Protein AF-A0A7K1Y0S4-F1 (afdb_monomer)

Sequence (572 aa):
MYKEAIRKAAQTAAAYGTSAAGGKLPPIVSNLVDELLGDLNGNIYTATVNSINKSWLLNDEKWQMIIDKNYKTFIDSGKYDMEIDSNEAALRKFITRKEDSKTLSDRVWSSVQPYRQELETGLKLGVANGKPAAEMARDLTRYLKDPDGLYRRVRNEHNELLPSKAMANRHPGRGVYKSSFKNSMRVTRTETNMAYRMADMDRYQNLDFVLGYEIRLSNNHPVYDICDECAGKYPKSFVFRGWHPQCRCHSVPILMNEGEFDELENATLDGKPAPKSDNLVTDVPDGFKQWVDEHKDQVAKYKSTPYWVKDNFKKGKISDDLKFATQPNKEKAIKINRPIKSASDVHAVLKDYSAIYPEDFARGFKSFTRSPNQSYLLETDGSGRIRVNDRTFKVEGNVINPYQDLISAFNKIKNKVDLTFNEEYAIEGLYHEILHNKAKGLEHLPSHAASFKRTAMEIANQFVARHDYARFIDRIGGTAINQSAILDKGYGYRGWISRFRDIIKKTGADESDILVKLRPILLEKPYGNIENELFKIVKDMTGLSFIESVRLAKGIYNMNESQFIDALNDIK

Solvent-accessible surface area (backbone atoms only — not comparable to full-atom values): 31386 Å² total; per-residue (Å²): 119,68,68,59,58,43,33,48,37,24,42,50,37,53,73,68,46,64,56,97,77,83,77,53,73,51,68,73,42,48,51,45,50,51,52,53,48,51,54,50,38,52,52,52,44,52,53,32,52,53,43,25,54,52,31,36,52,56,41,51,54,50,49,52,51,52,41,56,73,74,42,38,77,54,45,76,66,72,71,50,91,74,80,79,66,74,62,56,70,59,50,51,50,62,62,70,40,63,58,96,86,30,41,55,65,53,54,47,40,64,28,46,57,62,45,53,59,52,52,54,50,44,50,52,53,25,41,76,67,69,44,54,30,73,56,34,28,53,50,43,59,47,27,56,64,44,35,70,70,72,36,44,62,39,66,48,100,83,71,46,79,38,67,28,73,71,35,75,69,62,74,72,57,89,98,44,58,86,25,38,46,56,34,40,52,45,50,38,50,29,52,26,47,26,34,31,29,47,50,48,41,52,50,39,59,72,37,84,58,38,32,15,30,34,40,42,78,36,99,81,66,88,68,96,50,70,66,68,48,51,41,41,48,30,21,40,86,56,52,64,53,47,91,50,87,62,48,69,57,47,75,44,81,37,65,57,54,74,68,59,44,54,47,32,41,53,18,56,78,70,75,45,76,70,65,89,58,96,75,50,36,54,34,71,35,68,46,38,54,51,50,46,71,76,38,32,76,61,55,72,68,44,94,66,73,53,63,44,35,47,68,31,16,39,97,38,32,69,88,45,57,59,71,60,82,55,59,82,66,89,61,80,52,41,79,59,87,64,85,48,85,49,48,67,44,52,27,51,54,52,50,55,44,34,71,77,41,41,72,53,25,60,53,40,76,72,44,45,42,75,40,85,85,72,98,55,58,58,49,53,75,35,58,21,42,37,37,32,21,64,55,76,44,80,56,96,92,42,80,47,32,42,40,61,28,34,40,49,31,56,39,26,24,54,68,73,43,87,63,52,64,63,21,49,48,29,46,26,52,51,39,32,42,36,50,47,18,35,28,31,54,63,93,76,59,71,96,75,64,94,41,66,39,55,52,39,37,52,47,52,46,47,55,50,18,52,71,47,29,47,58,56,35,35,33,46,48,34,72,68,84,46,51,75,54,42,64,76,63,37,79,78,65,36,70,42,50,48,47,53,49,49,53,36,60,73,54,69,49,58,69,65,62,51,47,64,58,48,54,55,48,48,50,74,37,52,44,87,51,42,38,61,53,52,26,49,51,46,17,68,56,50,70,46,54,68,69,57,15,43,50,54,58,51,26,48,77,74,40,55,71,68,61,38,51,53,62,57,67,70,55,121

Mean predicted aligned error: 16.86 Å

Secondary structure (DSSP, 8-state):
-HHHHHHHHHHHHHHH---TTT-PPPHHHHHHHHHHHHHHHHHHHHHHHHHHHHHHHHHHHHHHHHHHHHTHHHHTTTSS------THHHHHHHHH--BTTB-HHHHHHHHHTHHHHHHHHHHHHHHHTT--HHHHHHHHHHHHH-GGGTTSEEE-TTS-EEE-HHHHT----TT--S-HHHHHHHHHHHHHHHHHHHHHHHHHHH-TTEEEEEEE--TT--S-SHHHHT-EEE-TTS--S-SSTT---EEEEEE--HHHHHHHHHHHHTTPPPPP-TT---S--HHHHHHHHHHHHHHTT-SS--HHHHHHBGGG-TTSPBSSPPPP---------S---SHHHHHHHHHHHHHH-TTTTTT---EEEEESS-SSSEEE-SSSEEEEE-S-EEETTEEE-HHHHHHHHHHHHHHT-PPPHHHHHHHHHHHHHHHHHHSTTGGGS-TT--SHHHHHHHHHHHHHHHHHHHHHHHHTT-----HHHHHHH-STTHHHHHHHHHHHHHTT--HHHHHHHHHHHHHHS-GGGHHHHHHHHHHHHH---HHHHHHHHHHHHHS-HHHHHHHHHT--

pLDDT: mean 82.64, std 12.81, range [37.5, 97.94]

Nearest PDB structures (foldseek):
  4u5a-assembly2_B  TM=1.715E-01  e=6.516E+00  Plasmodium berghei

Organism: NCBI:txid2695274

Foldseek 3Di:
DLLVLLLVLLQQCLVPFQPPDDLAGPPVSLVSLVVSLVVVLVVLLVLLLVLLVVLLVVLLVVVVVVCCPAPVVPVVVVLDPDPPDSCVVLSVCLQQDAAVNDHLSRQSSVLSVVLSVLSSLLSSVCSVVSHHSSVSSVQSVVCLAPVVSSQFFDQDPVRDGHGDPCNVPDDQDPPADPHSVVSSVLSSLLSSLLSNQSSVLVCLLPDPQFLWKWKDADPVPPDDDLSVLQGTTGASLQRDSAQDGNGPIDIDTDGDHPVLVVQQSVCVVVVHDRDDDPSRAQAGDPSNVVCLVVCLVVQQPDPHHTPSLLRFAVVSHSPGHGPGDHDPYLAAAAQLPDQQDFQVSVFVLVQVVCVRCVLLQVLDADGEEEDADDPDQKAEPLNRYIYGYQDWDQFPNDIAGLRVLCSVLLNCLNVQHDHDPRNLLSLLVVSLNSLSNQFPAPVPDDPDPPDCLVVLLSLLSSLLSLVCSQSVSVNNRYGDDCSVVCQQPRRPLNLLSNLVVLLCVLLVHDSVVVSVQSVVCRRPPHSSCSLVSQLVVQCVSQVDDSVLSNVLNVCSPPPDPVRNVVSSVPRD

Structure (mmCIF, N/CA/C/O backbone):
data_AF-A0A7K1Y0S4-F1
#
_entry.id   AF-A0A7K1Y0S4-F1
#
loop_
_atom_site.group_PDB
_atom_site.id
_atom_site.type_symbol
_atom_site.label_atom_id
_atom_site.label_alt_id
_atom_site.label_comp_id
_atom_site.label_asym_id
_atom_site.label_entity_id
_atom_site.label_seq_id
_atom_site.pdbx_PDB_ins_code
_atom_site.Cartn_x
_atom_site.Cartn_y
_atom_site.Cartn_z
_atom_site.occupancy
_atom_site.B_iso_or_equiv
_atom_site.auth_seq_id
_atom_site.auth_comp_id
_atom_site.auth_asym_id
_atom_site.auth_atom_id
_atom_site.pdbx_PDB_model_num
ATOM 1 N N . MET A 1 1 ? 17.080 10.751 -43.940 1.00 45.22 1 MET A N 1
ATOM 2 C CA . MET A 1 1 ? 18.420 10.356 -43.466 1.00 45.22 1 MET A CA 1
ATOM 3 C C . MET A 1 1 ? 18.789 8.927 -43.869 1.00 45.22 1 MET A C 1
ATOM 5 O O . MET A 1 1 ? 19.587 8.812 -44.779 1.00 45.22 1 MET A O 1
ATOM 9 N N . TYR A 1 2 ? 18.155 7.846 -43.387 1.00 62.28 2 TYR A N 1
ATOM 10 C CA . TYR A 1 2 ? 18.588 6.464 -43.735 1.00 62.28 2 TYR A CA 1
ATOM 11 C C . TYR A 1 2 ? 18.609 6.082 -45.225 1.00 62.28 2 TYR A C 1
ATOM 13 O O . TYR A 1 2 ? 19.318 5.163 -45.614 1.00 62.28 2 TYR A O 1
ATOM 21 N N . LYS A 1 3 ? 17.830 6.761 -46.076 1.00 67.44 3 LYS A N 1
ATOM 22 C CA . LYS A 1 3 ? 17.699 6.408 -47.500 1.00 67.44 3 LYS A CA 1
ATOM 23 C C . LYS A 1 3 ? 19.021 6.494 -48.268 1.00 67.44 3 LYS A C 1
ATOM 25 O O . LYS A 1 3 ? 19.222 5.714 -49.191 1.00 67.44 3 LYS A O 1
ATOM 30 N N . GLU A 1 4 ? 19.890 7.434 -47.912 1.00 68.69 4 GLU A N 1
ATOM 31 C CA . GLU A 1 4 ? 21.133 7.689 -48.643 1.00 68.69 4 GLU A CA 1
ATOM 32 C C . GLU A 1 4 ? 22.232 6.695 -48.268 1.00 68.69 4 GLU A C 1
ATOM 34 O O . GLU A 1 4 ? 22.830 6.085 -49.148 1.00 68.69 4 GLU A O 1
ATOM 39 N N . ALA A 1 5 ? 22.400 6.414 -46.978 1.00 69.06 5 ALA A N 1
ATOM 40 C CA . ALA A 1 5 ? 23.328 5.391 -46.516 1.00 69.06 5 ALA A CA 1
ATOM 41 C C . ALA A 1 5 ? 22.863 3.962 -46.888 1.00 69.06 5 ALA A C 1
ATOM 43 O O . ALA A 1 5 ? 23.682 3.148 -47.310 1.00 69.06 5 ALA A O 1
ATOM 44 N N . ILE A 1 6 ? 21.549 3.672 -46.888 1.00 77.00 6 ILE A N 1
ATOM 45 C CA . ILE A 1 6 ? 21.003 2.418 -47.455 1.00 77.00 6 ILE A CA 1
ATOM 46 C C . ILE A 1 6 ? 21.289 2.332 -48.960 1.00 77.00 6 ILE A C 1
ATOM 48 O O . ILE A 1 6 ? 21.647 1.267 -49.461 1.00 77.00 6 ILE A O 1
ATOM 52 N N . ARG A 1 7 ? 21.150 3.444 -49.697 1.00 81.44 7 ARG A N 1
ATOM 53 C CA . ARG A 1 7 ? 21.484 3.501 -51.126 1.00 81.44 7 ARG A CA 1
ATOM 54 C C . ARG A 1 7 ? 22.975 3.252 -51.353 1.00 81.44 7 ARG A C 1
ATOM 56 O O . ARG A 1 7 ? 23.295 2.471 -52.241 1.00 81.44 7 ARG A O 1
ATOM 63 N N . LYS A 1 8 ? 23.858 3.844 -50.545 1.00 81.94 8 LYS A N 1
ATOM 64 C CA . LYS A 1 8 ? 25.312 3.633 -50.601 1.00 81.94 8 LYS A CA 1
ATOM 65 C C . LYS A 1 8 ? 25.665 2.169 -50.326 1.00 81.94 8 LYS A C 1
ATOM 67 O O . LYS A 1 8 ? 26.340 1.554 -51.140 1.00 81.94 8 LYS A O 1
ATOM 72 N N . ALA A 1 9 ? 25.111 1.568 -49.270 1.00 79.12 9 ALA A N 1
ATOM 73 C CA . ALA A 1 9 ? 25.292 0.146 -48.970 1.00 79.12 9 ALA A CA 1
ATOM 74 C C . ALA A 1 9 ? 24.791 -0.765 -50.107 1.00 79.12 9 ALA A C 1
ATOM 76 O O . ALA A 1 9 ? 25.469 -1.722 -50.471 1.00 79.12 9 ALA A O 1
ATOM 77 N N . ALA A 1 10 ? 23.644 -0.444 -50.715 1.00 81.44 10 ALA A N 1
ATOM 78 C CA . ALA A 1 10 ? 23.109 -1.175 -51.862 1.00 81.44 10 ALA A CA 1
ATOM 79 C C . ALA A 1 10 ? 23.965 -1.009 -53.132 1.00 81.44 10 ALA A C 1
ATOM 81 O O . ALA A 1 10 ? 24.164 -1.976 -53.860 1.00 81.44 10 ALA A O 1
ATOM 82 N N . GLN A 1 11 ? 24.490 0.190 -53.400 1.00 83.50 11 GLN A N 1
ATOM 83 C CA . GLN A 1 11 ? 25.399 0.456 -54.522 1.00 83.50 11 GLN A CA 1
ATOM 84 C C . GLN A 1 11 ? 26.711 -0.308 -54.362 1.00 83.50 11 GLN A C 1
ATOM 86 O O . GLN A 1 11 ? 27.146 -0.978 -55.295 1.00 83.50 11 GLN A O 1
ATOM 91 N N . THR A 1 12 ? 27.305 -0.269 -53.169 1.00 80.75 12 THR A N 1
ATOM 92 C CA . THR A 1 12 ? 28.512 -1.035 -52.856 1.00 80.75 12 THR A CA 1
ATOM 93 C C . THR A 1 12 ? 28.231 -2.539 -52.943 1.00 80.75 12 THR A C 1
ATOM 95 O O . THR A 1 12 ? 28.978 -3.260 -53.590 1.00 80.75 12 THR A O 1
ATOM 98 N N . ALA A 1 13 ? 27.121 -3.038 -52.398 1.00 77.75 13 ALA A N 1
ATOM 99 C CA . ALA A 1 13 ? 26.774 -4.456 -52.522 1.00 77.75 13 ALA A CA 1
ATOM 100 C C . ALA A 1 13 ? 26.569 -4.898 -53.986 1.00 77.75 13 ALA A C 1
ATOM 102 O O . ALA A 1 13 ? 27.038 -5.969 -54.363 1.00 77.75 13 ALA A O 1
ATOM 103 N N . ALA A 1 14 ? 25.932 -4.066 -54.822 1.00 78.62 14 ALA A N 1
ATOM 104 C CA . ALA A 1 14 ? 25.779 -4.328 -56.257 1.00 78.62 14 ALA A CA 1
ATOM 105 C C . ALA A 1 14 ? 27.127 -4.380 -56.991 1.00 78.62 14 ALA A C 1
ATOM 107 O O . ALA A 1 14 ? 27.319 -5.231 -57.852 1.00 78.62 14 ALA A O 1
ATOM 108 N N . ALA A 1 15 ? 28.047 -3.470 -56.656 1.00 78.19 15 ALA A N 1
ATOM 109 C CA . ALA A 1 15 ? 29.334 -3.336 -57.336 1.00 78.19 15 ALA A CA 1
ATOM 110 C C . ALA A 1 15 ? 30.315 -4.474 -57.013 1.00 78.19 15 ALA A C 1
ATOM 112 O O . ALA A 1 15 ? 31.085 -4.877 -57.878 1.00 78.19 15 ALA A O 1
ATOM 113 N N . TYR A 1 16 ? 30.296 -4.988 -55.780 1.00 70.19 16 TYR A N 1
ATOM 114 C CA . TYR A 1 16 ? 31.240 -6.017 -55.323 1.00 70.19 16 TYR A CA 1
ATOM 115 C C . TYR A 1 16 ? 30.680 -7.449 -55.397 1.00 70.19 16 TYR A C 1
ATOM 117 O O . TYR A 1 16 ? 31.437 -8.406 -55.238 1.00 70.19 16 TYR A O 1
ATOM 125 N N . GLY A 1 17 ? 29.372 -7.611 -55.631 1.00 63.19 17 GLY A N 1
ATOM 126 C CA . GLY A 1 17 ? 28.703 -8.911 -55.613 1.00 63.19 17 GLY A CA 1
ATOM 127 C C . GLY A 1 17 ? 28.787 -9.622 -54.251 1.00 63.19 17 GLY A C 1
ATOM 128 O O . GLY A 1 17 ? 29.211 -9.062 -53.238 1.00 63.19 17 GLY A O 1
ATOM 129 N N . THR A 1 18 ? 28.367 -10.888 -54.206 1.00 55.81 18 THR A N 1
ATOM 130 C CA . THR A 1 18 ? 28.693 -11.803 -53.100 1.00 55.81 18 THR A CA 1
ATOM 131 C C . THR A 1 18 ? 29.881 -12.651 -53.527 1.00 55.81 18 THR A C 1
ATOM 133 O O . THR A 1 18 ? 29.805 -13.290 -54.576 1.00 55.81 18 THR A O 1
ATOM 136 N N . SER A 1 19 ? 30.961 -12.702 -52.741 1.00 49.44 19 SER A N 1
ATOM 137 C CA . SER A 1 19 ? 32.076 -13.594 -53.068 1.00 49.44 19 SER A CA 1
ATOM 138 C C . SER A 1 19 ? 31.599 -15.050 -53.068 1.00 49.44 19 SER A C 1
ATOM 140 O O . SER A 1 19 ? 30.928 -15.519 -52.140 1.00 49.44 19 SER A O 1
ATOM 142 N N . ALA A 1 20 ? 31.925 -15.756 -54.151 1.00 45.16 20 ALA A N 1
ATOM 143 C CA . ALA A 1 20 ? 31.620 -17.162 -54.373 1.00 45.16 20 ALA A CA 1
ATOM 144 C C . ALA A 1 20 ? 32.481 -18.054 -53.460 1.00 45.16 20 ALA A C 1
ATOM 146 O O . ALA A 1 20 ? 33.415 -18.697 -53.910 1.00 45.16 20 ALA A O 1
ATOM 147 N N . ALA A 1 21 ? 32.196 -18.026 -52.157 1.00 37.50 21 ALA A N 1
ATOM 148 C CA . ALA A 1 21 ? 32.523 -19.046 -51.159 1.00 37.50 21 ALA A CA 1
ATOM 149 C C . ALA A 1 21 ? 31.944 -18.597 -49.802 1.00 37.50 21 ALA A C 1
ATOM 151 O O . ALA A 1 21 ? 32.589 -17.898 -49.023 1.00 37.50 21 ALA A O 1
ATOM 152 N N . GLY A 1 22 ? 30.692 -18.971 -49.512 1.00 46.09 22 GLY A N 1
ATOM 153 C CA . GLY A 1 22 ? 30.140 -18.904 -48.148 1.00 46.09 22 GLY A CA 1
ATOM 154 C C . GLY A 1 22 ? 29.187 -17.749 -47.807 1.00 46.09 22 GLY A C 1
ATOM 155 O O . GLY A 1 22 ? 28.784 -17.636 -46.651 1.00 46.09 22 GLY A O 1
ATOM 156 N N . GLY A 1 23 ? 28.777 -16.905 -48.762 1.00 56.53 23 GLY A N 1
ATOM 157 C CA . GLY A 1 23 ? 27.651 -15.975 -48.563 1.00 56.53 23 GLY A CA 1
ATOM 158 C C . GLY A 1 23 ? 27.868 -14.879 -47.503 1.00 56.53 23 GLY A C 1
ATOM 159 O O . GLY A 1 23 ? 26.902 -14.409 -46.888 1.00 56.53 23 GLY A O 1
ATOM 160 N N . LYS A 1 24 ? 29.119 -14.471 -47.254 1.00 62.78 24 LYS A N 1
ATOM 161 C CA . LYS A 1 24 ? 29.461 -13.306 -46.417 1.00 62.78 24 LYS A CA 1
ATOM 162 C C . LYS A 1 24 ? 29.518 -12.038 -47.275 1.00 62.78 24 LYS A C 1
ATOM 164 O O . LYS A 1 24 ? 29.963 -12.084 -48.416 1.00 62.78 24 LYS A O 1
ATOM 169 N N . LEU A 1 25 ? 29.032 -10.919 -46.734 1.00 69.25 25 LEU A N 1
ATOM 170 C CA . LEU A 1 25 ? 29.150 -9.623 -47.406 1.00 69.25 25 LEU A CA 1
ATOM 171 C C . LEU A 1 25 ? 30.612 -9.146 -47.362 1.00 69.25 25 LEU A C 1
ATOM 173 O O . LEU A 1 25 ? 31.306 -9.450 -46.388 1.00 69.25 25 LEU A O 1
ATOM 177 N N . PRO A 1 26 ? 31.079 -8.394 -48.374 1.00 78.50 26 PRO A N 1
ATOM 178 C CA . PRO A 1 26 ? 32.406 -7.791 -48.349 1.00 78.50 26 PRO A CA 1
ATOM 179 C C . PRO A 1 26 ? 32.612 -6.922 -47.095 1.00 78.50 26 PRO A C 1
ATOM 181 O O . PRO A 1 26 ? 31.664 -6.242 -46.684 1.00 78.50 26 PRO A O 1
ATOM 184 N N . PRO A 1 27 ? 33.831 -6.861 -46.522 1.00 82.44 27 PRO A N 1
ATOM 185 C CA . PRO A 1 27 ? 34.114 -6.048 -45.334 1.00 82.44 27 PRO A CA 1
ATOM 186 C C . PRO A 1 27 ? 33.665 -4.589 -45.475 1.00 82.44 27 PRO A C 1
ATOM 188 O O . PRO A 1 27 ? 33.082 -4.030 -44.554 1.00 82.44 27 PRO A O 1
ATOM 191 N N . ILE A 1 28 ? 33.833 -3.999 -46.662 1.00 81.75 28 ILE A N 1
ATOM 192 C CA . ILE A 1 28 ? 33.398 -2.625 -46.943 1.00 81.75 28 ILE A CA 1
ATOM 193 C C . ILE A 1 28 ? 31.875 -2.440 -46.830 1.00 81.75 28 ILE A C 1
ATOM 195 O O . ILE A 1 28 ? 31.417 -1.412 -46.344 1.00 81.75 28 ILE A O 1
ATOM 199 N N . VAL A 1 29 ? 31.081 -3.444 -47.219 1.00 78.69 29 VAL A N 1
ATOM 200 C CA . VAL A 1 29 ? 29.616 -3.420 -47.072 1.00 78.69 29 VAL A CA 1
ATOM 201 C C . VAL A 1 29 ? 29.228 -3.636 -45.611 1.00 78.69 29 VAL A C 1
ATOM 203 O O . VAL A 1 29 ? 28.319 -2.969 -45.126 1.00 78.69 29 VAL A O 1
ATOM 206 N N . SER A 1 30 ? 29.933 -4.520 -44.897 1.00 82.06 30 SER A N 1
ATOM 207 C CA . SER A 1 30 ? 29.730 -4.720 -43.457 1.00 82.06 30 SER A CA 1
ATOM 208 C C . SER A 1 30 ? 29.979 -3.428 -42.677 1.00 82.06 30 SER A C 1
ATOM 210 O O . SER A 1 30 ? 29.136 -3.036 -41.883 1.00 82.06 30 SER A O 1
ATOM 212 N N . ASN A 1 31 ? 31.066 -2.709 -42.966 1.00 85.06 31 ASN A N 1
ATOM 213 C CA . ASN A 1 31 ? 31.380 -1.437 -42.309 1.00 85.06 31 ASN A CA 1
ATOM 214 C C . ASN A 1 31 ? 30.302 -0.366 -42.559 1.00 85.06 31 ASN A C 1
ATOM 216 O O . ASN A 1 31 ? 29.958 0.383 -41.651 1.00 85.06 31 ASN A O 1
ATOM 220 N N . LEU A 1 32 ? 29.719 -0.320 -43.764 1.00 83.12 32 LEU A N 1
ATOM 221 C CA . LEU A 1 32 ? 28.594 0.578 -44.060 1.00 83.12 32 LEU A CA 1
ATOM 222 C C . LEU A 1 32 ? 27.325 0.195 -43.282 1.00 83.12 32 LEU A C 1
ATOM 224 O O . LEU A 1 32 ? 26.553 1.068 -42.891 1.00 83.12 32 LEU A O 1
ATOM 228 N N . VAL A 1 33 ? 27.091 -1.102 -43.055 1.00 83.12 33 VAL A N 1
ATOM 229 C CA . VAL A 1 33 ? 26.004 -1.574 -42.182 1.00 83.12 33 VAL A CA 1
ATOM 230 C C . VAL A 1 33 ? 26.267 -1.165 -40.729 1.00 83.12 33 VAL A C 1
ATOM 232 O O . VAL A 1 33 ? 25.333 -0.741 -40.053 1.00 83.12 33 VAL A O 1
ATOM 235 N N . ASP A 1 34 ? 27.510 -1.230 -40.256 1.00 85.06 34 ASP A N 1
ATOM 236 C CA . ASP A 1 34 ? 27.896 -0.795 -38.906 1.00 85.06 34 ASP A CA 1
ATOM 237 C C . ASP A 1 34 ? 27.628 0.700 -38.700 1.00 85.06 34 ASP A C 1
ATOM 239 O O . ASP A 1 34 ? 26.991 1.077 -37.715 1.00 85.06 34 ASP A O 1
ATOM 243 N N . GLU A 1 35 ? 28.049 1.532 -39.656 1.00 84.88 35 GLU A N 1
ATOM 244 C CA . GLU A 1 35 ? 27.813 2.982 -39.674 1.00 84.88 35 GLU A CA 1
ATOM 245 C C . GLU A 1 35 ? 26.308 3.297 -39.637 1.00 84.88 35 GLU A C 1
ATOM 247 O O . GLU A 1 35 ? 25.834 4.025 -38.764 1.00 84.88 35 GLU A O 1
ATOM 252 N N . LEU A 1 36 ? 25.528 2.642 -40.505 1.00 82.12 36 LEU A N 1
ATOM 253 C CA . LEU A 1 36 ? 24.067 2.753 -40.546 1.00 82.12 36 LEU A CA 1
ATOM 254 C C . LEU A 1 36 ? 23.400 2.428 -39.204 1.00 82.12 36 LEU A C 1
ATOM 256 O O . LEU A 1 36 ? 22.437 3.090 -38.807 1.00 82.12 36 LEU A O 1
ATOM 260 N N . LEU A 1 37 ? 23.868 1.379 -38.527 1.00 83.62 37 LEU A N 1
ATOM 261 C CA . LEU A 1 37 ? 23.339 0.965 -37.230 1.00 83.62 37 LEU A CA 1
ATOM 262 C C . LEU A 1 37 ? 23.747 1.929 -36.118 1.00 83.62 37 LEU A C 1
ATOM 264 O O . LEU A 1 37 ? 22.936 2.179 -35.226 1.00 83.62 37 LEU A O 1
ATOM 268 N N . GLY A 1 38 ? 24.964 2.474 -36.178 1.00 85.00 38 GLY A N 1
ATOM 269 C CA . GLY A 1 38 ? 25.437 3.523 -35.279 1.00 85.00 38 GLY A CA 1
ATOM 270 C C . GLY A 1 38 ? 24.554 4.767 -35.357 1.00 85.00 38 GLY A C 1
ATOM 271 O O . GLY A 1 38 ? 24.007 5.197 -34.338 1.00 85.00 38 GLY A O 1
ATOM 272 N N . ASP A 1 39 ? 24.309 5.263 -36.570 1.00 83.19 39 ASP A N 1
ATOM 273 C CA . ASP A 1 39 ? 23.412 6.397 -36.824 1.00 83.19 39 ASP A CA 1
ATOM 274 C C . ASP A 1 39 ? 21.979 6.105 -36.372 1.00 83.19 39 ASP A C 1
ATOM 276 O O . ASP A 1 39 ? 21.315 6.948 -35.762 1.00 83.19 39 ASP A O 1
ATOM 280 N N . LEU A 1 40 ? 21.481 4.896 -36.656 1.00 81.62 40 LEU A N 1
ATOM 281 C CA . LEU A 1 40 ? 20.144 4.476 -36.246 1.00 81.62 40 LEU A CA 1
ATOM 282 C C . LEU A 1 40 ? 19.992 4.472 -34.729 1.00 81.62 40 LEU A C 1
ATOM 284 O O . LEU A 1 40 ? 19.015 5.006 -34.198 1.00 81.62 40 LEU A O 1
ATOM 288 N N . ASN A 1 41 ? 20.976 3.907 -34.039 1.00 86.25 41 ASN A N 1
ATOM 289 C CA . ASN A 1 41 ? 21.027 3.884 -32.591 1.00 86.25 41 ASN A CA 1
ATOM 290 C C . ASN A 1 41 ? 21.064 5.297 -32.003 1.00 86.25 41 ASN A C 1
ATOM 292 O O . ASN A 1 41 ? 20.249 5.605 -31.134 1.00 86.25 41 ASN A O 1
ATOM 296 N N . GLY A 1 42 ? 21.947 6.163 -32.510 1.00 86.38 42 GLY A N 1
ATOM 297 C CA . GLY A 1 42 ? 22.065 7.551 -32.061 1.00 86.38 42 GLY A CA 1
ATOM 298 C C . GLY A 1 42 ? 20.760 8.328 -32.233 1.00 86.38 42 GLY A C 1
ATOM 299 O O . GLY A 1 42 ? 20.285 8.963 -31.295 1.00 86.38 42 GLY A O 1
ATOM 300 N N . ASN A 1 43 ? 20.107 8.205 -33.389 1.00 85.19 43 ASN A N 1
ATOM 301 C CA . ASN A 1 43 ? 18.839 8.885 -33.656 1.00 85.19 43 ASN A CA 1
ATOM 302 C C . ASN A 1 43 ? 17.690 8.382 -32.772 1.00 85.19 43 ASN A C 1
ATOM 304 O O . ASN A 1 43 ? 16.910 9.191 -32.270 1.00 85.19 43 ASN A O 1
ATOM 308 N N . ILE A 1 44 ? 17.561 7.063 -32.568 1.00 85.88 44 ILE A N 1
ATOM 309 C CA . ILE A 1 44 ? 16.528 6.506 -31.677 1.00 85.88 44 ILE A CA 1
ATOM 310 C C . ILE A 1 44 ? 16.799 6.920 -30.230 1.00 85.88 44 ILE A C 1
ATOM 312 O O . ILE A 1 44 ? 15.858 7.266 -29.512 1.00 85.88 44 ILE A O 1
ATOM 316 N N . TYR A 1 45 ? 18.063 6.912 -29.805 1.00 90.44 45 TYR A N 1
ATOM 317 C CA . TYR A 1 45 ? 18.463 7.374 -28.482 1.00 90.44 45 TYR A CA 1
ATOM 318 C C . TYR A 1 45 ? 18.069 8.840 -28.278 1.00 90.44 45 TYR A C 1
ATOM 320 O O . TYR A 1 45 ? 17.302 9.133 -27.362 1.00 90.44 45 TYR A O 1
ATOM 328 N N . THR A 1 46 ? 18.476 9.734 -29.182 1.00 91.25 46 THR A N 1
ATOM 329 C CA . THR A 1 46 ? 18.128 11.163 -29.137 1.00 91.25 46 THR A CA 1
ATOM 330 C C . THR A 1 46 ? 16.618 11.382 -29.156 1.00 91.25 46 THR A C 1
ATOM 332 O O . THR A 1 46 ? 16.095 12.126 -28.331 1.00 91.25 46 THR A O 1
ATOM 335 N N . ALA A 1 47 ? 15.880 10.698 -30.035 1.00 88.31 47 ALA A N 1
ATOM 336 C CA . ALA A 1 47 ? 14.421 10.797 -30.080 1.00 88.31 47 ALA A CA 1
ATOM 337 C C . ALA A 1 47 ? 13.766 10.323 -28.771 1.00 88.31 47 ALA A C 1
ATOM 339 O O . ALA A 1 47 ? 12.781 10.912 -28.320 1.00 88.31 47 ALA A O 1
ATOM 340 N N . THR A 1 48 ? 14.320 9.282 -28.144 1.00 89.75 48 THR A N 1
ATOM 341 C CA . THR A 1 48 ? 13.841 8.765 -26.858 1.00 89.75 48 THR A CA 1
ATOM 342 C C . THR A 1 48 ? 14.127 9.752 -25.730 1.00 89.75 48 THR A C 1
ATOM 344 O O . THR A 1 48 ? 13.208 10.071 -24.982 1.00 89.75 48 THR A O 1
ATOM 347 N N . VAL A 1 49 ? 15.342 10.303 -25.648 1.00 92.38 49 VAL A N 1
ATOM 348 C CA . VAL A 1 49 ? 15.711 11.338 -24.664 1.00 92.38 49 VAL A CA 1
ATOM 349 C C . VAL A 1 49 ? 14.849 12.590 -24.831 1.00 92.38 49 VAL A C 1
ATOM 351 O O . VAL A 1 49 ? 14.275 13.067 -23.858 1.00 92.38 49 VAL A O 1
ATOM 354 N N . ASN A 1 50 ? 14.657 13.074 -26.059 1.00 90.44 50 ASN A N 1
ATOM 355 C CA . ASN A 1 50 ? 13.795 14.227 -26.330 1.00 90.44 50 ASN A CA 1
ATOM 356 C C . ASN A 1 50 ? 12.339 13.964 -25.923 1.00 90.44 50 ASN A C 1
ATOM 358 O O . ASN A 1 50 ? 11.682 14.845 -25.372 1.00 90.44 50 ASN A O 1
ATOM 362 N N . SER A 1 51 ? 11.836 12.749 -26.162 1.00 90.56 51 SER A N 1
ATOM 363 C CA . SER A 1 51 ? 10.484 12.361 -25.742 1.00 90.56 51 SER A CA 1
ATOM 364 C C . SER A 1 51 ? 10.361 12.282 -24.218 1.00 90.56 51 SER A C 1
ATOM 366 O O . SER A 1 51 ? 9.344 12.708 -23.679 1.00 90.56 51 SER A O 1
ATOM 368 N N . ILE A 1 52 ? 11.391 11.781 -23.524 1.00 93.06 52 ILE A N 1
ATOM 369 C CA . ILE A 1 52 ? 11.478 11.773 -22.054 1.00 93.06 52 ILE A CA 1
ATOM 370 C C . ILE A 1 52 ? 11.442 13.210 -21.518 1.00 93.06 52 ILE A C 1
ATOM 372 O O . ILE A 1 52 ? 10.562 13.524 -20.721 1.00 93.06 52 ILE A O 1
ATOM 376 N N . ASN A 1 53 ? 12.317 14.093 -22.011 1.00 90.81 53 ASN A N 1
ATOM 377 C CA . ASN A 1 53 ? 12.366 15.498 -21.594 1.00 90.81 53 ASN A CA 1
ATOM 378 C C . ASN A 1 53 ? 11.014 16.188 -21.806 1.00 90.81 53 ASN A C 1
ATOM 380 O O . ASN A 1 53 ? 10.473 16.786 -20.884 1.00 90.81 53 ASN A O 1
ATOM 384 N N . LYS A 1 54 ? 10.411 16.027 -22.993 1.00 91.88 54 LYS A N 1
ATOM 385 C CA . LYS A 1 54 ? 9.088 16.592 -23.285 1.00 91.88 54 LYS A CA 1
ATOM 386 C C . LYS A 1 54 ? 8.007 16.055 -22.347 1.00 91.88 54 LYS A C 1
ATOM 388 O O . LYS A 1 54 ? 7.147 16.813 -21.921 1.00 91.88 54 LYS A O 1
ATOM 393 N N . SER A 1 55 ? 8.023 14.759 -22.037 1.00 88.12 55 SER A N 1
ATOM 394 C CA . SER A 1 55 ? 7.045 14.176 -21.114 1.00 88.12 55 SER A CA 1
ATOM 395 C C . SER A 1 55 ? 7.193 14.704 -19.687 1.00 88.12 55 SER A C 1
ATOM 397 O O . SER A 1 55 ? 6.187 14.870 -19.008 1.00 88.12 55 SER A O 1
ATOM 399 N N . TRP A 1 56 ? 8.418 15.010 -19.260 1.00 88.69 56 TRP A N 1
ATOM 400 C CA . TRP A 1 56 ? 8.682 15.605 -17.954 1.00 88.69 56 TRP A CA 1
ATOM 401 C C . TRP A 1 56 ? 8.189 17.053 -17.895 1.00 88.69 56 TRP A C 1
ATOM 403 O O . TRP A 1 56 ? 7.429 17.393 -16.999 1.00 88.69 56 TRP A O 1
ATOM 413 N N . LEU A 1 57 ? 8.485 17.855 -18.925 1.00 87.56 57 LEU A N 1
ATOM 414 C CA . LEU A 1 57 ? 7.976 19.228 -19.040 1.00 87.56 57 LEU A CA 1
ATOM 415 C C . LEU A 1 57 ? 6.443 19.287 -19.031 1.00 87.56 57 LEU A C 1
ATOM 417 O O . LEU A 1 57 ? 5.860 20.096 -18.324 1.00 87.56 57 LEU A O 1
ATOM 421 N N . LEU A 1 58 ? 5.772 18.383 -19.754 1.00 89.19 58 LEU A N 1
ATOM 422 C CA . LEU A 1 58 ? 4.306 18.282 -19.721 1.00 89.19 58 LEU A CA 1
ATOM 423 C C . LEU A 1 58 ? 3.764 17.915 -18.330 1.00 89.19 58 LEU A C 1
ATOM 425 O O . LEU A 1 58 ? 2.613 18.215 -18.012 1.00 89.19 58 LEU A O 1
ATOM 429 N N . ASN A 1 59 ? 4.547 17.199 -17.522 1.00 88.81 59 ASN A N 1
ATOM 430 C CA . ASN A 1 59 ? 4.185 16.905 -16.142 1.00 88.81 59 ASN A CA 1
ATOM 431 C C . ASN A 1 59 ? 4.312 18.160 -15.269 1.00 88.81 59 ASN A C 1
ATOM 433 O O . ASN A 1 59 ? 3.376 18.465 -14.534 1.00 88.81 59 ASN A O 1
ATOM 437 N N . ASP A 1 60 ? 5.411 18.901 -15.412 1.00 82.75 60 ASP A N 1
ATOM 438 C CA . ASP A 1 60 ? 5.636 20.166 -14.707 1.00 82.75 60 ASP A CA 1
ATOM 439 C C . ASP A 1 60 ? 4.544 21.194 -15.048 1.00 82.75 60 ASP A C 1
ATOM 441 O O . ASP A 1 60 ? 3.920 21.750 -14.148 1.00 82.75 60 ASP A O 1
ATOM 445 N N . GLU A 1 61 ? 4.208 21.354 -16.334 1.00 86.81 61 GLU A N 1
ATOM 446 C CA . GLU A 1 61 ? 3.100 22.208 -16.789 1.00 86.81 61 GLU A CA 1
ATOM 447 C C . GLU A 1 61 ? 1.762 21.803 -16.152 1.00 86.81 61 GLU A C 1
ATOM 449 O O . GLU A 1 61 ? 1.007 22.657 -15.687 1.00 86.81 61 GLU A O 1
ATOM 454 N N . LYS A 1 62 ? 1.457 20.498 -16.089 1.00 88.75 62 LYS A N 1
ATOM 455 C CA . LYS A 1 62 ? 0.236 20.007 -15.428 1.00 88.75 62 LYS A CA 1
ATOM 456 C C . LYS A 1 62 ? 0.212 20.402 -13.952 1.00 88.75 62 LYS A C 1
ATOM 458 O O . LYS A 1 62 ? -0.840 20.797 -13.454 1.00 88.75 62 LYS A O 1
ATOM 463 N N . TRP A 1 63 ? 1.323 20.246 -13.242 1.00 83.94 63 TRP A N 1
ATOM 464 C CA . TRP A 1 63 ? 1.379 20.570 -11.819 1.00 83.94 63 TRP A CA 1
ATOM 465 C C . TRP A 1 63 ? 1.263 22.058 -11.559 1.00 83.94 63 TRP A C 1
ATOM 467 O O . TRP A 1 63 ? 0.509 22.430 -10.664 1.00 83.94 63 TRP A O 1
ATOM 477 N N . GLN A 1 64 ? 1.883 22.888 -12.397 1.00 80.94 64 GLN A N 1
ATOM 478 C CA . GLN A 1 64 ? 1.664 24.327 -12.354 1.00 80.94 64 GLN A CA 1
ATOM 479 C C . GLN A 1 64 ? 0.172 24.651 -12.493 1.00 80.94 64 GLN A C 1
ATOM 481 O O . GLN A 1 64 ? -0.370 25.381 -11.676 1.00 80.94 64 GLN A O 1
ATOM 486 N N . MET A 1 65 ? -0.539 24.019 -13.435 1.00 84.81 65 MET A N 1
ATOM 487 C CA . MET A 1 65 ? -1.989 24.217 -13.579 1.00 84.81 65 MET A CA 1
ATOM 488 C C . MET A 1 65 ? -2.798 23.735 -12.365 1.00 84.81 65 MET A C 1
ATOM 490 O O . MET A 1 65 ? -3.783 24.372 -11.998 1.00 84.81 65 MET A O 1
ATOM 494 N N . ILE A 1 66 ? -2.439 22.596 -11.759 1.00 83.50 66 ILE A N 1
ATOM 495 C CA . ILE A 1 66 ? -3.106 22.091 -10.542 1.00 83.50 66 ILE A CA 1
ATOM 496 C C . ILE A 1 66 ? -2.940 23.100 -9.407 1.00 83.50 66 ILE A C 1
ATOM 498 O O . ILE A 1 66 ? -3.897 23.374 -8.684 1.00 83.50 66 ILE A O 1
ATOM 502 N N . ILE A 1 67 ? -1.741 23.650 -9.275 1.00 77.62 67 ILE A N 1
ATOM 503 C CA . ILE A 1 67 ? -1.391 24.607 -8.238 1.00 77.62 67 ILE A CA 1
ATOM 504 C C . ILE A 1 67 ? -2.102 25.940 -8.478 1.00 77.62 67 ILE A C 1
ATOM 506 O O . ILE A 1 67 ? -2.823 26.416 -7.603 1.00 77.62 67 ILE A O 1
ATOM 510 N N . ASP A 1 68 ? -2.027 26.465 -9.698 1.00 77.44 68 ASP A N 1
ATOM 511 C CA . ASP A 1 68 ? -2.686 27.708 -10.095 1.00 77.44 68 ASP A CA 1
ATOM 512 C C . ASP A 1 68 ? -4.211 27.639 -9.924 1.00 77.44 68 ASP A C 1
ATOM 514 O O . ASP A 1 68 ? -4.864 28.627 -9.592 1.00 77.44 68 ASP A O 1
ATOM 518 N N . LYS A 1 69 ? -4.809 26.470 -10.166 1.00 80.25 69 LYS A N 1
ATOM 519 C CA . LYS A 1 69 ? -6.262 26.304 -10.087 1.00 80.25 69 LYS A CA 1
ATOM 520 C C . LYS A 1 69 ? -6.770 26.145 -8.658 1.00 80.25 69 LYS A C 1
ATOM 522 O O . LYS A 1 69 ? -7.854 26.639 -8.362 1.00 80.25 69 LYS A O 1
ATOM 527 N N . ASN A 1 70 ? -6.051 25.402 -7.819 1.00 73.19 70 ASN A N 1
ATOM 528 C CA . ASN A 1 70 ? -6.565 24.988 -6.512 1.00 73.19 70 ASN A CA 1
ATOM 529 C C . ASN A 1 70 ? -5.934 25.758 -5.341 1.00 73.19 70 ASN A C 1
ATOM 531 O O . ASN A 1 70 ? -6.527 25.776 -4.271 1.00 73.19 70 ASN A O 1
ATOM 535 N N . TYR A 1 71 ? -4.772 26.400 -5.532 1.00 70.56 71 TYR A N 1
ATOM 536 C CA . TYR A 1 71 ? -3.966 26.949 -4.429 1.00 70.56 71 TYR A CA 1
ATOM 537 C C . TYR A 1 71 ? -3.354 28.338 -4.712 1.00 70.56 71 TYR A C 1
ATOM 539 O O . TYR A 1 71 ? -2.621 28.870 -3.880 1.00 70.56 71 TYR A O 1
ATOM 547 N N . LYS A 1 72 ? -3.657 28.968 -5.858 1.00 65.88 72 LYS A N 1
ATOM 548 C CA . LYS A 1 72 ? -3.048 30.246 -6.283 1.00 65.88 72 LYS A CA 1
ATOM 549 C C . LYS A 1 72 ? -3.196 31.387 -5.283 1.00 65.88 72 LYS A C 1
ATOM 551 O O . LYS A 1 72 ? -2.217 32.057 -4.985 1.00 65.88 72 LYS A O 1
ATOM 556 N N . THR A 1 73 ? -4.401 31.600 -4.760 1.00 61.38 73 THR A N 1
ATOM 557 C CA . THR A 1 73 ? -4.673 32.677 -3.795 1.00 61.38 73 THR A CA 1
ATOM 558 C C . THR A 1 73 ? -3.828 32.534 -2.525 1.00 61.38 73 THR A C 1
ATOM 560 O O . THR A 1 73 ? -3.426 33.533 -1.936 1.00 61.38 73 THR A O 1
ATOM 563 N N . PHE A 1 74 ? -3.523 31.296 -2.134 1.00 57.31 74 PHE A N 1
ATOM 564 C CA . PHE A 1 74 ? -2.748 30.970 -0.940 1.00 57.31 74 PHE A CA 1
ATOM 565 C C . PHE A 1 74 ? -1.246 31.151 -1.176 1.00 57.31 74 PHE A C 1
ATOM 567 O O . PHE A 1 74 ? -0.579 31.810 -0.381 1.00 57.31 74 PHE A O 1
ATOM 574 N N . ILE A 1 75 ? -0.730 30.693 -2.320 1.00 62.94 75 ILE A N 1
ATOM 575 C CA . ILE A 1 75 ? 0.678 30.892 -2.705 1.00 62.94 75 ILE A CA 1
ATOM 576 C C . ILE A 1 75 ? 0.997 32.378 -2.902 1.00 62.94 75 ILE A C 1
ATOM 578 O O . ILE A 1 75 ? 1.985 32.873 -2.363 1.00 62.94 75 ILE A O 1
ATOM 582 N N . ASP A 1 76 ? 0.126 33.118 -3.595 1.00 61.94 76 ASP A N 1
ATOM 583 C CA . ASP A 1 76 ? 0.296 34.560 -3.828 1.00 61.94 76 ASP A CA 1
ATOM 584 C C . ASP A 1 76 ? 0.258 35.372 -2.509 1.00 61.94 76 ASP A C 1
ATOM 586 O O . ASP A 1 76 ? 0.724 36.511 -2.469 1.00 61.94 76 ASP A O 1
ATOM 590 N N . SER A 1 77 ? -0.260 34.795 -1.413 1.00 56.44 77 SER A N 1
ATOM 591 C CA . SER A 1 77 ? -0.278 35.421 -0.083 1.00 56.44 77 SER A CA 1
ATOM 592 C C . SER A 1 77 ? 1.062 35.345 0.669 1.00 56.44 77 SER A C 1
ATOM 594 O O . SER A 1 77 ? 1.203 35.975 1.718 1.00 56.44 77 SER A O 1
ATOM 596 N N . GLY A 1 78 ? 2.051 34.613 0.134 1.00 52.53 78 GLY A N 1
ATOM 597 C CA . GLY A 1 78 ? 3.399 34.489 0.704 1.00 52.53 78 GLY A CA 1
ATOM 598 C C . GLY A 1 78 ? 3.486 33.627 1.968 1.00 52.53 78 GLY A C 1
ATOM 599 O O . GLY A 1 78 ? 4.479 33.707 2.687 1.00 52.53 78 GLY A O 1
ATOM 600 N N . LYS A 1 79 ? 2.447 32.838 2.265 1.00 47.41 79 LYS A N 1
ATOM 601 C CA . LYS A 1 79 ? 2.332 32.032 3.489 1.00 47.41 79 LYS A CA 1
ATOM 602 C C . LYS A 1 79 ? 2.801 30.573 3.343 1.00 47.41 79 LYS A C 1
ATOM 604 O O . LYS A 1 79 ? 3.113 29.946 4.353 1.00 47.41 79 LYS A O 1
ATOM 609 N N . TYR A 1 80 ? 2.961 30.080 2.111 1.00 48.88 80 TYR A N 1
ATOM 610 C CA . TYR A 1 80 ? 3.519 28.761 1.803 1.00 48.88 80 TYR A CA 1
ATOM 611 C C . TYR A 1 80 ? 4.632 28.898 0.754 1.00 48.88 80 TYR A C 1
ATOM 613 O O . TYR A 1 80 ? 4.366 29.206 -0.410 1.00 48.88 80 TYR A O 1
ATOM 621 N N . ASP A 1 81 ? 5.886 28.690 1.167 1.00 46.91 81 ASP A N 1
ATOM 622 C CA . ASP A 1 81 ? 7.064 28.782 0.294 1.00 46.91 81 ASP A CA 1
ATOM 623 C C . ASP A 1 81 ? 7.223 27.478 -0.506 1.00 46.91 81 ASP A C 1
ATOM 625 O O . ASP A 1 81 ? 7.977 26.572 -0.147 1.00 46.91 81 ASP A O 1
ATOM 629 N N . MET A 1 82 ? 6.410 27.325 -1.556 1.00 53.22 82 MET A N 1
ATOM 630 C CA . MET A 1 82 ? 6.508 26.178 -2.457 1.00 53.22 82 MET A CA 1
ATOM 631 C C . MET A 1 82 ? 7.572 26.460 -3.512 1.00 53.22 82 MET A C 1
ATOM 633 O O . MET A 1 82 ? 7.271 26.948 -4.603 1.00 53.22 82 MET A O 1
ATOM 637 N N . GLU A 1 83 ? 8.819 26.099 -3.226 1.00 47.59 83 GLU A N 1
ATOM 638 C CA . GLU A 1 83 ? 9.798 25.937 -4.293 1.00 47.59 83 GLU A CA 1
ATOM 639 C C . GLU A 1 83 ? 9.399 24.678 -5.079 1.00 47.59 83 GLU A C 1
ATOM 641 O O . GLU A 1 83 ? 9.749 23.546 -4.738 1.00 47.59 83 GLU A O 1
ATOM 646 N N . ILE A 1 84 ? 8.575 24.857 -6.119 1.00 53.19 84 ILE A N 1
ATOM 647 C CA . ILE A 1 84 ? 8.344 23.828 -7.137 1.00 53.19 84 ILE A CA 1
ATOM 648 C C . ILE A 1 84 ? 9.659 23.725 -7.903 1.00 53.19 84 ILE A C 1
ATOM 650 O O . ILE A 1 84 ? 9.802 24.282 -8.993 1.00 53.19 84 ILE A O 1
ATOM 654 N N . ASP A 1 85 ? 10.643 23.047 -7.315 1.00 53.50 85 ASP A N 1
ATOM 655 C CA . ASP A 1 85 ? 11.907 22.831 -7.992 1.00 53.50 85 ASP A CA 1
ATOM 656 C C . ASP A 1 85 ? 11.589 22.142 -9.322 1.00 53.50 85 ASP A C 1
ATOM 658 O O . ASP A 1 85 ? 10.691 21.283 -9.436 1.00 53.50 85 ASP A O 1
ATOM 662 N N . SER A 1 86 ? 12.276 22.584 -10.368 1.00 56.56 86 SER A N 1
ATOM 663 C CA . SER A 1 86 ? 12.269 21.840 -11.611 1.00 56.56 86 SER A CA 1
ATOM 664 C C . SER A 1 86 ? 12.777 20.452 -11.242 1.00 56.56 86 SER A C 1
ATOM 666 O O . SER A 1 86 ? 13.852 20.310 -10.665 1.00 56.56 86 SER A O 1
ATOM 668 N N . ASN A 1 87 ? 12.012 19.399 -11.527 1.00 70.25 87 ASN A N 1
ATOM 669 C CA . ASN A 1 87 ? 12.392 18.032 -11.160 1.00 70.25 87 ASN A CA 1
ATOM 670 C C . ASN A 1 87 ? 13.588 17.525 -12.009 1.00 70.25 87 ASN A C 1
ATOM 672 O O . ASN A 1 87 ? 13.678 16.347 -12.356 1.00 70.25 87 ASN A O 1
ATOM 676 N N . GLU A 1 88 ? 14.524 18.405 -12.379 1.00 77.88 88 GLU A N 1
ATOM 677 C CA . GLU A 1 88 ? 15.677 18.186 -13.235 1.00 77.88 88 GLU A CA 1
ATOM 678 C C . GLU A 1 88 ? 16.622 17.143 -12.633 1.00 77.88 88 GLU A C 1
ATOM 680 O O . GLU A 1 88 ? 17.106 16.261 -13.347 1.00 77.88 88 GLU A O 1
ATOM 685 N N . ALA A 1 89 ? 16.844 17.172 -11.316 1.00 77.75 89 ALA A N 1
ATOM 686 C CA . ALA A 1 89 ? 17.628 16.146 -10.632 1.00 77.75 89 ALA A CA 1
ATOM 687 C C . ALA A 1 89 ? 16.985 14.752 -10.784 1.00 77.75 89 ALA A C 1
ATOM 689 O O . ALA A 1 89 ? 17.670 13.776 -11.121 1.00 77.75 89 ALA A O 1
ATOM 690 N N . ALA A 1 90 ? 15.663 14.659 -10.611 1.00 82.62 90 ALA A N 1
ATOM 691 C CA . ALA A 1 90 ? 14.904 13.424 -10.782 1.00 82.62 90 ALA A CA 1
ATOM 692 C C . ALA A 1 90 ? 14.881 12.954 -12.250 1.00 82.62 90 ALA A C 1
ATOM 694 O O . ALA A 1 90 ? 15.084 11.765 -12.522 1.00 82.62 90 ALA A O 1
ATOM 695 N N . LEU A 1 91 ? 14.753 13.877 -13.207 1.00 86.88 91 LEU A N 1
ATOM 696 C CA . LEU A 1 91 ? 14.852 13.619 -14.646 1.00 86.88 91 LEU A CA 1
ATOM 697 C C . LEU A 1 91 ? 16.234 13.071 -15.025 1.00 86.88 91 LEU A C 1
ATOM 699 O O . LEU A 1 91 ? 16.342 12.031 -15.684 1.00 86.88 91 LEU A O 1
ATOM 703 N N . ARG A 1 92 ? 17.311 13.717 -14.566 1.00 87.31 92 ARG A N 1
ATOM 704 C CA . ARG A 1 92 ? 18.693 13.262 -14.791 1.00 87.31 92 ARG A CA 1
ATOM 705 C C . ARG A 1 92 ? 18.912 11.873 -14.196 1.00 87.31 92 ARG A C 1
ATOM 707 O O . ARG A 1 92 ? 19.475 11.000 -14.866 1.00 87.31 92 ARG A O 1
ATOM 714 N N . LYS A 1 93 ? 18.414 11.622 -12.981 1.00 88.62 93 LYS A N 1
ATOM 715 C CA . LYS A 1 93 ? 18.444 10.296 -12.343 1.00 88.62 93 LYS A CA 1
ATOM 716 C C . LYS A 1 93 ? 17.673 9.263 -13.165 1.00 88.62 93 LYS A C 1
ATOM 718 O O . LYS A 1 93 ? 18.158 8.148 -13.345 1.00 88.62 93 LYS A O 1
ATOM 723 N N . PHE A 1 94 ? 16.518 9.624 -13.722 1.00 90.88 94 PHE A N 1
ATOM 724 C CA . PHE A 1 94 ? 15.742 8.739 -14.586 1.00 90.88 94 PHE A CA 1
ATOM 725 C C . PHE A 1 94 ? 16.495 8.385 -15.875 1.00 90.88 94 PHE A C 1
ATOM 727 O O . PHE A 1 94 ? 16.568 7.206 -16.222 1.00 90.88 94 PHE A O 1
ATOM 734 N N . ILE A 1 95 ? 17.078 9.360 -16.578 1.00 89.38 95 ILE A N 1
ATOM 735 C CA . ILE A 1 95 ? 17.812 9.132 -17.839 1.00 89.38 95 ILE A CA 1
ATOM 736 C C . ILE A 1 95 ? 19.056 8.262 -17.601 1.00 89.38 95 ILE A C 1
ATOM 738 O O . ILE A 1 95 ? 19.326 7.335 -18.368 1.00 89.38 95 ILE A O 1
ATOM 742 N N . THR A 1 96 ? 19.799 8.535 -16.527 1.00 91.31 96 THR A N 1
ATOM 743 C CA . THR A 1 96 ? 21.080 7.870 -16.220 1.00 91.31 96 THR A CA 1
ATOM 744 C C . THR A 1 96 ? 20.929 6.513 -15.524 1.00 91.31 96 THR A C 1
ATOM 746 O O . THR A 1 96 ? 21.915 5.788 -15.364 1.00 91.31 96 THR A O 1
ATOM 749 N N . ARG A 1 97 ? 19.704 6.120 -15.144 1.00 92.25 97 ARG A N 1
ATOM 750 C CA . ARG A 1 97 ? 19.456 4.868 -14.420 1.00 92.25 97 ARG A CA 1
ATOM 751 C C . ARG A 1 97 ? 19.858 3.627 -15.219 1.00 92.25 97 ARG A C 1
ATOM 753 O O . ARG A 1 97 ? 19.685 3.534 -16.443 1.00 92.25 97 ARG A O 1
ATOM 760 N N . LYS A 1 98 ? 20.288 2.605 -14.482 1.00 90.88 98 LYS A N 1
ATOM 761 C CA . LYS A 1 98 ? 20.514 1.261 -15.014 1.00 90.88 98 LYS A CA 1
ATOM 762 C C . LYS A 1 98 ? 19.338 0.355 -14.669 1.00 90.88 98 LYS A C 1
ATOM 764 O O . LYS A 1 98 ? 18.923 0.285 -13.520 1.00 90.88 98 LYS A O 1
ATOM 769 N N . GLU A 1 99 ? 18.841 -0.363 -15.667 1.00 88.12 99 GLU A N 1
ATOM 770 C CA . GLU A 1 99 ? 17.812 -1.396 -15.519 1.00 88.12 99 GLU A CA 1
ATOM 771 C C . GLU A 1 99 ? 18.425 -2.728 -15.940 1.00 88.12 99 GLU A C 1
ATOM 773 O O . GLU A 1 99 ? 18.910 -2.836 -17.065 1.00 88.12 99 GLU A O 1
ATOM 778 N N . ASP A 1 100 ? 18.453 -3.722 -15.049 1.00 83.50 100 ASP A N 1
ATOM 779 C CA . ASP A 1 100 ? 19.145 -5.003 -15.282 1.00 83.50 100 ASP A CA 1
ATOM 780 C C . ASP A 1 100 ? 20.592 -4.794 -15.781 1.00 83.50 100 ASP A C 1
ATOM 782 O O . ASP A 1 100 ? 21.036 -5.390 -16.763 1.00 83.50 100 ASP A O 1
ATOM 786 N N . SER A 1 101 ? 21.307 -3.868 -15.128 1.00 85.94 101 SER A N 1
ATOM 787 C CA . SER A 1 101 ? 22.675 -3.431 -15.460 1.00 85.94 101 SER A CA 1
ATOM 788 C C . SER A 1 101 ? 22.851 -2.745 -16.823 1.00 85.94 101 SER A C 1
ATOM 790 O O . SER A 1 101 ? 23.981 -2.443 -17.201 1.00 85.94 101 SER A O 1
ATOM 792 N N . LYS A 1 102 ? 21.762 -2.433 -17.539 1.00 89.25 102 LYS A N 1
ATOM 793 C CA . LYS A 1 102 ? 21.780 -1.745 -18.839 1.00 89.25 102 LYS A CA 1
ATOM 794 C C . LYS A 1 102 ? 21.399 -0.277 -18.710 1.00 89.25 102 LYS A C 1
ATOM 796 O O . LYS A 1 102 ? 20.361 0.042 -18.125 1.00 89.25 102 LYS A O 1
ATOM 801 N N . THR A 1 103 ? 22.185 0.609 -19.310 1.00 93.81 103 THR A N 1
ATOM 802 C CA . THR A 1 103 ? 21.843 2.030 -19.495 1.00 93.81 103 THR A CA 1
ATOM 803 C C . THR A 1 103 ? 20.722 2.203 -20.528 1.00 93.81 103 THR A C 1
ATOM 805 O O . THR A 1 103 ? 20.353 1.254 -21.224 1.00 93.81 103 THR A O 1
ATOM 808 N N . LEU A 1 104 ? 20.172 3.416 -20.667 1.00 90.94 104 LEU A N 1
ATOM 809 C CA . LEU A 1 104 ? 19.220 3.716 -21.744 1.00 90.94 104 LEU A CA 1
ATOM 810 C C . LEU A 1 104 ? 19.825 3.431 -23.130 1.00 90.94 104 LEU A C 1
ATOM 812 O O . LEU A 1 104 ? 19.163 2.814 -23.963 1.00 90.94 104 LEU A O 1
ATOM 816 N N . SER A 1 105 ? 21.090 3.808 -23.346 1.00 90.81 105 SER A N 1
ATOM 817 C CA . SER A 1 105 ? 21.811 3.532 -24.595 1.00 90.81 105 SER A CA 1
ATOM 818 C C . SER A 1 105 ? 21.896 2.028 -24.874 1.00 90.81 105 SER A C 1
ATOM 820 O O . SER A 1 105 ? 21.531 1.588 -25.960 1.00 90.81 105 SER A O 1
ATOM 822 N N . ASP A 1 106 ? 22.231 1.209 -23.870 1.00 91.12 106 ASP A N 1
ATOM 823 C CA . ASP A 1 106 ? 22.295 -0.254 -24.022 1.00 91.12 106 ASP A CA 1
ATOM 824 C C . ASP A 1 106 ? 20.932 -0.873 -24.367 1.00 91.12 106 ASP A C 1
ATOM 826 O O . ASP A 1 106 ? 20.843 -1.839 -25.137 1.00 91.12 106 ASP A O 1
ATOM 830 N N . ARG A 1 107 ? 19.847 -0.342 -23.783 1.00 90.50 107 ARG A N 1
ATOM 831 C CA . ARG A 1 107 ? 18.474 -0.796 -24.060 1.00 90.50 107 ARG A CA 1
ATOM 832 C C . ARG A 1 107 ? 18.043 -0.427 -25.479 1.00 90.50 107 ARG A C 1
ATOM 834 O O . ARG A 1 107 ? 17.469 -1.273 -26.168 1.00 90.50 107 ARG A O 1
ATOM 841 N N . VAL A 1 108 ? 18.359 0.789 -25.930 1.00 88.19 108 VAL A N 1
ATOM 842 C CA . VAL A 1 108 ? 18.124 1.225 -27.315 1.00 88.19 108 VAL A CA 1
ATOM 843 C C . VAL A 1 108 ? 18.950 0.375 -28.279 1.00 88.19 108 VAL A C 1
ATOM 845 O O . VAL A 1 108 ? 18.376 -0.217 -29.196 1.00 88.19 108 VAL A O 1
ATOM 848 N N . TRP A 1 109 ? 20.242 0.188 -28.010 1.00 88.00 109 TRP A N 1
ATOM 849 C CA . TRP A 1 109 ? 21.138 -0.629 -28.825 1.00 88.00 109 TRP A CA 1
ATOM 850 C C . TRP A 1 109 ? 20.652 -2.069 -28.949 1.00 88.00 109 TRP A C 1
ATOM 852 O O . TRP A 1 109 ? 20.575 -2.602 -30.054 1.00 88.00 109 TRP A O 1
ATOM 862 N N . SER A 1 110 ? 20.211 -2.675 -27.843 1.00 86.50 110 SER A N 1
ATOM 863 C CA . SER A 1 110 ? 19.627 -4.024 -27.843 1.00 86.50 110 SER A CA 1
ATOM 864 C C . SER A 1 110 ? 18.407 -4.137 -28.773 1.00 86.50 110 SER A C 1
ATOM 866 O O . SER A 1 110 ? 18.172 -5.203 -29.338 1.00 86.50 110 SER A O 1
ATOM 868 N N . SER A 1 111 ? 17.631 -3.058 -28.949 1.00 81.44 111 SER A N 1
ATOM 869 C CA . SER A 1 111 ? 16.494 -3.026 -29.886 1.00 81.44 111 SER A CA 1
ATOM 870 C C . SER A 1 111 ? 16.921 -2.863 -31.348 1.00 81.44 111 SER A C 1
ATOM 872 O O . SER A 1 111 ? 16.200 -3.301 -32.245 1.00 81.44 111 SER A O 1
ATOM 874 N N . VAL A 1 112 ? 18.094 -2.264 -31.576 1.00 79.50 112 VAL A N 1
ATOM 875 C CA . VAL A 1 112 ? 18.648 -1.982 -32.903 1.00 79.50 112 VAL A CA 1
ATOM 876 C C . VAL A 1 112 ? 19.508 -3.137 -33.421 1.00 79.50 112 VAL A C 1
ATOM 878 O O . VAL A 1 112 ? 19.518 -3.381 -34.618 1.00 79.50 112 VAL A O 1
ATOM 881 N N . GLN A 1 113 ? 20.172 -3.919 -32.565 1.00 79.81 113 GLN A N 1
ATOM 882 C CA . GLN A 1 113 ? 21.042 -5.027 -32.997 1.00 79.81 113 GLN A CA 1
ATOM 883 C C . GLN A 1 113 ? 20.431 -5.980 -34.041 1.00 79.81 113 GLN A C 1
ATOM 885 O O . GLN A 1 113 ? 21.114 -6.295 -35.020 1.00 79.81 113 GLN A O 1
ATOM 890 N N . PRO A 1 114 ? 19.157 -6.402 -33.928 1.00 76.69 114 PRO A N 1
ATOM 891 C CA . PRO A 1 114 ? 18.567 -7.294 -34.924 1.00 76.69 114 PRO A CA 1
ATOM 892 C C . PRO A 1 114 ? 18.414 -6.666 -36.327 1.00 76.69 114 PRO A C 1
ATOM 894 O O . PRO A 1 114 ? 18.309 -7.407 -37.307 1.00 76.69 114 PRO A O 1
ATOM 897 N N . TYR A 1 115 ? 18.487 -5.331 -36.463 1.00 77.94 115 TYR A N 1
ATOM 898 C CA . TYR A 1 115 ? 18.518 -4.649 -37.766 1.00 77.94 115 TYR A CA 1
ATOM 899 C C . TYR A 1 115 ? 19.727 -5.047 -38.609 1.00 77.94 115 TYR A C 1
ATOM 901 O O . TYR A 1 115 ? 19.621 -5.070 -39.832 1.00 77.94 115 TYR A O 1
ATOM 909 N N . ARG A 1 116 ? 20.866 -5.381 -37.985 1.00 81.56 116 ARG A N 1
ATOM 910 C CA . ARG A 1 116 ? 22.062 -5.838 -38.704 1.00 81.56 116 ARG A CA 1
ATOM 911 C C . ARG A 1 116 ? 21.732 -7.014 -39.602 1.00 81.56 116 ARG A C 1
ATOM 913 O O . ARG A 1 116 ? 21.957 -6.975 -40.806 1.00 81.56 116 ARG A O 1
ATOM 920 N N . GLN A 1 117 ? 21.153 -8.051 -39.003 1.00 76.69 117 GLN A N 1
ATOM 921 C CA . GLN A 1 117 ? 20.821 -9.273 -39.715 1.00 76.69 117 GLN A CA 1
ATOM 922 C C . GLN A 1 117 ? 19.792 -9.002 -40.816 1.00 76.69 117 GLN A C 1
ATOM 924 O O . GLN A 1 117 ? 19.875 -9.601 -41.886 1.00 76.69 117 GLN A O 1
ATOM 929 N N . GLU A 1 118 ? 18.843 -8.093 -40.580 1.00 75.69 118 GLU A N 1
ATOM 930 C CA . GLU A 1 118 ? 17.846 -7.695 -41.577 1.00 75.69 118 GLU A CA 1
ATOM 931 C C . GLU A 1 118 ? 18.484 -6.991 -42.780 1.00 75.69 118 GLU A C 1
ATOM 933 O O . GLU A 1 118 ? 18.209 -7.361 -43.924 1.00 75.69 118 GLU A O 1
ATOM 938 N N . LEU A 1 119 ? 19.376 -6.030 -42.527 1.00 78.31 119 LEU A N 1
ATOM 939 C CA . LEU A 1 119 ? 20.119 -5.304 -43.556 1.00 78.31 119 LEU A CA 1
ATOM 940 C C . LEU A 1 119 ? 21.022 -6.243 -44.355 1.00 78.31 119 LEU A C 1
ATOM 942 O O . LEU A 1 119 ? 20.954 -6.265 -45.583 1.00 78.31 119 LEU A O 1
ATOM 946 N N . GLU A 1 120 ? 21.820 -7.065 -43.674 1.00 79.12 120 GLU A N 1
ATOM 947 C CA . GLU A 1 120 ? 22.737 -7.995 -44.329 1.00 79.12 120 GLU A CA 1
ATOM 948 C C . GLU A 1 120 ? 21.988 -9.045 -45.157 1.00 79.12 120 GLU A C 1
ATOM 950 O O . GLU A 1 120 ? 22.387 -9.356 -46.278 1.00 79.12 120 GLU A O 1
ATOM 955 N N . THR A 1 121 ? 20.878 -9.578 -44.638 1.00 76.12 121 THR A N 1
ATOM 956 C CA . THR A 1 121 ? 20.052 -10.555 -45.365 1.00 76.12 121 THR A CA 1
ATOM 957 C C . THR A 1 121 ? 19.388 -9.912 -46.579 1.00 76.12 121 THR A C 1
ATOM 959 O O . THR A 1 121 ? 19.386 -10.507 -47.656 1.00 76.12 121 THR A O 1
ATOM 962 N N . GLY A 1 122 ? 18.857 -8.695 -46.439 1.00 75.69 122 GLY A N 1
ATOM 963 C CA . GLY A 1 122 ? 18.220 -7.980 -47.544 1.00 75.69 122 GLY A CA 1
ATOM 964 C C . GLY A 1 122 ? 19.207 -7.610 -48.649 1.00 75.69 122 GLY A C 1
ATOM 965 O O . GLY A 1 122 ? 18.889 -7.775 -49.825 1.00 75.69 122 GLY A O 1
ATOM 966 N N . LEU A 1 123 ? 20.424 -7.191 -48.283 1.00 77.81 123 LEU A N 1
ATOM 967 C CA . LEU A 1 123 ? 21.505 -6.918 -49.232 1.00 77.81 123 LEU A CA 1
ATOM 968 C C . LEU A 1 123 ? 21.924 -8.193 -49.973 1.00 77.81 123 LEU A C 1
ATOM 970 O O . LEU A 1 123 ? 21.976 -8.188 -51.200 1.00 77.81 123 LEU A O 1
ATOM 974 N N . LYS A 1 124 ? 22.141 -9.307 -49.258 1.00 72.25 124 LYS A N 1
ATOM 975 C CA . LYS A 1 124 ? 22.469 -10.607 -49.876 1.00 72.25 124 LYS A CA 1
ATOM 976 C C . LYS A 1 124 ? 21.381 -11.074 -50.840 1.00 72.25 124 LYS A C 1
ATOM 978 O O . LYS A 1 124 ? 21.698 -11.530 -51.932 1.00 72.25 124 LYS A O 1
ATOM 983 N N . LEU A 1 125 ? 20.110 -10.939 -50.458 1.00 71.38 125 LEU A N 1
ATOM 984 C CA . LEU A 1 125 ? 18.973 -11.305 -51.303 1.00 71.38 125 LEU A CA 1
ATOM 985 C C . LEU A 1 125 ? 18.892 -10.424 -52.557 1.00 71.38 125 LEU A C 1
ATOM 987 O O . LEU A 1 125 ? 18.601 -10.922 -53.640 1.00 71.38 125 LEU A O 1
ATOM 991 N N . GLY A 1 126 ? 19.133 -9.121 -52.420 1.00 69.12 126 GLY A N 1
ATOM 992 C CA . GLY A 1 126 ? 19.146 -8.198 -53.550 1.00 69.12 126 GLY A CA 1
ATOM 993 C C . GLY A 1 126 ? 20.243 -8.531 -54.561 1.00 69.12 126 GLY A C 1
ATOM 994 O O . GLY A 1 126 ? 19.957 -8.615 -55.755 1.00 69.12 126 GLY A O 1
ATOM 995 N N . VAL A 1 127 ? 21.455 -8.811 -54.073 1.00 69.75 127 VAL A N 1
ATOM 996 C CA . VAL A 1 127 ? 22.595 -9.215 -54.908 1.00 69.75 127 VAL A CA 1
ATOM 997 C C . VAL A 1 127 ? 22.348 -10.570 -55.574 1.00 69.75 127 VAL A C 1
ATOM 999 O O . VAL A 1 127 ? 22.535 -10.689 -56.780 1.00 69.75 127 VAL A O 1
ATOM 1002 N N . ALA A 1 128 ? 21.861 -11.569 -54.830 1.00 66.19 128 ALA A N 1
ATOM 1003 C CA . ALA A 1 128 ? 21.568 -12.901 -55.369 1.00 66.19 128 ALA A CA 1
ATOM 1004 C C . ALA A 1 128 ? 20.507 -12.882 -56.484 1.00 66.19 128 ALA A C 1
ATOM 1006 O O . ALA A 1 128 ? 20.560 -13.697 -57.397 1.00 66.19 128 ALA A O 1
ATOM 1007 N N . ASN A 1 129 ? 19.562 -11.939 -56.425 1.00 66.19 129 ASN A N 1
ATOM 1008 C CA . ASN A 1 129 ? 18.521 -11.764 -57.440 1.00 66.19 129 ASN A CA 1
ATOM 1009 C C . ASN A 1 129 ? 18.909 -10.770 -58.552 1.00 66.19 129 ASN A C 1
ATOM 1011 O O . ASN A 1 129 ? 18.051 -10.404 -59.352 1.00 66.19 129 ASN A O 1
ATOM 1015 N N . GLY A 1 130 ? 20.154 -10.276 -58.581 1.00 72.56 130 GLY A N 1
ATOM 1016 C CA . GLY A 1 130 ? 20.627 -9.334 -59.603 1.00 72.56 130 GLY A CA 1
ATOM 1017 C C . GLY A 1 130 ? 19.896 -7.985 -59.610 1.00 72.56 130 GLY A C 1
ATOM 1018 O O . GLY A 1 130 ? 19.814 -7.331 -60.649 1.00 72.56 130 GLY A O 1
ATOM 1019 N N . LYS A 1 131 ? 19.323 -7.562 -58.476 1.00 76.38 131 LYS A N 1
ATOM 1020 C CA . LYS A 1 131 ? 18.517 -6.336 -58.411 1.00 76.38 131 LYS A CA 1
ATOM 1021 C C . LYS A 1 131 ? 19.385 -5.080 -58.564 1.00 76.38 131 LYS A C 1
ATOM 1023 O O . LYS A 1 131 ? 20.433 -4.981 -57.920 1.00 76.38 131 LYS A O 1
ATOM 1028 N N . PRO A 1 132 ? 18.920 -4.046 -59.290 1.00 83.88 132 PRO A N 1
ATOM 1029 C CA . PRO A 1 132 ? 19.580 -2.745 -59.297 1.00 83.88 132 PRO A CA 1
ATOM 1030 C C . PRO A 1 132 ? 19.645 -2.132 -57.892 1.00 83.88 132 PRO A C 1
ATOM 1032 O O . PRO A 1 132 ? 18.699 -2.234 -57.107 1.00 83.88 132 PRO A O 1
ATOM 1035 N N . ALA A 1 133 ? 20.719 -1.398 -57.588 1.00 80.75 133 ALA A N 1
ATOM 1036 C CA . ALA A 1 133 ? 20.934 -0.785 -56.271 1.00 80.75 133 ALA A CA 1
ATOM 1037 C C . ALA A 1 133 ? 19.766 0.096 -55.788 1.00 80.75 133 ALA A C 1
ATOM 1039 O O . ALA A 1 133 ? 19.430 0.105 -54.603 1.00 80.75 133 ALA A O 1
ATOM 1040 N N . ALA A 1 134 ? 19.107 0.809 -56.704 1.00 82.50 134 ALA A N 1
ATOM 1041 C CA . ALA A 1 134 ? 17.937 1.623 -56.383 1.00 82.50 134 ALA A CA 1
ATOM 1042 C C . ALA A 1 134 ? 16.728 0.782 -55.933 1.00 82.50 134 ALA A C 1
ATOM 1044 O O . ALA A 1 134 ? 15.978 1.212 -55.056 1.00 82.50 134 ALA A O 1
ATOM 1045 N N . GLU A 1 135 ? 16.541 -0.406 -56.510 1.00 82.19 135 GLU A N 1
ATOM 1046 C CA . GLU A 1 135 ? 15.487 -1.342 -56.117 1.00 82.19 135 GLU A CA 1
ATOM 1047 C C . GLU A 1 135 ? 15.824 -2.010 -54.782 1.00 82.19 135 GLU A C 1
ATOM 1049 O O . GLU A 1 135 ? 14.998 -1.994 -53.870 1.00 82.19 135 GLU A O 1
ATOM 1054 N N . MET A 1 136 ? 17.068 -2.472 -54.612 1.00 78.81 136 MET A N 1
ATOM 1055 C CA . MET A 1 136 ? 17.549 -3.020 -53.339 1.00 78.81 136 MET A CA 1
ATOM 1056 C C . MET A 1 136 ? 17.354 -2.034 -52.182 1.00 78.81 136 MET A C 1
ATOM 1058 O O . MET A 1 136 ? 16.867 -2.410 -51.119 1.00 78.81 136 MET A O 1
ATOM 1062 N N . ALA A 1 137 ? 17.660 -0.750 -52.391 1.00 81.44 137 ALA A N 1
ATOM 1063 C CA . ALA A 1 137 ? 17.470 0.284 -51.377 1.00 81.44 137 ALA A CA 1
ATOM 1064 C C . ALA A 1 137 ? 15.989 0.504 -51.004 1.00 81.44 137 ALA A C 1
ATOM 1066 O O . ALA A 1 137 ? 15.662 0.733 -49.831 1.00 81.44 137 ALA A O 1
ATOM 1067 N N . ARG A 1 138 ? 15.076 0.427 -51.985 1.00 83.25 138 ARG A N 1
ATOM 1068 C CA . ARG A 1 138 ? 13.623 0.521 -51.752 1.00 83.25 138 ARG A CA 1
ATOM 1069 C C . ARG A 1 138 ? 13.115 -0.675 -50.949 1.00 83.25 138 ARG A C 1
ATOM 1071 O O . ARG A 1 138 ? 12.367 -0.477 -49.989 1.00 83.25 138 ARG A O 1
ATOM 1078 N N . ASP A 1 139 ? 13.549 -1.877 -51.311 1.00 78.19 139 ASP A N 1
ATOM 1079 C CA . ASP A 1 139 ? 13.177 -3.119 -50.634 1.00 78.19 139 ASP A CA 1
ATOM 1080 C C . ASP A 1 139 ? 13.699 -3.150 -49.197 1.00 78.19 139 ASP A C 1
ATOM 1082 O O . ASP A 1 139 ? 12.921 -3.370 -48.272 1.00 78.19 139 ASP A O 1
ATOM 1086 N N 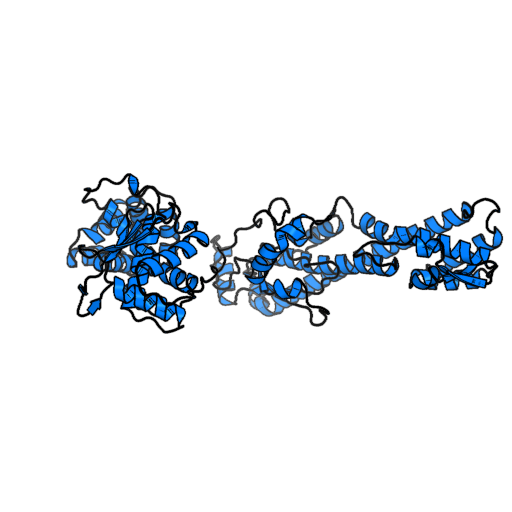. LEU A 1 140 ? 14.972 -2.806 -48.980 1.00 76.38 140 LEU A N 1
ATOM 1087 C CA . LEU A 1 140 ? 15.558 -2.681 -47.642 1.00 76.38 140 LEU A CA 1
ATOM 1088 C C . LEU A 1 140 ? 14.763 -1.708 -46.770 1.00 76.38 140 LEU A C 1
ATOM 1090 O O . LEU A 1 140 ? 14.378 -2.052 -45.657 1.00 76.38 140 LEU A O 1
ATOM 1094 N N . THR A 1 141 ? 14.425 -0.524 -47.289 1.00 77.56 141 THR A N 1
ATOM 1095 C CA . THR A 1 141 ? 13.615 0.459 -46.547 1.00 77.56 141 THR A CA 1
ATOM 1096 C C . THR A 1 141 ? 12.245 -0.103 -46.145 1.00 77.56 141 THR A C 1
ATOM 1098 O O . THR A 1 141 ? 11.735 0.216 -45.067 1.00 77.56 141 THR A O 1
ATOM 1101 N N . ARG A 1 142 ? 11.637 -0.935 -46.999 1.00 77.88 142 ARG A N 1
ATOM 1102 C CA . ARG A 1 142 ? 10.372 -1.618 -46.706 1.00 77.88 142 ARG A CA 1
ATOM 1103 C C . ARG A 1 142 ? 10.563 -2.671 -45.614 1.00 77.88 142 ARG A C 1
ATOM 1105 O O . ARG A 1 142 ? 9.809 -2.660 -44.645 1.00 77.88 142 ARG A O 1
ATOM 1112 N N . TYR A 1 143 ? 11.593 -3.505 -45.735 1.00 73.94 143 TYR A N 1
ATOM 1113 C CA . TYR A 1 143 ? 11.905 -4.575 -44.786 1.00 73.94 143 TYR A CA 1
ATOM 1114 C C . TYR A 1 143 ? 12.251 -4.060 -43.389 1.00 73.94 143 TYR A C 1
ATOM 1116 O O . TYR A 1 143 ? 11.855 -4.671 -42.403 1.00 73.94 143 TYR A O 1
ATOM 1124 N N . LEU A 1 144 ? 12.893 -2.895 -43.284 1.00 70.06 144 LEU A N 1
ATOM 1125 C CA . LEU A 1 144 ? 13.163 -2.268 -41.988 1.00 70.06 144 LEU A CA 1
ATOM 1126 C C . LEU A 1 144 ? 11.892 -1.850 -41.233 1.00 70.06 144 LEU A C 1
ATOM 1128 O O . LEU A 1 144 ? 11.893 -1.795 -40.004 1.00 70.06 144 LEU A O 1
ATOM 1132 N N . LYS A 1 145 ? 10.807 -1.526 -41.946 1.00 68.56 145 LYS A N 1
ATOM 1133 C CA . LYS A 1 145 ? 9.508 -1.196 -41.336 1.00 68.56 145 LYS A CA 1
ATOM 1134 C C . LYS A 1 145 ? 8.686 -2.455 -41.076 1.00 68.56 145 LYS A C 1
ATOM 1136 O O . LYS A 1 145 ? 8.117 -2.612 -39.993 1.00 68.56 145 LYS A O 1
ATOM 1141 N N . ASP A 1 146 ? 8.652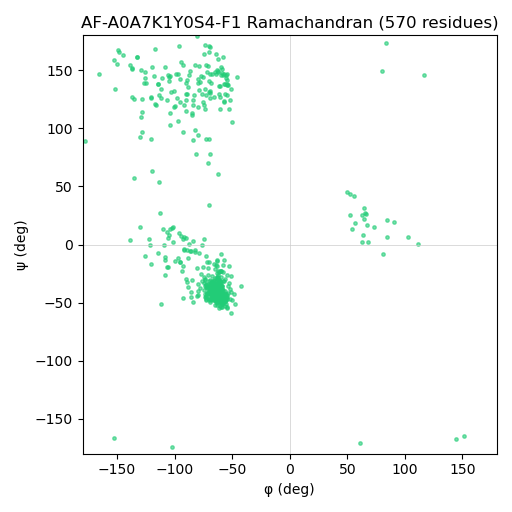 -3.341 -42.064 1.00 70.25 146 ASP A N 1
ATOM 1142 C CA . ASP A 1 146 ? 7.929 -4.604 -42.040 1.00 70.25 146 ASP A CA 1
ATOM 1143 C C . ASP A 1 146 ? 8.846 -5.765 -42.465 1.00 70.25 146 ASP A C 1
ATOM 1145 O O . ASP A 1 146 ? 8.976 -6.063 -43.660 1.00 70.25 146 ASP A O 1
ATOM 1149 N N . PRO A 1 147 ? 9.500 -6.436 -41.502 1.00 64.38 147 PRO A N 1
ATOM 1150 C CA . PRO A 1 147 ? 10.461 -7.489 -41.802 1.00 64.38 147 PRO A CA 1
ATOM 1151 C C . PRO A 1 147 ? 9.791 -8.750 -42.346 1.00 64.38 147 PRO A C 1
ATOM 1153 O O . PRO A 1 147 ? 10.486 -9.587 -42.914 1.00 64.38 147 PRO A O 1
ATOM 1156 N N . ASP A 1 148 ? 8.469 -8.918 -42.216 1.00 65.44 148 ASP A N 1
ATOM 1157 C CA . ASP A 1 148 ? 7.785 -10.110 -42.729 1.00 65.44 148 ASP A CA 1
ATOM 1158 C C . ASP A 1 148 ? 7.945 -10.218 -44.259 1.00 65.44 148 ASP A C 1
ATOM 1160 O O . ASP A 1 148 ? 7.940 -11.320 -44.810 1.00 65.44 148 ASP A O 1
ATOM 1164 N N . GLY A 1 149 ? 8.197 -9.094 -44.946 1.00 64.38 149 GLY A N 1
ATOM 1165 C CA . GLY A 1 149 ? 8.604 -9.058 -46.352 1.00 64.38 149 GLY A CA 1
ATOM 1166 C C . GLY A 1 149 ? 9.970 -9.698 -46.640 1.00 64.38 149 GLY A C 1
ATOM 1167 O O . GLY A 1 149 ? 10.117 -10.348 -47.672 1.00 64.38 149 GLY A O 1
ATOM 1168 N N . LEU A 1 150 ? 10.937 -9.567 -45.725 1.00 63.53 150 LEU A N 1
ATOM 1169 C CA . LEU A 1 150 ? 12.287 -10.139 -45.832 1.00 63.53 150 LEU A CA 1
ATOM 1170 C C . LEU A 1 150 ? 12.281 -11.656 -45.620 1.00 63.53 150 LEU A C 1
ATOM 1172 O O . LEU A 1 150 ? 13.109 -12.389 -46.158 1.00 63.53 150 LEU A O 1
ATOM 1176 N N . TYR A 1 151 ? 11.327 -12.121 -44.821 1.00 64.38 151 TYR A N 1
ATOM 1177 C CA . TYR A 1 151 ? 11.217 -13.511 -44.424 1.00 64.38 151 TYR A CA 1
ATOM 1178 C C . TYR A 1 151 ? 10.304 -14.330 -45.338 1.00 64.38 151 TYR A C 1
ATOM 1180 O O . TYR A 1 151 ? 10.116 -15.495 -45.064 1.00 64.38 151 TYR A O 1
ATOM 1188 N N . ARG A 1 152 ? 9.761 -13.814 -46.445 1.00 63.66 152 ARG A N 1
ATOM 1189 C CA . ARG A 1 152 ? 8.837 -14.588 -47.305 1.00 63.66 152 ARG A CA 1
ATOM 1190 C C . ARG A 1 152 ? 9.436 -15.895 -47.859 1.00 63.66 152 ARG A C 1
ATOM 1192 O O . ARG A 1 152 ? 10.652 -16.085 -47.909 1.00 63.66 152 ARG A O 1
ATOM 1199 N N . ARG A 1 153 ? 8.547 -16.799 -48.299 1.00 57.78 153 ARG A N 1
ATOM 1200 C CA . ARG A 1 153 ? 8.931 -18.037 -48.990 1.00 57.78 153 ARG A CA 1
ATOM 1201 C C . ARG A 1 153 ? 9.682 -17.697 -50.284 1.00 57.78 153 ARG A C 1
ATOM 1203 O O . ARG A 1 153 ? 9.186 -16.912 -51.088 1.00 57.78 153 ARG A O 1
ATOM 1210 N N . VAL A 1 154 ? 10.863 -18.275 -50.459 1.00 61.00 154 VAL A N 1
ATOM 1211 C CA . VAL A 1 154 ? 11.708 -18.178 -51.655 1.00 61.00 154 VAL A CA 1
ATOM 1212 C C . VAL A 1 154 ? 11.514 -19.422 -52.507 1.00 61.00 154 VAL A C 1
ATOM 1214 O O . VAL A 1 154 ? 11.266 -20.507 -51.979 1.00 61.00 154 VAL A O 1
ATOM 1217 N N . ARG A 1 155 ? 11.599 -19.257 -53.829 1.00 60.28 155 ARG A N 1
ATOM 1218 C CA . ARG A 1 155 ? 11.531 -20.388 -54.752 1.00 60.28 155 ARG A CA 1
ATOM 1219 C C . ARG A 1 155 ? 12.877 -21.110 -54.799 1.00 60.28 155 ARG A C 1
ATOM 1221 O O . ARG A 1 155 ? 13.908 -20.446 -54.872 1.00 60.28 155 ARG A O 1
ATOM 1228 N N . ASN A 1 156 ? 12.867 -22.437 -54.704 1.00 61.41 156 ASN A N 1
ATOM 1229 C CA . ASN A 1 156 ? 14.063 -23.259 -54.908 1.00 61.41 156 ASN A CA 1
ATOM 1230 C C . ASN A 1 156 ? 14.338 -23.478 -56.412 1.00 61.41 156 ASN A C 1
ATOM 1232 O O . ASN A 1 156 ? 13.582 -23.014 -57.264 1.00 61.41 156 ASN A O 1
ATOM 1236 N N . GLU A 1 157 ? 15.407 -24.211 -56.735 1.00 56.66 157 GLU A N 1
ATOM 1237 C CA . GLU A 1 157 ? 15.801 -24.570 -58.113 1.00 56.66 157 GLU A CA 1
ATOM 1238 C C . GLU A 1 157 ? 14.710 -25.339 -58.886 1.00 56.66 157 GLU A C 1
ATOM 1240 O O . GLU A 1 157 ? 14.724 -25.365 -60.110 1.00 56.66 157 GLU A O 1
ATOM 1245 N N . HIS A 1 158 ? 13.731 -25.910 -58.177 1.00 54.19 158 HIS A N 1
ATOM 1246 C CA . HIS A 1 158 ? 12.594 -26.657 -58.724 1.00 54.19 158 HIS A CA 1
ATOM 1247 C C . HIS A 1 158 ? 11.300 -25.815 -58.735 1.00 54.19 158 HIS A C 1
ATOM 1249 O O . HIS A 1 158 ? 10.203 -26.330 -58.936 1.00 54.19 158 HIS A O 1
ATOM 1255 N N . ASN A 1 159 ? 11.421 -24.495 -58.542 1.00 59.12 159 ASN A N 1
ATOM 1256 C CA . ASN A 1 159 ? 10.335 -23.514 -58.550 1.00 59.12 159 ASN A CA 1
ATOM 1257 C C . ASN A 1 159 ? 9.319 -23.643 -57.387 1.00 59.12 159 ASN A C 1
ATOM 1259 O O . ASN A 1 159 ? 8.242 -23.041 -57.440 1.00 59.12 159 ASN A O 1
ATOM 1263 N N . GLU A 1 160 ? 9.649 -24.357 -56.309 1.00 52.16 160 GLU A N 1
ATOM 1264 C CA . GLU A 1 160 ? 8.786 -24.576 -55.137 1.00 52.16 160 GLU A CA 1
ATOM 1265 C C . GLU A 1 160 ? 8.976 -23.495 -54.061 1.00 52.16 160 GLU A C 1
ATOM 1267 O O . GLU A 1 160 ? 10.100 -23.103 -53.754 1.00 52.16 160 GLU A O 1
ATOM 1272 N N . LEU A 1 161 ? 7.886 -23.027 -53.437 1.00 52.94 161 LEU A N 1
ATOM 1273 C CA . LEU A 1 161 ? 7.916 -21.981 -52.402 1.00 52.94 161 LEU A CA 1
ATOM 1274 C C . LEU A 1 161 ? 8.273 -22.543 -51.012 1.00 52.94 161 LEU A C 1
ATOM 1276 O O . LEU A 1 161 ? 7.391 -22.991 -50.269 1.00 52.94 161 LEU A O 1
ATOM 1280 N N . LEU A 1 162 ? 9.541 -22.417 -50.616 1.00 52.41 162 LEU A N 1
ATOM 1281 C CA . LEU A 1 162 ? 10.056 -22.819 -49.302 1.00 52.41 162 LEU A CA 1
ATOM 1282 C C . LEU A 1 162 ? 10.306 -21.605 -48.392 1.00 52.41 162 LEU A C 1
ATOM 1284 O O . LEU A 1 162 ? 10.729 -20.558 -48.882 1.00 52.41 162 LEU A O 1
ATOM 1288 N N . PRO A 1 163 ? 10.076 -21.693 -47.065 1.00 56.34 163 PRO A N 1
ATOM 1289 C CA . PRO A 1 163 ? 10.537 -20.669 -46.126 1.00 56.34 163 PRO A CA 1
ATOM 1290 C C . PRO A 1 163 ? 12.026 -20.384 -46.349 1.00 56.34 163 PRO A C 1
ATOM 1292 O O . PRO A 1 163 ? 12.821 -21.318 -46.462 1.00 56.34 163 PRO A O 1
ATOM 1295 N N . SER A 1 164 ? 12.428 -19.111 -46.406 1.00 64.19 164 SER A N 1
ATOM 1296 C CA . SER A 1 164 ? 13.859 -18.801 -46.471 1.00 64.19 164 SER A CA 1
ATOM 1297 C C . SER A 1 164 ? 14.561 -19.375 -45.234 1.00 64.19 164 SER A C 1
ATOM 1299 O O . SER A 1 164 ? 13.980 -19.406 -44.148 1.00 64.19 164 SER A O 1
ATOM 1301 N N . LYS A 1 165 ? 15.826 -19.806 -45.350 1.00 60.09 165 LYS A N 1
ATOM 1302 C CA . LYS A 1 165 ? 16.606 -20.271 -44.179 1.00 60.09 165 LYS A CA 1
ATOM 1303 C C . LYS A 1 165 ? 16.601 -19.231 -43.046 1.00 60.09 165 LYS A C 1
ATOM 1305 O O . LYS A 1 165 ? 16.563 -19.580 -41.873 1.00 60.09 165 LYS A O 1
ATOM 1310 N N . ALA A 1 166 ? 16.568 -17.946 -43.402 1.00 57.72 166 ALA A N 1
ATOM 1311 C CA . ALA A 1 166 ? 16.461 -16.843 -42.457 1.00 57.72 166 ALA A CA 1
ATOM 1312 C C . ALA A 1 166 ? 15.073 -16.752 -41.783 1.00 57.72 166 ALA A C 1
ATOM 1314 O O . ALA A 1 166 ? 15.000 -16.353 -40.626 1.00 57.72 166 ALA A O 1
ATOM 1315 N N . MET A 1 167 ? 13.986 -17.138 -42.466 1.00 60.16 167 MET A N 1
ATOM 1316 C CA . MET A 1 167 ? 12.63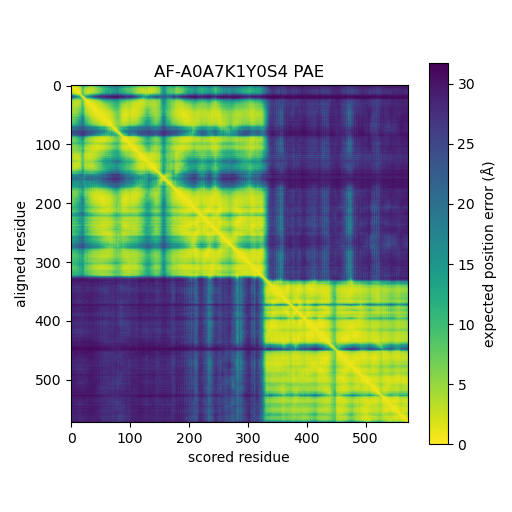1 -17.227 -41.898 1.00 60.16 167 MET A CA 1
ATOM 1317 C C . MET A 1 167 ? 12.493 -18.416 -40.959 1.00 60.16 167 MET A C 1
ATOM 1319 O O . MET A 1 167 ? 11.982 -18.253 -39.854 1.00 60.16 167 MET A O 1
ATOM 1323 N N . ALA A 1 168 ? 12.947 -19.593 -41.395 1.00 61.28 168 ALA A N 1
ATOM 1324 C CA . ALA A 1 168 ? 12.855 -20.824 -40.617 1.00 61.28 168 ALA A CA 1
ATOM 1325 C C . ALA A 1 168 ? 13.612 -20.720 -39.284 1.00 61.28 168 ALA A C 1
ATOM 1327 O O . ALA A 1 168 ? 13.166 -21.269 -38.289 1.00 61.28 168 ALA A O 1
ATOM 1328 N N . ASN A 1 169 ? 14.709 -19.956 -39.253 1.00 64.88 169 ASN A N 1
ATOM 1329 C CA . ASN A 1 169 ? 15.549 -19.796 -38.067 1.00 64.88 169 ASN A CA 1
ATOM 1330 C C . ASN A 1 169 ? 15.164 -18.593 -37.180 1.00 64.88 169 ASN A C 1
ATOM 1332 O O . ASN A 1 169 ? 15.788 -18.383 -36.137 1.00 64.88 169 ASN A O 1
ATOM 1336 N N . ARG A 1 170 ? 14.181 -17.762 -37.567 1.00 64.75 170 ARG A N 1
ATOM 1337 C CA . ARG A 1 170 ? 13.844 -16.533 -36.826 1.00 64.75 170 ARG A CA 1
ATOM 1338 C C . ARG A 1 170 ? 12.738 -16.779 -35.800 1.00 64.75 170 ARG A C 1
ATOM 1340 O O . ARG A 1 170 ? 11.551 -16.650 -36.095 1.00 64.75 170 ARG A O 1
ATOM 1347 N N . HIS A 1 171 ? 13.151 -17.003 -34.553 1.00 65.38 171 HIS A N 1
ATOM 1348 C CA . HIS A 1 171 ? 12.268 -17.115 -33.388 1.00 65.38 171 HIS A CA 1
ATOM 1349 C C . HIS A 1 171 ? 12.618 -16.042 -32.339 1.00 65.38 171 HIS A C 1
ATOM 1351 O O . HIS A 1 171 ? 13.444 -16.293 -31.466 1.00 65.38 171 HIS A O 1
ATOM 1357 N N . PRO A 1 172 ? 12.001 -14.841 -32.382 1.00 65.12 172 PRO A N 1
ATOM 1358 C CA . PRO A 1 172 ? 12.319 -13.740 -31.460 1.00 65.12 172 PRO A CA 1
ATOM 1359 C C . PRO A 1 172 ? 12.027 -14.038 -29.978 1.00 65.12 172 PRO A C 1
ATOM 1361 O O . PRO A 1 172 ? 12.452 -13.289 -29.104 1.00 65.12 172 PRO A O 1
ATOM 1364 N N . GLY A 1 173 ? 11.289 -15.115 -29.693 1.00 66.00 173 GLY A N 1
ATOM 1365 C CA . GLY A 1 173 ? 10.794 -15.445 -28.360 1.00 66.00 173 GLY A CA 1
ATOM 1366 C C . GLY A 1 173 ? 9.497 -14.710 -28.005 1.00 66.00 173 GLY A C 1
ATOM 1367 O O . GLY A 1 173 ? 8.994 -13.863 -28.746 1.00 66.00 173 GLY A O 1
ATOM 1368 N N . ARG A 1 174 ? 8.916 -15.067 -26.856 1.00 65.69 174 ARG A N 1
ATOM 1369 C CA . ARG A 1 174 ? 7.668 -14.472 -26.357 1.00 65.69 174 ARG A CA 1
ATOM 1370 C C . ARG A 1 174 ? 7.911 -13.017 -25.932 1.00 65.69 174 ARG A C 1
ATOM 1372 O O . ARG A 1 174 ? 8.836 -12.743 -25.176 1.00 65.69 174 ARG A O 1
ATOM 1379 N N . GLY A 1 175 ? 7.067 -12.091 -26.396 1.00 67.81 175 GLY A N 1
ATOM 1380 C CA . GLY A 1 175 ? 7.113 -10.672 -26.000 1.00 67.81 175 GLY A CA 1
ATOM 1381 C C . GLY A 1 175 ? 8.096 -9.785 -26.778 1.00 67.81 175 GLY A C 1
ATOM 1382 O O . GLY A 1 175 ? 8.238 -8.608 -26.442 1.00 67.81 175 GLY A O 1
ATOM 1383 N N . VAL A 1 176 ? 8.741 -10.313 -27.824 1.00 75.94 176 VAL A N 1
ATOM 1384 C CA . VAL A 1 176 ? 9.619 -9.562 -28.735 1.00 75.94 176 VAL A CA 1
ATOM 1385 C C . VAL A 1 176 ? 8.970 -9.517 -30.115 1.00 75.94 176 VAL A C 1
ATOM 1387 O O . VAL A 1 176 ? 8.560 -10.546 -30.655 1.00 75.94 176 VAL A O 1
ATOM 1390 N N . TYR A 1 177 ? 8.853 -8.328 -30.708 1.00 75.44 177 TYR A N 1
ATOM 1391 C CA . TYR A 1 177 ? 8.320 -8.218 -32.061 1.00 75.44 177 TYR A CA 1
ATOM 1392 C C . TYR A 1 177 ? 9.305 -8.811 -33.066 1.00 75.44 177 TYR A C 1
ATOM 1394 O O . TYR A 1 177 ? 10.518 -8.663 -32.933 1.00 75.44 177 TYR A O 1
ATOM 1402 N N . LYS A 1 178 ? 8.778 -9.401 -34.143 1.00 72.94 178 LYS A N 1
ATOM 1403 C CA . LYS A 1 178 ? 9.602 -9.714 -35.315 1.00 72.94 178 LYS A CA 1
ATOM 1404 C C . LYS A 1 178 ? 10.211 -8.449 -35.910 1.00 72.94 178 LYS A C 1
ATOM 1406 O O . LYS A 1 178 ? 11.334 -8.505 -36.360 1.00 72.94 178 LYS A O 1
ATOM 1411 N N . SER A 1 179 ? 9.503 -7.321 -35.896 1.00 74.25 179 SER A N 1
ATOM 1412 C CA . SER A 1 179 ? 10.010 -6.036 -36.392 1.00 74.25 179 SER A CA 1
ATOM 1413 C C . SER A 1 179 ? 10.911 -5.364 -35.378 1.00 74.25 179 SER A C 1
ATOM 1415 O O . SER A 1 179 ? 10.463 -4.979 -34.296 1.00 74.25 179 SER A O 1
ATOM 1417 N N . SER A 1 180 ? 12.166 -5.172 -35.774 1.00 73.50 180 SER A N 1
ATOM 1418 C CA . SER A 1 180 ? 13.132 -4.383 -35.021 1.00 73.50 180 SER A CA 1
ATOM 1419 C C . SER A 1 180 ? 12.638 -2.940 -34.844 1.00 73.50 180 SER A C 1
ATOM 1421 O O . SER A 1 180 ? 12.723 -2.399 -33.747 1.00 73.50 180 SER A O 1
ATOM 1423 N N . PHE A 1 181 ? 11.929 -2.386 -35.837 1.00 75.69 181 PHE A N 1
ATOM 1424 C CA . PHE A 1 181 ? 11.240 -1.091 -35.724 1.00 75.69 181 PHE A CA 1
ATOM 1425 C C . PHE A 1 181 ? 10.159 -1.076 -34.648 1.00 75.69 181 PHE A C 1
ATOM 1427 O O . PHE A 1 181 ? 10.110 -0.158 -33.828 1.00 75.69 181 PHE A O 1
ATOM 1434 N N . LYS A 1 182 ? 9.316 -2.114 -34.585 1.00 79.94 182 LYS A N 1
ATOM 1435 C CA . LYS A 1 182 ? 8.320 -2.237 -33.508 1.00 79.94 182 LYS A CA 1
ATOM 1436 C C . LYS A 1 182 ? 8.983 -2.412 -32.136 1.00 79.94 182 LYS A C 1
ATOM 1438 O O . LYS A 1 182 ? 8.455 -1.895 -31.154 1.00 79.94 182 LYS A O 1
ATOM 1443 N N . ASN A 1 183 ? 10.133 -3.087 -32.053 1.00 82.31 183 ASN A N 1
ATOM 1444 C CA . ASN A 1 183 ? 10.898 -3.206 -30.807 1.00 82.31 183 ASN A CA 1
ATOM 1445 C C . ASN A 1 183 ? 11.480 -1.862 -30.350 1.00 82.31 183 ASN A C 1
ATOM 1447 O O . ASN A 1 183 ? 11.320 -1.518 -29.179 1.00 82.31 183 ASN A O 1
ATOM 1451 N N . SER A 1 184 ? 12.080 -1.075 -31.246 1.00 82.25 184 SER A N 1
ATOM 1452 C CA . SER A 1 184 ? 12.569 0.270 -30.915 1.00 82.25 184 SER A CA 1
ATOM 1453 C C . SER A 1 184 ? 11.425 1.195 -30.494 1.00 82.25 184 SER A C 1
ATOM 1455 O O . SER A 1 184 ? 11.497 1.813 -29.436 1.00 82.25 184 SER A O 1
ATOM 1457 N N . MET A 1 185 ? 10.303 1.186 -31.224 1.00 85.19 185 MET A N 1
ATOM 1458 C CA . MET A 1 185 ? 9.094 1.929 -30.837 1.00 85.19 185 MET A CA 1
ATOM 1459 C C . MET A 1 185 ? 8.546 1.495 -29.472 1.00 85.19 185 MET A C 1
ATOM 1461 O O . MET A 1 185 ? 8.071 2.331 -28.704 1.00 85.19 185 MET A O 1
ATOM 1465 N N . ARG A 1 186 ? 8.600 0.196 -29.148 1.00 87.88 186 ARG A N 1
ATOM 1466 C CA . ARG A 1 186 ? 8.216 -0.328 -27.830 1.00 87.88 186 ARG A CA 1
ATOM 1467 C C . ARG A 1 186 ? 9.100 0.247 -26.728 1.00 87.88 186 ARG A C 1
ATOM 1469 O O . ARG A 1 186 ? 8.550 0.638 -25.699 1.00 87.88 186 ARG A O 1
ATOM 1476 N N . VAL A 1 187 ? 10.422 0.274 -26.922 1.00 89.38 187 VAL A N 1
ATOM 1477 C CA . VAL A 1 187 ? 11.366 0.849 -25.948 1.00 89.38 187 VAL A CA 1
ATOM 1478 C C . VAL A 1 187 ? 11.064 2.329 -25.759 1.00 8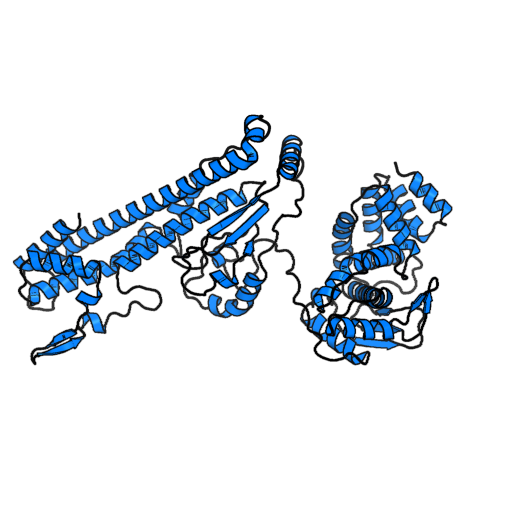9.38 187 VAL A C 1
ATOM 1480 O O . VAL A 1 187 ? 10.749 2.720 -24.641 1.00 89.38 187 VAL A O 1
ATOM 1483 N N . THR A 1 188 ? 11.024 3.114 -26.839 1.00 88.75 188 THR A N 1
ATOM 1484 C CA . THR A 1 188 ? 10.741 4.555 -26.770 1.00 88.75 188 THR A CA 1
ATOM 1485 C C . THR A 1 188 ? 9.423 4.843 -26.052 1.00 88.75 188 THR A C 1
ATOM 1487 O O . THR A 1 188 ? 9.417 5.588 -25.082 1.00 88.75 188 THR A O 1
ATOM 1490 N N . ARG A 1 189 ? 8.314 4.191 -26.434 1.00 90.44 189 ARG A N 1
ATOM 1491 C CA . ARG A 1 189 ? 7.007 4.387 -25.773 1.00 90.44 189 ARG A CA 1
ATOM 1492 C C . ARG A 1 189 ? 7.020 4.010 -24.296 1.00 90.44 189 ARG A C 1
ATOM 1494 O O . ARG A 1 189 ? 6.391 4.681 -23.488 1.00 90.44 189 ARG A O 1
ATOM 1501 N N . THR A 1 190 ? 7.694 2.916 -23.951 1.00 91.88 190 THR A N 1
ATOM 1502 C CA . THR A 1 190 ? 7.773 2.458 -22.558 1.00 91.88 190 THR A CA 1
ATOM 1503 C C . THR A 1 190 ? 8.566 3.457 -21.720 1.00 91.88 190 THR A C 1
ATOM 1505 O O . THR A 1 190 ? 8.083 3.867 -20.673 1.00 91.88 190 THR A O 1
ATOM 1508 N N . GLU A 1 191 ? 9.721 3.908 -22.211 1.00 93.00 191 GLU A N 1
ATOM 1509 C CA . GLU A 1 191 ? 10.567 4.896 -21.534 1.00 93.00 191 GLU A CA 1
ATOM 1510 C C . GLU A 1 191 ? 9.867 6.255 -21.392 1.00 93.00 191 GLU A C 1
ATOM 1512 O O . GLU A 1 191 ? 9.873 6.823 -20.305 1.00 93.00 191 GLU A O 1
ATOM 1517 N N . THR A 1 192 ? 9.194 6.745 -22.439 1.00 92.44 192 THR A N 1
ATOM 1518 C CA . THR A 1 192 ? 8.423 8.001 -22.391 1.00 92.44 192 THR A CA 1
ATOM 1519 C C . THR A 1 192 ? 7.261 7.927 -21.400 1.00 92.44 192 THR A C 1
ATOM 1521 O O . THR A 1 192 ? 7.090 8.828 -20.586 1.00 92.44 192 THR A O 1
ATOM 1524 N N . ASN A 1 193 ? 6.479 6.843 -21.411 1.00 92.12 193 ASN A N 1
ATOM 1525 C CA . ASN A 1 193 ? 5.362 6.704 -20.472 1.00 92.12 193 ASN A CA 1
ATOM 1526 C C . ASN A 1 193 ? 5.851 6.546 -19.024 1.00 92.12 193 ASN A C 1
ATOM 1528 O O . ASN A 1 193 ? 5.222 7.060 -18.103 1.00 92.12 193 ASN A O 1
ATOM 1532 N N . MET A 1 194 ? 6.958 5.828 -18.811 1.00 93.56 194 MET A N 1
ATOM 1533 C CA . MET A 1 194 ? 7.575 5.707 -17.489 1.00 93.56 194 MET A CA 1
ATOM 1534 C C . MET A 1 194 ? 8.112 7.051 -16.997 1.00 93.56 194 MET A C 1
ATOM 1536 O O . MET A 1 194 ? 7.951 7.338 -15.820 1.00 93.56 194 MET A O 1
ATOM 1540 N N . ALA A 1 195 ? 8.710 7.868 -17.869 1.00 92.00 195 ALA A N 1
ATOM 1541 C CA . ALA A 1 195 ? 9.220 9.189 -17.509 1.00 92.00 195 ALA A CA 1
ATOM 1542 C C . ALA A 1 195 ? 8.112 10.091 -16.956 1.00 92.00 195 ALA A C 1
ATOM 1544 O O . ALA A 1 195 ? 8.243 10.589 -15.844 1.00 92.00 195 ALA A O 1
ATOM 1545 N N . TYR A 1 196 ? 6.989 10.203 -17.673 1.00 91.62 196 TYR A N 1
ATOM 1546 C CA . TYR A 1 196 ? 5.836 10.985 -17.215 1.00 91.62 196 TYR A CA 1
ATOM 1547 C C . TYR A 1 196 ? 5.344 10.540 -15.829 1.00 91.62 196 TYR A C 1
ATOM 1549 O O . TYR A 1 196 ? 5.096 11.359 -14.951 1.00 91.62 196 TYR A O 1
ATOM 1557 N N . ARG A 1 197 ? 5.227 9.224 -15.616 1.00 93.25 197 ARG A N 1
ATOM 1558 C CA . ARG A 1 197 ? 4.766 8.675 -14.336 1.00 93.25 197 ARG A CA 1
ATOM 1559 C C . ARG A 1 197 ? 5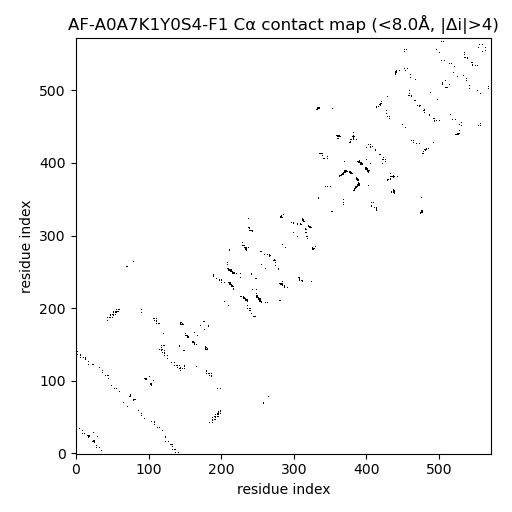.787 8.827 -13.217 1.00 93.25 197 ARG A C 1
ATOM 1561 O O . ARG A 1 197 ? 5.406 9.005 -12.074 1.00 93.25 197 ARG A O 1
ATOM 1568 N N . MET A 1 198 ? 7.078 8.739 -13.521 1.00 91.56 198 MET A N 1
ATOM 1569 C CA . MET A 1 198 ? 8.119 8.969 -12.521 1.00 91.56 198 MET A CA 1
ATOM 1570 C C . MET A 1 198 ? 8.172 10.435 -12.099 1.00 91.56 198 MET A C 1
ATOM 1572 O O . MET A 1 198 ? 8.402 10.687 -10.923 1.00 91.56 198 MET A O 1
ATOM 1576 N N . ALA A 1 199 ? 7.899 11.371 -13.013 1.00 89.56 199 ALA A N 1
ATOM 1577 C CA . ALA A 1 199 ? 7.692 12.772 -12.661 1.00 89.56 199 ALA A CA 1
ATOM 1578 C C . ALA A 1 199 ? 6.494 12.932 -11.704 1.00 89.56 199 ALA A C 1
ATOM 1580 O O . ALA A 1 199 ? 6.620 13.597 -10.681 1.00 89.56 199 ALA A O 1
ATOM 1581 N N . ASP A 1 200 ? 5.381 12.228 -11.964 1.00 92.00 200 ASP A N 1
ATOM 1582 C CA . ASP A 1 200 ? 4.247 12.167 -11.031 1.00 92.00 200 ASP A CA 1
ATOM 1583 C C . ASP A 1 200 ? 4.622 11.604 -9.662 1.00 92.00 200 ASP A C 1
ATOM 1585 O O . ASP A 1 200 ? 4.276 12.206 -8.653 1.00 92.00 200 ASP A O 1
ATOM 1589 N N . MET A 1 201 ? 5.329 10.472 -9.609 1.00 90.94 201 MET A N 1
ATOM 1590 C CA . MET A 1 201 ? 5.708 9.851 -8.336 1.00 90.94 201 MET A CA 1
ATOM 1591 C C . MET A 1 201 ? 6.615 10.758 -7.510 1.00 90.94 201 MET A C 1
ATOM 1593 O O . MET A 1 201 ? 6.444 10.838 -6.299 1.00 90.94 201 MET A O 1
ATOM 1597 N N . ASP A 1 202 ? 7.552 11.444 -8.162 1.00 86.12 202 ASP A N 1
ATOM 1598 C CA . ASP A 1 202 ? 8.446 12.385 -7.496 1.00 86.12 202 ASP A CA 1
ATOM 1599 C C . ASP A 1 202 ? 7.653 13.543 -6.864 1.00 86.12 202 ASP A C 1
ATOM 1601 O O . ASP A 1 202 ? 7.794 13.819 -5.675 1.00 86.12 202 ASP A O 1
ATOM 1605 N N . ARG A 1 203 ? 6.701 14.125 -7.606 1.00 84.44 203 ARG A N 1
ATOM 1606 C CA . ARG A 1 203 ? 5.795 15.160 -7.083 1.00 84.44 203 ARG A CA 1
ATOM 1607 C C . ARG A 1 203 ? 4.901 14.629 -5.960 1.00 84.44 203 ARG A C 1
ATOM 1609 O O . ARG A 1 203 ? 4.822 15.248 -4.907 1.00 84.44 203 ARG A O 1
ATOM 1616 N N . TYR A 1 204 ? 4.258 13.473 -6.138 1.00 88.81 204 TYR A N 1
ATOM 1617 C CA . TYR A 1 204 ? 3.379 12.895 -5.113 1.00 88.81 204 TYR A CA 1
ATOM 1618 C C . TYR A 1 204 ? 4.112 12.604 -3.802 1.00 88.81 204 TYR A C 1
ATOM 1620 O O . TYR A 1 204 ? 3.507 12.701 -2.741 1.00 88.81 204 TYR A O 1
ATOM 1628 N N . GLN A 1 205 ? 5.385 12.209 -3.865 1.00 85.88 205 GLN A N 1
ATOM 1629 C CA . GLN A 1 205 ? 6.171 11.860 -2.681 1.00 85.88 205 GLN A CA 1
ATOM 1630 C C . GLN A 1 205 ? 6.697 13.085 -1.936 1.00 85.88 205 GLN A C 1
ATOM 1632 O O . GLN A 1 205 ? 6.771 13.033 -0.709 1.00 85.88 205 GLN A O 1
ATOM 1637 N N . ASN A 1 206 ? 7.022 14.157 -2.662 1.00 78.44 206 ASN A N 1
ATOM 1638 C CA . ASN A 1 206 ? 7.627 15.365 -2.103 1.00 78.44 206 ASN A CA 1
ATOM 1639 C C . ASN A 1 206 ? 6.605 16.442 -1.696 1.00 78.44 206 ASN A C 1
ATOM 1641 O O . ASN A 1 206 ? 6.947 17.323 -0.918 1.00 78.44 206 ASN A O 1
ATOM 1645 N N . LEU A 1 207 ? 5.368 16.390 -2.200 1.00 79.44 207 LEU A N 1
ATOM 1646 C CA . LEU A 1 207 ? 4.326 17.364 -1.865 1.00 79.44 207 LEU A CA 1
ATOM 1647 C C . LEU A 1 207 ? 3.444 16.848 -0.720 1.00 79.44 207 LEU A C 1
ATOM 1649 O O . LEU A 1 207 ? 2.813 15.792 -0.824 1.00 79.44 207 LEU A O 1
ATOM 1653 N N . ASP A 1 208 ? 3.368 17.604 0.374 1.00 78.69 208 ASP A N 1
ATOM 1654 C CA . ASP A 1 208 ? 2.663 17.174 1.591 1.00 78.69 208 ASP A CA 1
ATOM 1655 C C . ASP A 1 208 ? 1.140 17.223 1.477 1.00 78.69 208 ASP A C 1
ATOM 1657 O O . ASP A 1 208 ? 0.450 16.392 2.067 1.00 78.69 208 ASP A O 1
ATOM 1661 N N . PHE A 1 209 ? 0.616 18.109 0.633 1.00 81.00 209 PHE A N 1
ATOM 1662 C CA . PHE A 1 209 ? -0.813 18.199 0.333 1.00 81.00 209 PHE A CA 1
ATOM 1663 C C . PHE A 1 209 ? -1.320 17.093 -0.608 1.00 81.00 209 PHE A C 1
ATOM 1665 O O . PHE A 1 209 ? -2.511 17.040 -0.930 1.00 81.00 209 PHE A O 1
ATOM 1672 N N . VAL A 1 210 ? -0.437 16.193 -1.060 1.00 88.19 210 VAL A N 1
ATOM 1673 C CA . VAL A 1 210 ? -0.813 14.978 -1.788 1.00 88.19 210 VAL A CA 1
ATOM 1674 C C . VAL A 1 210 ? -1.040 13.844 -0.789 1.00 88.19 210 VAL A C 1
ATOM 1676 O O . VAL A 1 210 ? -0.120 13.346 -0.139 1.00 88.19 210 VAL A O 1
ATOM 1679 N N . LEU A 1 211 ? -2.285 13.384 -0.717 1.00 91.50 211 LEU A N 1
ATOM 1680 C CA . LEU A 1 211 ? -2.762 12.358 0.215 1.00 91.50 211 LEU A CA 1
ATOM 1681 C C . LEU A 1 211 ? -2.602 10.925 -0.318 1.00 91.50 211 LEU A C 1
ATOM 1683 O O . LEU A 1 211 ? -2.787 9.947 0.403 1.00 91.50 211 LEU A O 1
ATOM 1687 N N . GLY A 1 212 ? -2.288 10.789 -1.602 1.00 94.88 212 GLY A N 1
ATOM 1688 C CA . GLY A 1 212 ? -2.229 9.534 -2.340 1.00 94.88 212 GLY A CA 1
ATOM 1689 C C . GLY A 1 212 ? -2.551 9.783 -3.807 1.00 94.88 212 GLY A C 1
ATOM 1690 O O . GLY A 1 212 ? -2.558 10.924 -4.271 1.00 94.88 212 GLY A O 1
ATOM 1691 N N . TYR A 1 213 ? -2.838 8.726 -4.558 1.00 96.56 213 TYR A N 1
ATOM 1692 C CA . TYR A 1 213 ? -3.266 8.864 -5.949 1.00 96.56 213 TYR A CA 1
ATOM 1693 C C . TYR A 1 213 ? -4.139 7.698 -6.399 1.00 96.56 213 TYR A C 1
ATOM 1695 O O . TYR A 1 213 ? -4.098 6.607 -5.839 1.00 96.56 213 TYR A O 1
ATOM 1703 N N . GLU A 1 214 ? -4.925 7.916 -7.443 1.00 97.44 214 GLU A N 1
ATOM 1704 C CA . GLU A 1 214 ? -5.750 6.894 -8.073 1.00 97.44 214 GLU A CA 1
ATOM 1705 C C . GLU A 1 214 ? -5.149 6.481 -9.419 1.00 97.44 214 GLU A C 1
ATOM 1707 O O . GLU A 1 214 ? -4.940 7.319 -10.297 1.00 97.44 214 GLU A O 1
ATOM 1712 N N . ILE A 1 215 ? -4.885 5.187 -9.599 1.00 97.50 215 ILE A N 1
ATOM 1713 C CA . ILE A 1 215 ? -4.498 4.605 -10.884 1.00 97.50 215 ILE A CA 1
ATOM 1714 C C . ILE A 1 215 ? -5.762 4.315 -11.687 1.00 97.50 215 ILE A C 1
ATOM 1716 O O . ILE A 1 215 ? -6.591 3.498 -11.283 1.00 97.50 215 ILE A O 1
ATOM 1720 N N . ARG A 1 216 ? -5.864 4.939 -12.863 1.00 94.88 216 ARG A N 1
ATOM 1721 C CA . ARG A 1 216 ? -6.989 4.806 -13.791 1.00 94.88 216 ARG A CA 1
ATOM 1722 C C . ARG A 1 216 ? -6.555 4.211 -15.123 1.00 94.88 216 ARG A C 1
ATOM 1724 O O . ARG A 1 216 ? -5.464 4.492 -15.642 1.00 94.88 216 ARG A O 1
ATOM 1731 N N . LEU A 1 217 ? -7.446 3.419 -15.713 1.00 92.31 217 LEU A N 1
ATOM 1732 C CA . LEU A 1 217 ? -7.264 2.910 -17.065 1.00 92.31 217 LEU A CA 1
ATOM 1733 C C . LEU A 1 217 ? -7.290 4.068 -18.067 1.00 92.31 217 LEU A C 1
ATOM 1735 O O . LEU A 1 217 ? -7.937 5.095 -17.876 1.00 92.31 217 LEU A O 1
ATOM 1739 N N . SER A 1 218 ? -6.542 3.908 -19.155 1.00 89.69 218 SER A N 1
ATOM 1740 C CA . SER A 1 218 ? -6.658 4.809 -20.300 1.00 89.69 218 SER A CA 1
ATOM 1741 C C . SER A 1 218 ? -7.906 4.458 -21.100 1.00 89.69 218 SER A C 1
ATOM 1743 O O . SER A 1 218 ? -8.168 3.279 -21.316 1.00 89.69 218 SER A O 1
ATOM 1745 N N . ASN A 1 219 ? -8.575 5.457 -21.678 1.00 87.62 219 ASN A N 1
ATOM 1746 C CA . ASN A 1 219 ? -9.660 5.244 -22.649 1.00 87.62 219 ASN A CA 1
ATOM 1747 C C . ASN A 1 219 ? -9.234 4.405 -23.876 1.00 87.62 219 ASN A C 1
ATOM 1749 O O . ASN A 1 219 ? -10.079 3.964 -24.643 1.00 87.62 219 ASN A O 1
ATOM 1753 N N . ASN A 1 220 ? -7.927 4.203 -24.084 1.00 85.19 220 ASN A N 1
ATOM 1754 C CA . ASN A 1 220 ? -7.356 3.374 -25.148 1.00 85.19 220 ASN A CA 1
ATOM 1755 C C . ASN A 1 220 ? -6.659 2.107 -24.598 1.00 85.19 220 ASN A C 1
ATOM 1757 O O . ASN A 1 220 ? -5.665 1.624 -25.165 1.00 85.19 220 ASN A O 1
ATOM 1761 N N . HIS A 1 221 ? -7.096 1.619 -23.435 1.00 84.25 221 HIS A N 1
ATOM 1762 C CA . HIS A 1 221 ? -6.722 0.308 -22.908 1.00 84.25 221 HIS A CA 1
ATOM 1763 C C . HIS A 1 221 ? -7.456 -0.777 -23.727 1.00 84.25 221 HIS A C 1
ATOM 1765 O O . HIS A 1 221 ? -8.678 -0.735 -23.827 1.00 84.25 221 HIS A O 1
ATOM 1771 N N . PRO A 1 222 ? -6.728 -1.654 -24.446 1.00 80.00 222 PRO A N 1
ATOM 1772 C CA . PRO A 1 222 ? -7.321 -2.424 -25.540 1.00 80.00 222 PRO A CA 1
ATOM 1773 C C . PRO A 1 222 ? -7.840 -3.810 -25.137 1.00 80.00 222 PRO A C 1
ATOM 1775 O O . PRO A 1 222 ? -8.616 -4.394 -25.889 1.00 80.00 222 PRO A O 1
ATOM 1778 N N . VAL A 1 223 ? -7.333 -4.385 -24.043 1.00 86.88 223 VAL A N 1
ATOM 1779 C CA . VAL A 1 223 ? -7.551 -5.786 -23.657 1.00 86.88 223 VAL A CA 1
ATOM 1780 C C . VAL A 1 223 ? -7.454 -5.893 -22.147 1.00 86.88 223 VAL A C 1
ATOM 1782 O O . VAL A 1 223 ? -6.478 -5.399 -21.596 1.00 86.88 223 VAL A O 1
ATOM 1785 N N 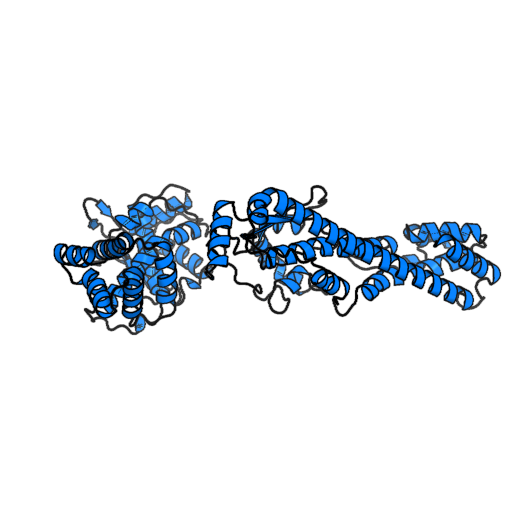. TYR A 1 224 ? -8.400 -6.602 -21.532 1.00 88.12 224 TYR A N 1
ATOM 1786 C CA . TYR A 1 224 ? -8.388 -6.916 -20.106 1.00 88.12 224 TYR A CA 1
ATOM 1787 C C . TYR A 1 224 ? -7.059 -7.554 -19.670 1.00 88.12 224 TYR A C 1
ATOM 1789 O O . TYR A 1 224 ? -6.636 -8.571 -20.233 1.00 88.12 224 TYR A O 1
ATOM 1797 N N . ASP A 1 225 ? -6.403 -6.954 -18.684 1.00 91.12 225 ASP A N 1
ATOM 1798 C CA . ASP A 1 225 ? -5.147 -7.415 -18.103 1.00 91.12 225 ASP A CA 1
ATOM 1799 C C . ASP A 1 225 ? -4.992 -6.955 -16.638 1.00 91.12 225 ASP A C 1
ATOM 1801 O O . ASP A 1 225 ? -5.932 -6.496 -15.998 1.00 91.12 225 ASP A O 1
ATOM 1805 N N . ILE A 1 226 ? -3.781 -7.079 -16.083 1.00 93.81 226 ILE A N 1
ATOM 1806 C CA . ILE A 1 226 ? -3.447 -6.629 -14.720 1.00 93.81 226 ILE A CA 1
ATOM 1807 C C . ILE A 1 226 ? -3.870 -5.173 -14.442 1.00 93.81 226 ILE A C 1
ATOM 1809 O O . ILE A 1 226 ? -4.098 -4.816 -13.289 1.00 93.81 226 ILE A O 1
ATOM 1813 N N . CYS A 1 227 ? -3.960 -4.308 -15.459 1.00 94.69 227 CYS A N 1
ATOM 1814 C CA . CYS A 1 227 ? -4.391 -2.930 -15.252 1.00 94.69 227 CYS A CA 1
ATOM 1815 C C . CYS A 1 227 ? -5.815 -2.836 -14.713 1.00 94.69 227 CYS A C 1
ATOM 1817 O O . CYS A 1 227 ? -6.077 -1.917 -13.942 1.00 94.69 227 CYS A O 1
ATOM 1819 N N . ASP A 1 228 ? -6.702 -3.736 -15.135 1.00 92.81 228 ASP A N 1
ATOM 1820 C CA . ASP A 1 228 ? -8.101 -3.774 -14.717 1.00 92.81 228 ASP A CA 1
ATOM 1821 C C . ASP A 1 228 ? -8.212 -4.190 -13.250 1.00 92.81 228 ASP A C 1
ATOM 1823 O O . ASP A 1 228 ? -8.893 -3.536 -12.465 1.00 92.81 228 ASP A O 1
ATOM 1827 N N . GLU A 1 229 ? -7.491 -5.245 -12.870 1.00 91.12 229 GLU A N 1
ATOM 1828 C CA . GLU A 1 229 ? -7.533 -5.813 -11.517 1.00 91.12 229 GLU A CA 1
ATOM 1829 C C . GLU A 1 229 ? -6.825 -4.929 -10.483 1.00 91.12 229 GLU A C 1
ATOM 1831 O O . GLU A 1 229 ? -7.257 -4.824 -9.335 1.00 91.12 229 GLU A O 1
ATOM 1836 N N . CYS A 1 230 ? -5.752 -4.252 -10.896 1.00 95.25 230 CYS A N 1
ATOM 1837 C CA . CYS A 1 230 ? -4.948 -3.401 -10.022 1.00 95.25 230 CYS A CA 1
ATOM 1838 C C . CYS A 1 230 ? -5.328 -1.910 -10.099 1.00 95.25 230 CYS A C 1
ATOM 1840 O O . CYS A 1 230 ? -4.589 -1.070 -9.578 1.00 95.25 230 CYS A O 1
ATOM 1842 N N . ALA A 1 231 ? -6.429 -1.533 -10.753 1.00 94.69 231 ALA A N 1
ATOM 1843 C CA . ALA A 1 231 ? -6.921 -0.155 -10.712 1.00 94.69 231 ALA A CA 1
ATOM 1844 C C . ALA A 1 231 ? -7.428 0.215 -9.307 1.00 94.69 231 ALA A C 1
ATOM 1846 O O . ALA A 1 231 ? -7.958 -0.627 -8.586 1.00 94.69 231 ALA A O 1
ATOM 1847 N N . GLY A 1 232 ? -7.274 1.479 -8.905 1.00 96.56 232 GLY A N 1
ATOM 1848 C CA . GLY A 1 232 ? -7.745 1.946 -7.597 1.00 96.56 232 GLY A CA 1
ATOM 1849 C C . GLY A 1 232 ? -6.851 2.995 -6.948 1.00 96.56 232 GLY A C 1
ATOM 1850 O O . GLY A 1 232 ? -5.980 3.575 -7.595 1.00 96.56 232 GLY A O 1
ATOM 1851 N N . LYS A 1 233 ? -7.087 3.252 -5.659 1.00 96.69 233 LYS A N 1
ATOM 1852 C CA . LYS A 1 233 ? -6.359 4.244 -4.856 1.00 96.69 233 LYS A CA 1
ATOM 1853 C C . LYS A 1 233 ? -5.119 3.621 -4.215 1.00 96.69 233 LYS A C 1
ATOM 1855 O O . LYS A 1 233 ? -5.206 2.531 -3.667 1.00 96.69 233 LYS A O 1
ATOM 1860 N N . TYR A 1 234 ? -3.995 4.325 -4.276 1.00 96.94 234 TYR A N 1
ATOM 1861 C CA . TYR A 1 234 ? -2.690 3.908 -3.772 1.00 96.94 234 TYR A CA 1
ATOM 1862 C C . TYR A 1 234 ? -2.077 4.991 -2.875 1.00 96.94 234 TYR A C 1
ATOM 1864 O O . TYR A 1 234 ? -2.319 6.185 -3.096 1.00 96.94 234 TYR A O 1
ATOM 1872 N N . PRO A 1 235 ? -1.256 4.600 -1.884 1.00 95.31 235 PRO A N 1
ATOM 1873 C CA . PRO A 1 235 ? -0.547 5.548 -1.039 1.00 95.31 235 PRO A CA 1
ATOM 1874 C C . PRO A 1 235 ? 0.589 6.211 -1.825 1.00 95.31 235 PRO A C 1
ATOM 1876 O O . PRO A 1 235 ? 1.153 5.604 -2.741 1.00 95.31 235 PRO A O 1
ATOM 1879 N N . LYS A 1 236 ? 0.997 7.428 -1.432 1.00 93.00 236 LYS A N 1
ATOM 1880 C CA . LYS A 1 236 ? 2.098 8.161 -2.100 1.00 93.00 236 LYS A CA 1
ATOM 1881 C C . LYS A 1 236 ? 3.441 7.412 -2.085 1.00 93.00 236 LYS A C 1
ATOM 1883 O O . LYS A 1 236 ? 4.290 7.610 -2.950 1.00 93.00 236 LYS A O 1
ATOM 1888 N N . SER A 1 237 ? 3.617 6.496 -1.134 1.00 92.00 237 SER A N 1
ATOM 1889 C CA . SER A 1 237 ? 4.781 5.612 -1.020 1.00 92.00 237 SER A CA 1
ATOM 1890 C C . SER A 1 237 ? 4.846 4.518 -2.094 1.00 92.00 237 SER A C 1
ATOM 1892 O O . SER A 1 237 ? 5.932 3.988 -2.342 1.00 92.00 237 SER A O 1
ATOM 1894 N N . PHE A 1 238 ? 3.730 4.179 -2.749 1.00 96.38 238 PHE A N 1
ATOM 1895 C CA . PHE A 1 238 ? 3.736 3.248 -3.873 1.00 96.38 238 PHE A CA 1
ATOM 1896 C C . PHE A 1 238 ? 4.272 3.955 -5.123 1.00 96.38 238 PHE A C 1
ATOM 1898 O O . PHE A 1 238 ? 3.804 5.027 -5.495 1.00 96.38 238 PHE A O 1
ATOM 1905 N N . VAL A 1 239 ? 5.238 3.347 -5.802 1.00 95.50 239 VAL A N 1
ATOM 1906 C CA . VAL A 1 239 ? 5.844 3.836 -7.043 1.00 95.50 239 VAL A CA 1
ATOM 1907 C C . VAL A 1 239 ? 5.177 3.151 -8.230 1.00 95.50 239 VAL A C 1
ATOM 1909 O O . VAL A 1 239 ? 5.438 1.979 -8.525 1.00 95.50 239 VAL A O 1
ATOM 1912 N N . PHE A 1 240 ? 4.345 3.894 -8.955 1.00 96.25 240 PHE A N 1
ATOM 1913 C CA . PHE A 1 240 ? 3.693 3.422 -10.169 1.00 96.25 240 PHE A CA 1
ATOM 1914 C C . PHE A 1 240 ? 4.345 4.005 -11.424 1.00 96.25 240 PHE A C 1
ATOM 1916 O O . PHE A 1 240 ? 4.052 5.121 -11.833 1.00 96.25 240 PHE A O 1
ATOM 1923 N N . ARG A 1 241 ? 5.166 3.207 -12.118 1.00 92.69 241 ARG A N 1
ATOM 1924 C CA . ARG A 1 241 ? 5.678 3.538 -13.469 1.00 92.69 241 ARG A CA 1
ATOM 1925 C C . ARG A 1 241 ? 5.018 2.752 -14.608 1.00 92.69 241 ARG A C 1
ATOM 1927 O O . ARG A 1 241 ? 5.403 2.881 -15.773 1.00 92.69 241 ARG A O 1
ATOM 1934 N N . GLY A 1 242 ? 3.958 2.007 -14.292 1.00 93.62 242 GLY A N 1
ATOM 1935 C CA . GLY A 1 242 ? 3.190 1.164 -15.209 1.00 93.62 242 GLY A CA 1
ATOM 1936 C C . GLY A 1 242 ? 3.270 -0.323 -14.851 1.00 93.62 242 GLY A C 1
ATOM 1937 O O . GLY A 1 242 ? 4.309 -0.807 -14.402 1.00 93.62 242 GLY A O 1
ATOM 1938 N N . TRP A 1 243 ? 2.183 -1.061 -15.093 1.00 94.00 243 TRP A N 1
ATOM 1939 C CA . TRP A 1 243 ? 2.096 -2.491 -14.764 1.00 94.00 243 TRP A CA 1
ATOM 1940 C C . TRP A 1 243 ? 2.889 -3.392 -15.717 1.00 94.00 243 TRP A C 1
ATOM 1942 O O . TRP A 1 243 ? 3.449 -4.410 -15.313 1.00 94.00 243 TRP A O 1
ATOM 1952 N N . HIS A 1 244 ? 2.976 -2.997 -16.987 1.00 90.62 244 HIS A N 1
ATOM 1953 C CA . HIS A 1 244 ? 3.640 -3.748 -18.050 1.00 90.62 244 HIS A CA 1
ATOM 1954 C C . HIS A 1 244 ? 4.234 -2.806 -19.117 1.00 90.62 244 HIS A C 1
ATOM 1956 O O . HIS A 1 244 ? 3.917 -1.611 -19.156 1.00 90.62 244 HIS A O 1
ATOM 1962 N N . PRO A 1 245 ? 5.100 -3.309 -20.021 1.00 88.38 245 PRO A N 1
ATOM 1963 C CA . PRO A 1 245 ? 5.605 -2.517 -21.140 1.00 88.38 245 PRO A CA 1
ATOM 1964 C C . PRO A 1 245 ? 4.465 -1.934 -21.982 1.00 88.38 245 PRO A C 1
ATOM 1966 O O . PRO A 1 245 ? 3.444 -2.588 -22.191 1.00 88.38 245 PRO A O 1
ATOM 1969 N N . GLN A 1 246 ? 4.649 -0.710 -22.483 1.00 86.38 246 GLN A N 1
ATOM 1970 C CA . GLN A 1 246 ? 3.617 0.059 -23.197 1.00 86.38 246 GLN A CA 1
ATOM 1971 C C . GLN A 1 246 ? 2.305 0.288 -22.420 1.00 86.38 246 GLN A C 1
ATOM 1973 O O . GLN A 1 246 ? 1.299 0.635 -23.041 1.00 86.38 246 GLN A O 1
ATOM 1978 N N . CYS A 1 247 ? 2.293 0.134 -21.089 1.00 91.12 247 CYS A N 1
ATOM 1979 C CA . CYS A 1 247 ? 1.132 0.490 -20.277 1.00 91.12 247 CYS A CA 1
ATOM 1980 C C . CYS A 1 247 ? 0.722 1.942 -20.565 1.00 91.12 247 CYS A C 1
ATOM 1982 O O . CYS A 1 247 ? 1.584 2.824 -20.695 1.00 91.12 247 CYS A O 1
ATOM 1984 N N . ARG A 1 248 ? -0.587 2.176 -20.694 1.00 88.88 248 ARG A N 1
ATOM 1985 C CA . ARG A 1 248 ? -1.195 3.485 -21.000 1.00 88.88 248 ARG A CA 1
ATOM 1986 C C . ARG A 1 248 ? -1.919 4.101 -19.805 1.00 88.88 248 ARG A C 1
ATOM 1988 O O . ARG A 1 248 ? -2.273 5.269 -19.873 1.00 88.88 248 ARG A O 1
ATOM 1995 N N . CYS A 1 249 ? -2.119 3.336 -18.734 1.00 92.62 249 CYS A N 1
ATOM 1996 C CA . CYS A 1 249 ? -2.791 3.792 -17.522 1.00 92.62 249 CYS A CA 1
ATOM 1997 C C . CYS A 1 249 ? -2.053 4.974 -16.891 1.00 92.62 249 CYS A C 1
ATOM 1999 O O . CYS A 1 249 ? -0.841 5.136 -17.065 1.00 92.62 249 CYS A O 1
ATOM 2001 N N . HIS A 1 250 ? -2.787 5.810 -16.180 1.00 92.19 250 HIS A N 1
ATOM 2002 C CA . HIS A 1 250 ? -2.281 7.055 -15.615 1.00 92.19 250 HIS A CA 1
ATOM 2003 C C . HIS A 1 250 ? -2.708 7.167 -14.156 1.00 92.19 250 HIS A C 1
ATOM 2005 O O . HIS A 1 250 ? -3.619 6.464 -13.722 1.00 92.19 250 HIS A O 1
ATOM 2011 N N . SER A 1 251 ? -2.020 8.019 -13.406 1.00 95.00 251 SER A N 1
ATOM 2012 C CA . SER A 1 251 ? -2.366 8.346 -12.029 1.00 95.00 251 SER A CA 1
ATOM 2013 C C . SER A 1 251 ? -2.984 9.737 -11.950 1.00 95.00 251 SER A C 1
ATOM 2015 O O . SER A 1 251 ? -2.608 10.640 -12.701 1.00 95.00 251 SER A O 1
ATOM 2017 N N . VAL A 1 252 ? -3.932 9.904 -11.035 1.00 94.25 252 VAL A N 1
ATOM 2018 C CA . VAL A 1 252 ? -4.543 11.190 -10.687 1.00 94.25 252 VAL A CA 1
ATOM 2019 C C . VAL A 1 252 ? -4.294 11.432 -9.198 1.00 94.25 252 VAL A C 1
ATOM 2021 O O . VAL A 1 252 ? -4.614 10.540 -8.410 1.00 94.25 252 VAL A O 1
ATOM 2024 N N . PRO A 1 253 ? -3.713 12.576 -8.787 1.00 93.81 253 PRO A N 1
ATOM 2025 C CA . PRO A 1 253 ? -3.466 12.836 -7.374 1.00 93.81 253 PRO A CA 1
ATOM 2026 C C . PRO A 1 253 ? -4.773 12.938 -6.590 1.00 93.81 253 PRO A C 1
ATOM 2028 O O . PRO A 1 253 ? -5.776 13.447 -7.093 1.00 93.81 253 PRO A O 1
ATOM 2031 N N . ILE A 1 254 ? -4.724 12.495 -5.340 1.00 94.00 254 ILE A N 1
ATOM 2032 C CA . ILE A 1 254 ? -5.726 12.797 -4.321 1.00 94.00 254 ILE A CA 1
ATOM 2033 C C . ILE A 1 254 ? -5.122 13.916 -3.479 1.00 94.00 254 ILE A C 1
ATOM 2035 O O . ILE A 1 254 ? -4.045 13.744 -2.910 1.00 94.00 254 ILE A O 1
ATOM 2039 N N . LEU A 1 255 ? -5.780 15.069 -3.466 1.00 89.75 255 LEU A N 1
ATOM 2040 C CA . LEU A 1 255 ? -5.278 16.286 -2.838 1.00 89.75 255 LEU A CA 1
ATOM 2041 C C . LEU A 1 255 ? -6.072 16.598 -1.569 1.00 89.75 255 LEU A C 1
ATOM 2043 O O . LEU A 1 255 ? -7.247 16.234 -1.480 1.00 89.75 255 LEU A O 1
ATOM 2047 N N . MET A 1 256 ? -5.433 17.290 -0.629 1.00 85.56 256 MET A N 1
ATOM 2048 C CA . MET A 1 256 ? -6.120 17.949 0.482 1.00 85.56 256 MET A CA 1
ATOM 2049 C C . MET A 1 256 ? -7.148 18.956 -0.037 1.00 85.56 256 MET A C 1
ATOM 2051 O O . MET A 1 256 ? -6.940 19.602 -1.074 1.00 85.56 256 MET A O 1
ATOM 2055 N N . ASN A 1 257 ? -8.250 19.092 0.696 1.00 82.06 257 ASN A N 1
ATOM 2056 C CA . ASN A 1 257 ? -9.181 20.193 0.470 1.00 82.06 257 ASN A CA 1
ATOM 2057 C C . ASN A 1 257 ? -8.605 21.524 0.994 1.00 82.06 257 ASN A C 1
ATOM 2059 O O . ASN A 1 257 ? -7.566 21.544 1.647 1.00 82.06 257 ASN A O 1
ATOM 2063 N N . GLU A 1 258 ? -9.279 22.634 0.689 1.00 75.94 258 GLU A N 1
ATOM 2064 C CA . GLU A 1 258 ? -8.833 23.991 1.039 1.00 75.94 258 GLU A CA 1
ATOM 2065 C C . GLU A 1 258 ? -8.590 24.168 2.549 1.00 75.94 258 GLU A C 1
ATOM 2067 O O . GLU A 1 258 ? -7.530 24.640 2.942 1.00 75.94 258 GLU A O 1
ATOM 2072 N N . GLY A 1 259 ? -9.498 23.684 3.404 1.00 77.81 259 GLY A N 1
ATOM 2073 C CA . GLY A 1 259 ? -9.344 23.793 4.860 1.00 77.81 259 GLY A CA 1
ATOM 2074 C C . GLY A 1 259 ? -8.222 22.917 5.429 1.00 77.81 259 GLY A C 1
ATOM 2075 O O . GLY A 1 259 ? -7.462 23.364 6.281 1.00 77.81 259 GLY A O 1
ATOM 2076 N N . GLU A 1 260 ? -8.064 21.688 4.928 1.00 82.38 260 GLU A N 1
ATOM 2077 C CA . GLU A 1 260 ? -6.944 20.808 5.315 1.00 82.38 260 GLU A CA 1
ATOM 2078 C C . GLU A 1 260 ? -5.585 21.404 4.909 1.00 82.38 260 GLU A C 1
ATOM 2080 O O . GLU A 1 260 ? -4.583 21.223 5.603 1.00 82.38 260 GLU A O 1
ATOM 2085 N N . PHE A 1 261 ? -5.548 22.124 3.785 1.00 77.38 261 PHE A N 1
ATOM 2086 C CA . PHE A 1 261 ? -4.351 22.810 3.317 1.00 77.38 261 PHE A CA 1
ATOM 2087 C C . PHE A 1 261 ? -3.992 24.010 4.205 1.00 77.38 261 PHE A C 1
ATOM 2089 O O . PHE A 1 261 ? -2.824 24.164 4.562 1.00 77.38 261 PHE A O 1
ATOM 2096 N N . ASP A 1 262 ? -4.981 24.800 4.635 1.00 73.25 262 ASP A N 1
ATOM 2097 C CA . ASP A 1 262 ? -4.776 25.893 5.598 1.00 73.25 262 ASP A CA 1
ATOM 2098 C C . ASP A 1 262 ? -4.201 25.376 6.926 1.00 73.25 262 ASP A C 1
ATOM 2100 O O . ASP A 1 262 ? -3.299 25.973 7.519 1.00 73.25 262 ASP A O 1
ATOM 2104 N N . GLU A 1 263 ? -4.696 24.238 7.411 1.00 78.50 263 GLU A N 1
ATOM 2105 C CA . GLU A 1 263 ? -4.156 23.595 8.611 1.00 78.50 263 GLU A CA 1
ATOM 2106 C C . GLU A 1 263 ? -2.711 23.119 8.412 1.00 78.50 263 GLU A C 1
ATOM 2108 O O . GLU A 1 263 ? -1.885 23.271 9.316 1.00 78.50 263 GLU A O 1
ATOM 2113 N N . LEU A 1 264 ? -2.382 22.584 7.231 1.00 74.25 264 LEU A N 1
ATOM 2114 C CA . LEU A 1 264 ? -1.025 22.167 6.875 1.00 74.25 264 LEU A CA 1
ATOM 2115 C C . LEU A 1 264 ? -0.062 23.358 6.837 1.00 74.25 264 LEU A C 1
ATOM 2117 O O . LEU A 1 264 ? 1.062 23.253 7.335 1.00 74.25 264 LEU A O 1
ATOM 2121 N N . GLU A 1 265 ? -0.493 24.487 6.281 1.00 66.81 265 GLU A N 1
ATOM 2122 C CA . GLU A 1 265 ? 0.289 25.721 6.229 1.00 66.81 265 GLU A CA 1
ATOM 2123 C C . GLU A 1 265 ? 0.578 26.248 7.639 1.00 66.81 265 GLU A C 1
ATOM 2125 O O . GLU A 1 265 ? 1.740 26.435 8.007 1.00 66.81 265 GLU A O 1
ATOM 2130 N N . ASN A 1 266 ? -0.462 26.391 8.465 1.00 67.88 266 ASN A N 1
ATOM 2131 C CA . ASN A 1 266 ? -0.314 26.827 9.853 1.00 67.88 266 ASN A CA 1
ATOM 2132 C C . ASN A 1 266 ? 0.590 25.875 10.650 1.00 67.88 266 ASN A C 1
ATOM 2134 O O . ASN A 1 266 ? 1.462 26.324 11.394 1.00 67.88 266 ASN A O 1
ATOM 2138 N N . ALA A 1 267 ? 0.433 24.559 10.468 1.00 68.25 267 ALA A N 1
ATOM 2139 C CA . ALA A 1 267 ? 1.296 23.575 11.109 1.00 68.25 267 ALA A CA 1
ATOM 2140 C C . ALA A 1 267 ? 2.760 23.722 10.667 1.00 68.25 267 ALA A C 1
ATOM 2142 O O . ALA A 1 267 ? 3.655 23.666 11.507 1.00 68.25 267 ALA A O 1
ATOM 2143 N N . THR A 1 268 ? 3.008 23.966 9.379 1.00 64.81 268 THR A N 1
ATOM 2144 C CA . THR A 1 268 ? 4.358 24.156 8.828 1.00 64.81 268 THR A CA 1
ATOM 2145 C C . THR A 1 268 ? 5.023 25.415 9.391 1.00 64.81 268 THR A C 1
ATOM 2147 O O . THR A 1 268 ? 6.165 25.343 9.846 1.00 64.81 268 THR A O 1
ATOM 2150 N N . LEU A 1 269 ? 4.302 26.542 9.434 1.00 63.44 269 LEU A N 1
ATOM 2151 C CA . LEU A 1 269 ? 4.785 27.804 10.013 1.00 63.44 269 LEU A CA 1
ATOM 2152 C C . LEU A 1 269 ? 5.085 27.677 11.514 1.00 63.44 269 LEU A C 1
ATOM 2154 O O . LEU A 1 269 ? 6.073 28.225 12.003 1.00 63.44 269 LEU A O 1
ATOM 2158 N N . ASP A 1 270 ? 4.266 26.909 12.231 1.00 66.50 270 ASP A N 1
ATOM 2159 C CA . ASP A 1 270 ? 4.412 26.664 13.667 1.00 66.50 270 ASP A CA 1
ATOM 2160 C C . ASP A 1 270 ? 5.432 25.556 14.012 1.00 66.50 270 ASP A C 1
ATOM 2162 O O . ASP A 1 270 ? 5.669 25.287 15.195 1.00 66.50 270 ASP A O 1
ATOM 2166 N N . GLY A 1 271 ? 6.007 24.862 13.021 1.00 60.62 271 GLY A N 1
ATOM 2167 C CA . GLY A 1 271 ? 6.886 23.702 13.237 1.00 60.62 271 GLY A CA 1
ATOM 2168 C C . GLY A 1 271 ? 6.178 22.481 13.849 1.00 60.62 271 GLY A C 1
ATOM 2169 O O . GLY A 1 271 ? 6.800 21.670 14.540 1.00 60.62 271 GLY A O 1
ATOM 2170 N N . LYS A 1 272 ? 4.867 22.361 13.634 1.00 64.62 272 LYS A N 1
ATOM 2171 C CA . LYS A 1 272 ? 3.992 21.275 14.092 1.00 64.62 272 LYS A CA 1
ATOM 2172 C C . LYS A 1 272 ? 3.846 20.193 13.008 1.00 64.62 272 LYS A C 1
ATOM 2174 O O . LYS A 1 272 ? 4.066 20.461 11.830 1.00 64.62 272 LYS A O 1
ATOM 2179 N N . PRO A 1 273 ? 3.489 18.950 13.378 1.00 65.56 273 PRO A N 1
ATOM 2180 C CA . PRO A 1 273 ? 3.245 17.893 12.399 1.00 65.56 273 PRO A CA 1
ATOM 2181 C C . PRO A 1 273 ? 2.053 18.224 11.491 1.00 65.56 273 PRO A C 1
ATOM 2183 O O . PRO A 1 273 ? 1.102 18.868 11.931 1.00 65.56 273 PRO A O 1
ATOM 2186 N N . ALA A 1 274 ? 2.094 17.723 10.253 1.00 65.31 274 ALA A N 1
ATOM 2187 C CA . ALA A 1 274 ? 1.006 17.864 9.290 1.00 65.31 274 ALA A CA 1
ATOM 2188 C C . ALA A 1 274 ? -0.338 17.361 9.863 1.00 65.31 274 ALA A C 1
ATOM 2190 O O . ALA A 1 274 ? -0.355 16.336 10.562 1.00 65.31 274 ALA A O 1
ATOM 2191 N N . PRO A 1 275 ? -1.458 18.043 9.560 1.00 72.44 275 PRO A N 1
ATOM 2192 C CA . PRO A 1 275 ? -2.781 17.634 10.010 1.00 72.44 275 PRO A CA 1
ATOM 2193 C C . PRO A 1 275 ? -3.150 16.258 9.445 1.00 72.44 275 PRO A C 1
ATOM 2195 O O . PRO A 1 275 ? -2.722 15.855 8.358 1.00 72.44 275 PRO A O 1
ATOM 2198 N N . LYS A 1 276 ? -3.952 15.507 10.205 1.00 77.19 276 LYS A N 1
ATOM 2199 C CA . LYS A 1 276 ? -4.515 14.243 9.720 1.00 77.19 276 LYS A CA 1
ATOM 2200 C C . LYS A 1 276 ? -5.621 14.567 8.713 1.00 77.19 276 LYS A C 1
ATOM 2202 O O . LYS A 1 276 ? -6.482 15.382 9.004 1.00 77.19 276 LYS A O 1
ATOM 2207 N N . SER A 1 277 ? -5.620 13.879 7.574 1.00 78.88 277 SER A N 1
ATOM 2208 C CA . SER A 1 277 ? -6.724 13.919 6.613 1.00 78.88 277 SER A CA 1
ATOM 2209 C C . SER A 1 277 ? -7.434 12.572 6.573 1.00 78.88 277 SER A C 1
ATOM 2211 O O . SER A 1 277 ? -6.784 11.531 6.434 1.00 78.88 277 SER A O 1
ATOM 2213 N N . ASP A 1 278 ? -8.764 12.594 6.602 1.00 79.25 278 ASP A N 1
ATOM 2214 C CA . ASP A 1 278 ? -9.599 11.400 6.417 1.00 79.25 278 ASP A CA 1
ATOM 2215 C C . ASP A 1 278 ? -9.461 10.803 5.006 1.00 79.25 278 ASP A C 1
ATOM 2217 O O . ASP A 1 278 ? -9.733 9.621 4.781 1.00 79.25 278 ASP A O 1
ATOM 2221 N N . ASN A 1 279 ? -8.997 11.606 4.042 1.00 82.88 279 ASN A N 1
ATOM 2222 C CA . ASN A 1 279 ? -8.757 11.186 2.663 1.00 82.88 279 ASN A CA 1
ATOM 2223 C C . ASN A 1 279 ? -7.347 10.607 2.444 1.00 82.88 279 ASN A C 1
ATOM 2225 O O . ASN A 1 279 ? -7.020 10.219 1.316 1.00 82.88 279 ASN A O 1
ATOM 2229 N N . LEU A 1 280 ? -6.513 10.531 3.492 1.00 88.62 280 LEU A N 1
ATOM 2230 C CA . LEU A 1 280 ? -5.168 9.966 3.418 1.00 88.62 280 LEU A CA 1
ATOM 2231 C C . LEU A 1 280 ? -5.215 8.494 2.997 1.00 88.62 280 LEU A C 1
ATOM 2233 O O . LEU A 1 280 ? -5.697 7.618 3.721 1.00 88.62 280 LEU A O 1
ATOM 2237 N N . VAL A 1 281 ? -4.636 8.195 1.836 1.00 90.44 281 VAL A N 1
ATOM 2238 C CA . VAL A 1 281 ? -4.507 6.818 1.364 1.00 90.44 281 VAL A CA 1
ATOM 2239 C C . VAL A 1 281 ? -3.258 6.212 1.983 1.00 90.44 281 VAL A C 1
ATOM 2241 O O . VAL A 1 281 ? -2.132 6.600 1.680 1.00 90.44 281 VAL A O 1
ATOM 2244 N N . THR A 1 282 ? -3.465 5.232 2.853 1.00 87.00 282 THR A N 1
ATOM 2245 C CA . THR A 1 282 ? -2.399 4.566 3.619 1.00 87.00 282 THR A CA 1
ATOM 2246 C C . THR A 1 282 ? -2.146 3.128 3.166 1.00 87.00 282 THR A C 1
ATOM 2248 O O . THR A 1 282 ? -1.272 2.450 3.702 1.00 87.00 282 THR A O 1
ATOM 2251 N N . ASP A 1 283 ? -2.893 2.647 2.173 1.00 88.81 283 ASP A N 1
ATOM 2252 C CA . ASP A 1 283 ? -2.883 1.251 1.759 1.00 88.81 283 ASP A CA 1
ATOM 2253 C C . ASP A 1 283 ? -3.190 1.090 0.263 1.00 88.81 283 ASP A C 1
ATOM 2255 O O . ASP A 1 283 ? -3.798 1.960 -0.359 1.00 88.81 283 ASP A O 1
ATOM 2259 N N . VAL A 1 284 ? -2.718 -0.012 -0.317 1.00 92.19 284 VAL A N 1
ATOM 2260 C CA . VAL A 1 284 ? -2.968 -0.413 -1.708 1.00 92.19 284 VAL A CA 1
ATOM 2261 C C . VAL A 1 284 ? -4.367 -1.047 -1.829 1.00 92.19 284 VAL A C 1
ATOM 2263 O O . VAL A 1 284 ? -4.861 -1.606 -0.848 1.00 92.19 284 VAL A O 1
ATOM 2266 N N . PRO A 1 285 ? -5.020 -1.008 -3.005 1.00 89.75 285 PRO A N 1
ATOM 2267 C CA . PRO A 1 285 ? -6.400 -1.465 -3.135 1.00 89.75 285 PRO A CA 1
ATOM 2268 C C . PRO A 1 285 ? -6.510 -2.993 -3.028 1.00 89.75 285 PRO A C 1
ATOM 2270 O O . PRO A 1 285 ? -5.586 -3.725 -3.391 1.00 89.75 285 PRO A O 1
ATOM 2273 N N . ASP A 1 286 ? -7.671 -3.488 -2.597 1.00 84.12 286 ASP A N 1
ATOM 2274 C CA . ASP A 1 286 ? -7.915 -4.925 -2.390 1.00 84.12 286 ASP A CA 1
ATOM 2275 C C . ASP A 1 286 ? -7.653 -5.756 -3.654 1.00 84.12 286 ASP A C 1
ATOM 2277 O O . ASP A 1 286 ? -7.042 -6.823 -3.573 1.00 84.12 286 ASP A O 1
ATOM 2281 N N . GLY A 1 287 ? -8.043 -5.236 -4.826 1.00 82.62 287 GLY A N 1
ATOM 2282 C CA . GLY A 1 287 ? -7.807 -5.883 -6.121 1.00 82.62 287 GLY A CA 1
ATOM 2283 C C . GLY A 1 287 ? -6.323 -6.130 -6.399 1.00 82.62 287 GLY A C 1
ATOM 2284 O O . GLY A 1 287 ? -5.944 -7.212 -6.838 1.00 82.62 287 GLY A O 1
ATOM 2285 N N . PHE A 1 288 ? -5.449 -5.193 -6.016 1.00 94.44 288 PHE A N 1
ATOM 2286 C CA . PHE A 1 288 ? -4.001 -5.379 -6.123 1.00 94.44 288 PHE A CA 1
ATOM 2287 C C . PHE A 1 288 ? -3.494 -6.495 -5.210 1.00 94.44 288 PHE A C 1
ATOM 2289 O O . PHE A 1 288 ? -2.683 -7.319 -5.630 1.00 94.44 288 PHE A O 1
ATOM 2296 N N . LYS A 1 289 ? -3.965 -6.543 -3.961 1.00 88.75 289 LYS A N 1
ATOM 2297 C CA . LYS A 1 289 ? -3.540 -7.573 -3.001 1.00 88.75 289 LYS A CA 1
ATOM 2298 C C . LYS A 1 289 ? -4.005 -8.955 -3.432 1.00 88.75 289 LYS A C 1
ATOM 2300 O O . LYS A 1 289 ? -3.217 -9.895 -3.385 1.00 88.75 289 LYS A O 1
ATOM 2305 N N . GLN A 1 290 ? -5.248 -9.059 -3.900 1.00 83.88 290 GLN A N 1
ATOM 2306 C CA . GLN A 1 290 ? -5.783 -10.288 -4.473 1.00 83.88 290 GLN A CA 1
ATOM 2307 C C . GLN A 1 290 ? -4.948 -10.736 -5.676 1.00 83.88 290 GLN A C 1
ATOM 2309 O O . GLN A 1 290 ? -4.496 -11.880 -5.706 1.00 83.88 290 GLN A O 1
ATOM 2314 N N . TRP A 1 291 ? -4.671 -9.827 -6.613 1.00 93.12 291 TRP A N 1
ATOM 2315 C CA . TRP A 1 291 ? -3.860 -10.136 -7.785 1.00 93.12 291 TRP A CA 1
ATOM 2316 C C . TRP A 1 291 ? -2.470 -10.646 -7.390 1.00 93.12 291 TRP A C 1
ATOM 2318 O O . TRP A 1 291 ? -2.006 -11.661 -7.913 1.00 93.12 291 TRP A O 1
ATOM 2328 N N . VAL A 1 292 ? -1.810 -9.972 -6.439 1.00 93.88 292 VAL A N 1
ATOM 2329 C CA . VAL A 1 292 ? -0.502 -10.382 -5.907 1.00 93.88 292 VAL A CA 1
ATOM 2330 C C . VAL A 1 292 ? -0.581 -11.772 -5.286 1.00 93.88 292 VAL A C 1
ATOM 2332 O O . VAL A 1 292 ? 0.267 -12.608 -5.589 1.00 93.88 292 VAL A O 1
ATOM 2335 N N . ASP A 1 293 ? -1.587 -12.052 -4.462 1.00 87.69 293 ASP A N 1
ATOM 2336 C CA . ASP A 1 293 ? -1.752 -13.363 -3.835 1.00 87.69 293 ASP A CA 1
ATOM 2337 C C . ASP A 1 293 ? -1.940 -14.490 -4.852 1.00 87.69 293 ASP A C 1
ATOM 2339 O O . ASP A 1 293 ? -1.340 -15.555 -4.695 1.00 87.69 293 ASP A O 1
ATOM 2343 N N . GLU A 1 294 ? -2.725 -14.248 -5.899 1.00 87.44 294 GLU A N 1
ATOM 2344 C CA . GLU A 1 294 ? -3.020 -15.226 -6.948 1.00 87.44 294 GLU A CA 1
ATOM 2345 C C . GLU A 1 294 ? -1.833 -15.451 -7.901 1.00 87.44 294 GLU A C 1
ATOM 2347 O O . GLU A 1 294 ? -1.642 -16.560 -8.406 1.00 87.44 294 GLU A O 1
ATOM 2352 N N . HIS A 1 295 ? -0.998 -14.429 -8.125 1.00 93.69 295 HIS A N 1
ATOM 2353 C CA . HIS A 1 295 ? 0.027 -14.448 -9.176 1.00 93.69 295 HIS A CA 1
ATOM 2354 C C . HIS A 1 295 ? 1.478 -14.421 -8.670 1.00 93.69 295 HIS A C 1
ATOM 2356 O O . HIS A 1 295 ? 2.399 -14.598 -9.480 1.00 93.69 295 HIS A O 1
ATOM 2362 N N . LYS A 1 296 ? 1.737 -14.242 -7.365 1.00 93.31 296 LYS A N 1
ATOM 2363 C CA . LYS A 1 296 ? 3.103 -14.128 -6.805 1.00 93.31 296 LYS A CA 1
ATOM 2364 C C . LYS A 1 296 ? 4.022 -15.283 -7.194 1.00 93.31 296 LYS A C 1
ATOM 2366 O O . LYS A 1 296 ? 5.161 -15.037 -7.592 1.00 93.31 296 LYS A O 1
ATOM 2371 N N . ASP A 1 297 ? 3.522 -16.517 -7.188 1.00 92.88 297 ASP A N 1
ATOM 2372 C CA . ASP A 1 297 ? 4.308 -17.704 -7.549 1.00 92.88 297 ASP A CA 1
ATOM 2373 C C . ASP A 1 297 ? 4.669 -17.746 -9.037 1.00 92.88 297 ASP A C 1
ATOM 2375 O O . ASP A 1 297 ? 5.735 -18.237 -9.421 1.00 92.88 297 ASP A O 1
ATOM 2379 N N . GLN A 1 298 ? 3.788 -17.235 -9.899 1.00 92.44 298 GLN A N 1
ATOM 2380 C CA . GLN A 1 298 ? 4.048 -17.131 -11.330 1.00 92.44 298 GLN A CA 1
ATOM 2381 C C . GLN A 1 298 ? 5.066 -16.023 -11.610 1.00 92.44 298 GLN A C 1
ATOM 2383 O O . GLN A 1 298 ? 6.030 -16.241 -12.348 1.00 92.44 298 GLN A O 1
ATOM 2388 N N . VAL A 1 299 ? 4.876 -14.852 -11.001 1.00 91.44 299 VAL A N 1
ATOM 2389 C CA . VAL A 1 299 ? 5.753 -13.688 -11.174 1.00 91.44 299 VAL A CA 1
ATOM 2390 C C . VAL A 1 299 ? 7.155 -13.967 -10.631 1.00 91.44 299 VAL A C 1
ATOM 2392 O O . VAL A 1 299 ? 8.136 -13.577 -11.264 1.00 91.44 299 VAL A O 1
ATOM 2395 N N . ALA A 1 300 ? 7.280 -14.707 -9.526 1.00 90.44 300 ALA A N 1
ATOM 2396 C CA . ALA A 1 300 ? 8.570 -15.121 -8.970 1.00 90.44 300 ALA A CA 1
ATOM 2397 C C . ALA A 1 300 ? 9.401 -15.993 -9.934 1.00 90.44 300 ALA A C 1
ATOM 2399 O O . ALA A 1 300 ? 10.625 -16.042 -9.820 1.00 90.44 300 ALA A O 1
ATOM 2400 N N . LYS A 1 301 ? 8.758 -16.653 -10.908 1.00 91.06 301 LYS A N 1
ATOM 2401 C CA . LYS A 1 301 ? 9.418 -17.483 -11.933 1.00 91.06 301 LYS A CA 1
ATOM 2402 C C . LYS A 1 301 ? 9.819 -16.692 -13.182 1.00 91.06 301 LYS A C 1
ATOM 2404 O O . LYS A 1 301 ? 10.420 -17.259 -14.097 1.00 91.06 301 LYS A O 1
ATOM 2409 N N . TYR A 1 302 ? 9.473 -15.407 -13.278 1.00 88.56 302 TYR A N 1
ATOM 2410 C CA . TYR A 1 302 ? 9.820 -14.603 -14.447 1.00 88.56 302 TYR A CA 1
ATOM 2411 C C . TYR A 1 302 ? 11.326 -14.364 -14.536 1.00 88.56 302 TYR A C 1
ATOM 2413 O O . TYR A 1 302 ? 11.993 -14.046 -13.558 1.00 88.56 302 TYR A O 1
ATOM 2421 N N . LYS A 1 303 ? 11.862 -14.454 -15.760 1.00 85.00 303 LYS A N 1
ATOM 2422 C CA . LYS A 1 303 ? 13.285 -14.201 -16.033 1.00 85.00 303 LYS A CA 1
ATOM 2423 C C . LYS A 1 303 ? 13.701 -12.756 -15.722 1.00 85.00 303 LYS A C 1
ATOM 2425 O O . LYS A 1 303 ? 14.859 -12.512 -15.406 1.00 85.00 303 LYS A O 1
ATOM 2430 N N . SER A 1 304 ? 12.780 -11.805 -15.862 1.00 84.88 304 SER A N 1
ATOM 2431 C CA . SER A 1 304 ? 12.985 -10.402 -15.498 1.00 84.88 304 SER A CA 1
ATOM 2432 C C . SER A 1 304 ? 11.840 -9.966 -14.598 1.00 84.88 304 SER A C 1
ATOM 2434 O O . SER A 1 304 ? 10.668 -10.124 -14.951 1.00 84.88 304 SER A O 1
ATOM 2436 N N . THR A 1 305 ? 12.192 -9.445 -13.426 1.00 90.06 305 THR A N 1
ATOM 2437 C CA . THR A 1 305 ? 11.225 -8.983 -12.434 1.00 90.06 305 THR A CA 1
ATOM 2438 C C . THR A 1 305 ? 10.527 -7.712 -12.930 1.00 90.06 305 THR A C 1
ATOM 2440 O O . THR A 1 305 ? 11.222 -6.772 -13.341 1.00 90.06 305 THR A O 1
ATOM 2443 N N . PRO A 1 306 ? 9.182 -7.638 -12.870 1.00 92.25 306 PRO A N 1
ATOM 2444 C CA . PRO A 1 306 ? 8.445 -6.431 -13.219 1.00 92.25 306 PRO A CA 1
ATOM 2445 C C . PRO A 1 306 ? 8.916 -5.206 -12.432 1.00 92.25 306 PRO A C 1
ATOM 2447 O O . PRO A 1 306 ? 9.289 -5.294 -11.263 1.00 92.25 306 PRO A O 1
ATOM 2450 N N . TYR A 1 307 ? 8.857 -4.047 -13.079 1.00 91.62 307 TYR A N 1
ATOM 2451 C CA . TYR A 1 307 ? 9.304 -2.776 -12.517 1.00 91.62 307 TYR A CA 1
ATOM 2452 C C . TYR A 1 307 ? 8.639 -2.451 -11.175 1.00 91.62 307 TYR A C 1
ATOM 2454 O O . TYR A 1 307 ? 9.335 -2.299 -10.177 1.00 91.62 307 TYR A O 1
ATOM 2462 N N . TRP A 1 308 ? 7.306 -2.469 -11.128 1.00 93.62 308 TRP A N 1
ATOM 2463 C CA . TRP A 1 308 ? 6.539 -2.178 -9.915 1.00 93.62 308 TRP A CA 1
ATOM 2464 C C . TRP A 1 308 ? 6.850 -3.141 -8.758 1.00 93.62 308 TRP A C 1
ATOM 2466 O O . TRP A 1 308 ? 6.777 -2.739 -7.603 1.00 93.62 308 TRP A O 1
ATOM 2476 N N . VAL A 1 309 ? 7.261 -4.384 -9.037 1.00 95.44 309 VAL A N 1
ATOM 2477 C CA . VAL A 1 309 ? 7.714 -5.317 -7.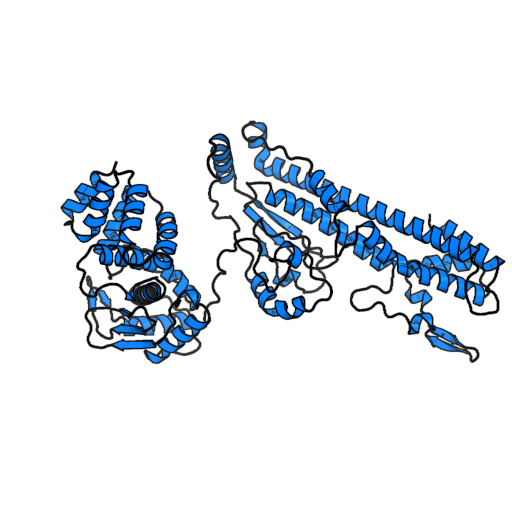993 1.00 95.44 309 VAL A CA 1
ATOM 2478 C C . VAL A 1 309 ? 9.056 -4.857 -7.418 1.00 95.44 309 VAL A C 1
ATOM 2480 O O . VAL A 1 309 ? 9.206 -4.757 -6.202 1.00 95.44 309 VAL A O 1
ATOM 2483 N N . LYS A 1 310 ? 10.027 -4.521 -8.280 1.00 93.44 310 LYS A N 1
ATOM 2484 C CA . LYS A 1 310 ? 11.346 -4.012 -7.855 1.00 93.44 310 LYS A CA 1
ATOM 2485 C C . LYS A 1 310 ? 11.222 -2.742 -7.013 1.00 93.44 310 LYS A C 1
ATOM 2487 O O . LYS A 1 310 ? 11.960 -2.561 -6.039 1.00 93.44 310 LYS A O 1
ATOM 2492 N N . ASP A 1 311 ? 10.297 -1.869 -7.391 1.00 93.56 311 ASP A N 1
ATOM 2493 C CA . ASP A 1 311 ? 10.150 -0.559 -6.768 1.00 93.56 311 ASP A CA 1
ATOM 2494 C C . ASP A 1 311 ? 9.437 -0.647 -5.419 1.00 93.56 311 ASP A C 1
ATOM 2496 O O . ASP A 1 311 ? 9.863 0.025 -4.482 1.00 93.56 311 ASP A O 1
ATOM 2500 N N . ASN A 1 312 ? 8.438 -1.524 -5.287 1.00 96.62 312 ASN A N 1
ATOM 2501 C CA . ASN A 1 312 ? 7.520 -1.503 -4.147 1.00 96.62 312 ASN A CA 1
ATOM 2502 C C . ASN A 1 312 ? 7.718 -2.622 -3.129 1.00 96.62 312 ASN A C 1
ATOM 2504 O O . ASN A 1 312 ? 7.284 -2.461 -1.996 1.00 96.62 312 ASN A O 1
ATOM 2508 N N . PHE A 1 313 ?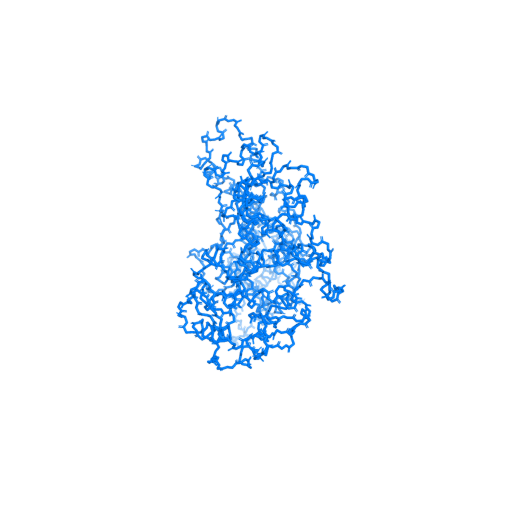 8.385 -3.723 -3.482 1.00 96.12 313 PHE A N 1
ATOM 2509 C CA . PHE A 1 313 ? 8.545 -4.876 -2.591 1.00 96.12 313 PHE A CA 1
ATOM 2510 C C . PHE A 1 313 ? 9.947 -4.940 -1.989 1.00 96.12 313 PHE A C 1
ATOM 2512 O O . PHE A 1 313 ? 10.945 -4.595 -2.639 1.00 96.12 313 PHE A O 1
ATOM 2519 N N . LYS A 1 314 ? 10.052 -5.392 -0.738 1.00 92.88 314 LYS A N 1
ATOM 2520 C CA . LYS A 1 314 ? 11.329 -5.613 -0.052 1.00 92.88 314 LYS A CA 1
ATOM 2521 C C . LYS A 1 314 ? 12.206 -6.529 -0.907 1.00 92.88 314 LYS A C 1
ATOM 2523 O O . LYS A 1 314 ? 11.738 -7.462 -1.553 1.00 92.88 314 LYS A O 1
ATOM 2528 N N . LYS A 1 315 ? 13.495 -6.184 -0.997 1.00 92.50 315 LYS A N 1
ATOM 2529 C CA . LYS A 1 315 ? 14.491 -6.872 -1.847 1.00 92.50 315 LYS A CA 1
ATOM 2530 C C . LYS A 1 315 ? 14.099 -6.984 -3.336 1.00 92.50 315 LYS A C 1
ATOM 2532 O O . LYS A 1 315 ? 14.737 -7.733 -4.072 1.00 92.50 315 LYS A O 1
ATOM 2537 N N . GLY A 1 316 ? 13.076 -6.251 -3.784 1.00 91.12 316 GLY A N 1
ATOM 2538 C CA . GLY A 1 316 ? 12.526 -6.333 -5.133 1.00 91.12 316 GLY A CA 1
ATOM 2539 C C . GLY A 1 316 ? 11.887 -7.683 -5.461 1.00 91.12 316 GLY A C 1
ATOM 2540 O O . GLY A 1 316 ? 11.960 -8.111 -6.614 1.00 91.12 316 GLY A O 1
ATOM 2541 N N . LYS A 1 317 ? 11.309 -8.377 -4.472 1.00 92.94 317 LYS A N 1
ATOM 2542 C CA . LYS A 1 317 ? 10.686 -9.697 -4.643 1.00 92.94 317 LYS A CA 1
ATOM 2543 C C . LYS A 1 317 ? 9.216 -9.660 -4.258 1.00 92.94 317 LYS A C 1
ATOM 2545 O O . LYS A 1 317 ? 8.891 -9.308 -3.137 1.00 92.94 317 LYS A O 1
ATOM 2550 N N . ILE A 1 318 ? 8.344 -10.114 -5.159 1.00 93.31 318 ILE A N 1
ATOM 2551 C CA . ILE A 1 318 ? 6.889 -10.156 -4.925 1.00 93.31 318 ILE A CA 1
ATOM 2552 C C . ILE A 1 318 ? 6.482 -11.083 -3.765 1.00 93.31 318 ILE A C 1
ATOM 2554 O O . ILE A 1 318 ? 5.381 -10.972 -3.246 1.00 93.31 318 ILE A O 1
ATOM 2558 N N . SER A 1 319 ? 7.365 -12.005 -3.371 1.00 90.06 319 SER A N 1
ATOM 2559 C CA . SER A 1 319 ? 7.179 -12.895 -2.222 1.00 90.06 319 SER A CA 1
ATOM 2560 C C . SER A 1 319 ? 7.388 -12.217 -0.868 1.00 90.06 319 SER A C 1
ATOM 2562 O O . SER A 1 319 ? 6.993 -12.781 0.146 1.00 90.06 319 SER A O 1
ATOM 2564 N N . ASP A 1 320 ? 8.071 -11.073 -0.844 1.00 90.19 320 ASP A N 1
ATOM 2565 C CA . ASP A 1 320 ? 8.390 -10.345 0.382 1.00 90.19 320 ASP A CA 1
ATOM 2566 C C . ASP A 1 320 ? 7.337 -9.241 0.608 1.00 90.19 320 ASP A C 1
ATOM 2568 O O . ASP A 1 320 ? 6.524 -8.967 -0.269 1.00 90.19 320 ASP A O 1
ATOM 2572 N N . ASP A 1 321 ? 7.330 -8.572 1.763 1.00 89.06 321 ASP A N 1
ATOM 2573 C CA . ASP A 1 321 ? 6.348 -7.500 1.994 1.00 89.06 321 ASP A CA 1
ATOM 2574 C C . ASP A 1 321 ? 6.620 -6.256 1.134 1.00 89.06 321 ASP A C 1
ATOM 2576 O O . ASP A 1 321 ? 7.731 -6.035 0.639 1.00 89.06 321 ASP A O 1
ATOM 2580 N N . LEU A 1 322 ? 5.632 -5.364 1.056 1.00 91.75 322 LEU A N 1
ATOM 2581 C CA . LEU A 1 322 ? 5.830 -4.005 0.556 1.00 91.75 322 LEU A CA 1
ATOM 2582 C C . LEU A 1 322 ? 6.881 -3.246 1.395 1.00 91.75 322 LEU A C 1
ATOM 2584 O O . LEU A 1 322 ? 7.088 -3.504 2.583 1.00 91.75 322 LEU A O 1
ATOM 2588 N N . LYS A 1 323 ? 7.582 -2.300 0.761 1.00 91.25 323 LYS A N 1
ATOM 2589 C CA . LYS A 1 323 ? 8.627 -1.466 1.390 1.00 91.25 323 LYS A CA 1
ATOM 2590 C C . LYS A 1 323 ? 8.068 -0.426 2.358 1.00 91.25 323 LYS A C 1
ATOM 2592 O O . LYS A 1 323 ? 8.831 0.153 3.123 1.00 91.25 323 LYS A O 1
ATOM 2597 N N . PHE A 1 324 ? 6.768 -0.183 2.303 1.00 84.12 324 PHE A N 1
ATOM 2598 C CA . PHE A 1 324 ? 6.056 0.753 3.153 1.00 84.12 324 PHE A CA 1
ATOM 2599 C C . PHE A 1 324 ? 4.992 0.007 3.954 1.00 84.12 324 PHE A C 1
ATOM 2601 O O . PHE A 1 324 ? 4.495 -1.039 3.529 1.00 84.12 324 PHE A O 1
ATOM 2608 N N . ALA A 1 325 ? 4.658 0.549 5.124 1.00 70.50 325 ALA A N 1
ATOM 2609 C CA . ALA A 1 325 ? 3.559 0.034 5.920 1.00 70.50 325 ALA A CA 1
ATOM 2610 C C . ALA A 1 325 ? 2.248 0.256 5.159 1.00 70.50 325 ALA A C 1
ATOM 2612 O O . ALA A 1 325 ? 1.961 1.366 4.718 1.00 70.50 325 ALA A O 1
ATOM 2613 N N . THR A 1 326 ? 1.491 -0.818 4.991 1.00 61.97 326 THR A N 1
ATOM 2614 C CA . THR A 1 326 ? 0.094 -0.780 4.564 1.00 61.97 326 THR A CA 1
ATOM 2615 C C . THR A 1 326 ? -0.770 -0.866 5.815 1.00 61.97 326 THR A C 1
ATOM 2617 O O . THR A 1 326 ? -0.369 -1.514 6.787 1.00 61.97 326 THR A O 1
ATOM 2620 N N . GLN A 1 327 ? -1.941 -0.222 5.830 1.00 46.28 327 GLN A N 1
ATOM 2621 C CA . GLN A 1 327 ? -2.959 -0.623 6.805 1.00 46.28 327 GLN A CA 1
ATOM 2622 C C . GLN A 1 327 ? -3.249 -2.122 6.599 1.00 46.28 327 GLN A C 1
ATOM 2624 O O . GLN A 1 327 ? -3.144 -2.629 5.479 1.00 46.28 327 GLN A O 1
ATOM 2629 N N . PRO A 1 328 ? -3.569 -2.883 7.654 1.00 39.66 328 PRO A N 1
ATOM 2630 C CA . PRO A 1 328 ? -4.103 -4.219 7.455 1.00 39.66 328 PRO A CA 1
ATOM 2631 C C . PRO A 1 328 ? -5.325 -4.121 6.532 1.00 39.66 328 PRO A C 1
ATOM 2633 O O . PRO A 1 328 ? -6.204 -3.285 6.727 1.00 39.66 328 PRO A O 1
ATOM 2636 N N . ASN A 1 329 ? -5.308 -4.953 5.488 1.00 38.62 329 ASN A N 1
ATOM 2637 C CA . ASN A 1 329 ? -6.340 -5.044 4.462 1.00 38.62 329 ASN A CA 1
ATOM 2638 C C . ASN A 1 329 ? -7.735 -5.069 5.095 1.00 38.62 329 ASN A C 1
ATOM 2640 O O . ASN A 1 329 ? -7.885 -5.732 6.122 1.00 38.62 329 ASN A O 1
ATOM 2644 N N . LYS A 1 330 ? -8.755 -4.451 4.476 1.00 40.84 330 LYS A N 1
ATOM 2645 C CA . LYS A 1 330 ? -10.137 -4.782 4.850 1.00 40.84 330 LYS A CA 1
ATOM 2646 C C . LYS A 1 330 ? -10.273 -6.296 4.744 1.00 40.84 330 LYS A C 1
ATOM 2648 O O . LYS A 1 330 ? -9.992 -6.922 3.723 1.00 40.84 330 LYS A O 1
ATOM 2653 N N . GLU A 1 331 ? -10.531 -6.884 5.890 1.00 47.56 331 GLU A N 1
ATOM 2654 C CA . GLU A 1 331 ? -10.304 -8.285 6.157 1.00 47.56 331 GLU A CA 1
ATOM 2655 C C . GLU A 1 331 ? -11.301 -9.143 5.353 1.00 47.56 331 GLU A C 1
ATOM 2657 O O . GLU A 1 331 ? -12.495 -8.855 5.321 1.00 47.56 331 GLU A O 1
ATOM 2662 N N . LYS A 1 332 ? -10.826 -10.193 4.656 1.00 52.38 332 LYS A N 1
ATOM 2663 C CA . LYS A 1 332 ? -11.669 -11.119 3.870 1.00 52.38 332 LYS A CA 1
ATOM 2664 C C . LYS A 1 332 ? -12.850 -11.644 4.703 1.00 52.38 332 LYS A C 1
ATOM 2666 O O . LYS A 1 332 ? -12.684 -12.541 5.531 1.00 52.38 332 LYS A O 1
ATOM 2671 N N . ALA A 1 333 ? -14.056 -11.147 4.438 1.00 59.19 333 ALA A N 1
ATOM 2672 C CA . ALA A 1 333 ? -15.247 -11.606 5.140 1.00 59.19 333 ALA A CA 1
ATOM 2673 C C . ALA A 1 333 ? -15.452 -13.130 4.985 1.00 59.19 333 ALA A C 1
ATOM 2675 O O . ALA A 1 333 ? -15.575 -13.660 3.875 1.00 59.19 333 ALA A O 1
ATOM 2676 N N . ILE A 1 334 ? -15.511 -13.842 6.106 1.00 74.06 334 ILE A N 1
ATOM 2677 C CA . ILE A 1 334 ? -15.824 -15.265 6.195 1.00 74.06 334 ILE A CA 1
ATOM 2678 C C . ILE A 1 334 ? -17.289 -15.447 5.836 1.00 74.06 334 ILE A C 1
ATOM 2680 O O . ILE A 1 334 ? -18.172 -14.846 6.442 1.00 74.06 334 ILE A O 1
ATOM 2684 N N . LYS A 1 335 ? -17.574 -16.316 4.867 1.00 75.31 335 LYS A N 1
ATOM 2685 C CA . LYS A 1 335 ? -18.956 -16.650 4.519 1.00 75.31 335 LYS A CA 1
ATOM 2686 C C . LYS A 1 335 ? -19.478 -17.759 5.431 1.00 75.31 335 LYS A C 1
ATOM 2688 O O . LYS A 1 335 ? -19.063 -18.914 5.320 1.00 75.31 335 LYS A O 1
ATOM 2693 N N . ILE A 1 336 ? -20.432 -17.429 6.300 1.00 83.44 336 ILE A N 1
ATOM 2694 C CA . ILE A 1 336 ? -21.167 -18.417 7.101 1.00 83.44 336 ILE A CA 1
ATOM 2695 C C . ILE A 1 336 ? -22.136 -19.175 6.177 1.00 83.44 336 ILE A C 1
ATOM 2697 O O . ILE A 1 336 ? -23.275 -18.772 5.962 1.00 83.44 336 ILE A O 1
ATOM 2701 N N . ASN A 1 337 ? -21.686 -20.293 5.606 1.00 78.94 337 ASN A N 1
ATOM 2702 C CA . ASN A 1 337 ? -22.439 -21.017 4.568 1.00 78.94 337 ASN A CA 1
ATOM 2703 C C . ASN A 1 337 ? -23.465 -22.030 5.109 1.00 78.94 337 ASN A C 1
ATOM 2705 O O . ASN A 1 337 ? -24.237 -22.602 4.340 1.00 78.94 337 ASN A O 1
ATOM 2709 N N . ARG A 1 338 ? -23.512 -22.256 6.426 1.00 83.62 338 ARG A N 1
ATOM 2710 C CA . ARG A 1 338 ? -24.425 -23.214 7.075 1.00 83.62 338 ARG A CA 1
ATOM 2711 C C . ARG A 1 338 ? -25.252 -22.546 8.174 1.00 83.62 338 ARG A C 1
ATOM 2713 O O . ARG A 1 338 ? -24.757 -21.615 8.801 1.00 83.62 338 ARG A O 1
ATOM 2720 N N . PRO A 1 339 ? -26.499 -22.991 8.420 1.00 90.81 339 PRO A N 1
ATOM 2721 C CA . PRO A 1 339 ? -27.249 -22.572 9.602 1.00 90.81 339 PRO A CA 1
ATOM 2722 C C . PRO A 1 339 ? -26.483 -22.906 10.885 1.00 90.81 339 PRO A C 1
ATOM 2724 O O . PRO A 1 339 ? -25.944 -24.007 11.004 1.00 90.81 339 PRO A O 1
ATOM 2727 N N . ILE A 1 340 ? -26.479 -21.985 11.842 1.00 95.19 340 ILE A N 1
ATOM 2728 C CA . ILE A 1 340 ? -25.885 -22.186 13.165 1.00 95.19 340 ILE A CA 1
ATOM 2729 C C . ILE A 1 340 ? -26.980 -22.706 14.093 1.00 95.19 340 ILE A C 1
ATOM 2731 O O . ILE A 1 340 ? -28.002 -22.047 14.265 1.00 95.19 340 ILE A O 1
ATOM 2735 N N . LYS A 1 341 ? -26.813 -23.900 14.664 1.00 95.31 341 LYS A N 1
ATOM 2736 C CA . LYS A 1 341 ? -27.818 -24.515 15.555 1.00 95.31 341 LYS A CA 1
ATOM 2737 C C . LYS A 1 341 ? -27.271 -24.808 16.947 1.00 95.31 341 LYS A C 1
ATOM 2739 O O . LYS A 1 341 ? -28.036 -25.067 17.872 1.00 95.31 341 LYS A O 1
ATOM 2744 N N . SER A 1 342 ? -25.951 -24.815 17.092 1.00 95.81 342 SER A N 1
ATOM 2745 C CA . SER A 1 342 ? -25.280 -25.271 18.300 1.00 95.81 342 SER A CA 1
ATOM 2746 C C . SER A 1 342 ? -23.967 -24.533 18.557 1.00 95.81 342 SER A C 1
ATOM 2748 O O . SER A 1 342 ? -23.386 -23.927 17.656 1.00 95.81 342 SER A O 1
ATOM 2750 N N . ALA A 1 343 ? -23.431 -24.673 19.774 1.00 94.44 343 ALA A N 1
ATOM 2751 C CA . ALA A 1 343 ? -22.068 -24.242 20.090 1.00 94.44 343 ALA A CA 1
ATOM 2752 C C . ALA A 1 343 ? -21.011 -24.884 19.171 1.00 94.44 343 ALA A C 1
ATOM 2754 O O . ALA A 1 343 ? -19.992 -24.261 18.895 1.00 94.44 343 ALA A O 1
ATOM 2755 N N . SER A 1 344 ? -21.255 -26.099 18.661 1.00 96.00 344 SER A N 1
ATOM 2756 C CA . SER A 1 344 ? -20.343 -26.757 17.717 1.00 96.00 344 SER A CA 1
ATOM 2757 C C . SER A 1 344 ? -20.291 -26.043 16.364 1.00 96.00 344 SER A C 1
ATOM 2759 O O . SER A 1 344 ? -19.251 -26.053 15.707 1.00 96.00 344 SER A O 1
ATOM 2761 N N . ASP A 1 345 ? -21.388 -25.418 15.937 1.00 95.62 345 ASP A N 1
ATOM 2762 C CA . ASP A 1 345 ? -21.413 -24.652 14.690 1.00 95.62 345 ASP A CA 1
ATOM 2763 C C . ASP A 1 345 ? -20.662 -23.326 14.858 1.00 95.62 345 ASP A C 1
ATOM 2765 O O . ASP A 1 345 ? -19.846 -22.976 14.008 1.00 95.62 345 ASP A O 1
ATOM 2769 N N . VAL A 1 346 ? -20.858 -22.642 15.994 1.00 95.62 346 VAL A N 1
ATOM 2770 C CA . VAL A 1 346 ? -20.089 -21.435 16.354 1.00 95.62 346 VAL A CA 1
ATOM 2771 C C . VAL A 1 346 ? -18.600 -21.759 16.482 1.00 95.62 346 VAL A C 1
ATOM 2773 O O . VAL A 1 346 ? -17.771 -21.039 15.933 1.00 95.62 346 VAL A O 1
ATOM 2776 N N . HIS A 1 347 ? -18.250 -22.880 17.128 1.00 96.56 347 HIS A N 1
ATOM 2777 C CA . HIS A 1 347 ? -16.874 -23.378 17.186 1.00 96.56 347 HIS A CA 1
ATOM 2778 C C . HIS A 1 347 ? -16.270 -23.471 15.789 1.00 96.56 347 HIS A C 1
ATOM 2780 O O . HIS A 1 347 ? -15.136 -23.051 15.586 1.00 96.56 347 HIS A O 1
ATOM 2786 N N . ALA A 1 348 ? -17.000 -24.032 14.828 1.00 94.50 348 ALA A N 1
ATOM 2787 C CA . ALA A 1 348 ? -16.469 -24.215 13.492 1.00 94.50 348 ALA A CA 1
ATOM 2788 C C . ALA A 1 348 ? -16.271 -22.881 12.754 1.00 94.50 348 ALA A C 1
ATOM 2790 O O . ALA A 1 348 ? -15.246 -22.718 12.103 1.00 94.50 348 ALA A O 1
ATOM 2791 N N . VAL A 1 349 ? -17.176 -21.908 12.923 1.00 93.75 349 VAL A N 1
ATOM 2792 C CA . VAL A 1 349 ? -16.970 -20.553 12.378 1.00 93.75 349 VAL A CA 1
ATOM 2793 C C . VAL A 1 349 ? -15.745 -19.888 13.008 1.00 93.75 349 VAL A C 1
ATOM 2795 O O . VAL A 1 349 ? -14.931 -19.316 12.292 1.00 93.75 349 VAL A O 1
ATOM 2798 N N . LEU A 1 350 ? -15.568 -19.999 14.328 1.00 94.75 350 LEU A N 1
ATOM 2799 C CA . LEU A 1 350 ? -14.396 -19.450 15.018 1.00 94.75 350 LEU A CA 1
ATOM 2800 C C . LEU A 1 350 ? -13.097 -20.166 14.643 1.00 94.75 350 LEU A C 1
ATOM 2802 O O . LEU A 1 350 ? -12.049 -19.531 14.570 1.00 94.75 350 LEU A O 1
ATOM 2806 N N . LYS A 1 351 ? -13.159 -21.466 14.348 1.00 93.94 351 LYS A N 1
ATOM 2807 C CA . LYS A 1 351 ? -12.025 -22.222 13.817 1.00 93.94 351 LYS A CA 1
ATOM 2808 C C . LYS A 1 351 ? -11.615 -21.693 12.444 1.00 93.94 351 LYS A C 1
ATOM 2810 O O . LYS A 1 351 ? -10.439 -21.391 12.255 1.00 93.94 351 LYS A O 1
ATOM 2815 N N . ASP A 1 352 ? -12.571 -21.527 11.532 1.00 90.31 352 ASP A N 1
ATOM 2816 C CA . ASP A 1 352 ? -12.321 -20.957 10.204 1.00 90.31 352 ASP A CA 1
ATOM 2817 C C . ASP A 1 352 ? -11.797 -19.515 10.320 1.00 90.31 352 ASP A C 1
ATOM 2819 O O . ASP A 1 352 ? -10.829 -19.147 9.657 1.00 90.31 352 ASP A O 1
ATOM 2823 N N . TYR A 1 353 ? -12.360 -18.728 11.243 1.00 90.88 353 TYR A N 1
ATOM 2824 C CA . TYR A 1 353 ? -11.881 -17.384 11.561 1.00 90.88 353 TYR A CA 1
ATOM 2825 C C . TYR A 1 353 ? -10.444 -17.380 12.047 1.00 90.88 353 TYR A C 1
ATOM 2827 O O . TYR A 1 353 ? -9.634 -16.638 11.510 1.00 90.88 353 TYR A O 1
ATOM 2835 N N . SER A 1 354 ? -10.097 -18.234 13.006 1.00 91.25 354 SER A N 1
ATOM 2836 C CA . SER A 1 354 ? -8.736 -18.307 13.544 1.00 91.25 354 SER A CA 1
ATOM 2837 C C . SER A 1 354 ? -7.696 -18.739 12.507 1.00 91.25 354 SER A C 1
ATOM 2839 O O . SER A 1 354 ? -6.523 -18.414 12.652 1.00 91.25 354 SER A O 1
ATOM 2841 N N . ALA A 1 355 ? -8.108 -19.451 11.452 1.00 86.81 355 ALA A N 1
ATOM 2842 C CA . ALA A 1 355 ? -7.221 -19.827 10.356 1.00 86.81 355 ALA A CA 1
ATOM 2843 C C . ALA A 1 355 ? -6.936 -18.655 9.402 1.00 86.81 355 ALA A C 1
ATOM 2845 O O . ALA A 1 355 ? -5.856 -18.595 8.818 1.00 86.81 355 ALA A O 1
ATOM 2846 N N . ILE A 1 356 ? -7.895 -17.738 9.242 1.00 81.56 356 ILE A N 1
ATOM 2847 C CA . ILE A 1 356 ? -7.773 -16.554 8.376 1.00 81.56 356 ILE A CA 1
ATOM 2848 C C . ILE A 1 356 ? -7.151 -15.377 9.141 1.00 81.56 356 ILE A C 1
ATOM 2850 O O . ILE A 1 356 ? -6.348 -14.642 8.573 1.00 81.56 356 ILE A O 1
ATOM 2854 N N . TYR A 1 357 ? -7.486 -15.249 10.426 1.00 82.69 357 TYR A N 1
ATOM 2855 C CA . TYR A 1 357 ? -7.043 -14.204 11.352 1.00 82.69 357 TYR A CA 1
ATOM 2856 C C . TYR A 1 357 ? -6.290 -14.806 12.546 1.00 82.69 357 TYR A C 1
ATOM 2858 O O . TYR A 1 357 ? -6.757 -14.725 13.692 1.00 82.69 357 TYR A O 1
ATOM 2866 N N . PRO A 1 358 ? -5.139 -15.465 12.313 1.00 85.38 358 PRO A N 1
ATOM 2867 C CA . PRO A 1 358 ? -4.373 -16.092 13.385 1.00 85.38 358 PRO A CA 1
ATOM 2868 C C . PRO A 1 358 ? -3.876 -15.077 14.423 1.00 85.38 358 PRO A C 1
ATOM 2870 O O . PRO A 1 358 ? -3.634 -15.446 15.569 1.00 85.38 358 PRO A O 1
ATOM 2873 N N . GLU A 1 359 ? -3.758 -13.797 14.064 1.00 82.69 359 GLU A N 1
ATOM 2874 C CA . GLU A 1 359 ? -3.351 -12.722 14.968 1.00 82.69 359 GLU A CA 1
ATOM 2875 C C . GLU A 1 359 ? -4.381 -12.417 16.057 1.00 82.69 359 GLU A C 1
ATOM 2877 O O . GLU A 1 359 ? -3.999 -11.948 17.126 1.00 82.69 359 GLU A O 1
ATOM 2882 N N . ASP A 1 360 ? -5.667 -12.676 15.815 1.00 85.44 360 ASP A N 1
ATOM 2883 C CA . ASP A 1 360 ? -6.720 -12.501 16.822 1.00 85.44 360 ASP A CA 1
ATOM 2884 C C . ASP A 1 360 ? -6.789 -13.674 17.798 1.00 85.44 360 ASP A C 1
ATOM 2886 O O . ASP A 1 360 ? -7.249 -13.527 18.928 1.00 85.44 360 ASP A O 1
ATOM 2890 N N . PHE A 1 361 ? -6.241 -14.815 17.386 1.00 87.56 361 PHE A N 1
ATOM 2891 C CA . PHE A 1 361 ? -6.013 -15.974 18.228 1.00 87.56 361 PHE A CA 1
ATOM 2892 C C . PHE A 1 361 ? -4.512 -16.220 18.393 1.00 87.56 361 PHE A C 1
ATOM 2894 O O . PHE A 1 361 ? -4.027 -17.318 18.125 1.00 87.56 361 PHE A O 1
ATOM 2901 N N . ALA A 1 362 ? -3.763 -15.200 18.831 1.00 82.62 362 ALA A N 1
ATOM 2902 C CA . ALA A 1 362 ? -2.301 -15.252 18.945 1.00 82.62 362 ALA A CA 1
ATOM 2903 C C . ALA A 1 362 ? -1.790 -16.437 19.793 1.00 82.62 362 ALA A C 1
ATOM 2905 O O . ALA A 1 362 ? -0.677 -16.920 19.584 1.00 82.62 362 ALA A O 1
ATOM 2906 N N . ARG A 1 363 ? -2.609 -16.935 20.732 1.00 82.62 363 ARG A N 1
ATOM 2907 C CA . ARG A 1 363 ? -2.325 -18.123 21.563 1.00 82.62 363 ARG A CA 1
ATOM 2908 C C . ARG A 1 363 ? -3.046 -19.394 21.094 1.00 82.62 363 ARG A C 1
ATOM 2910 O O . ARG A 1 363 ? -3.107 -20.387 21.818 1.00 82.62 363 ARG A O 1
ATOM 2917 N N . GLY A 1 364 ? -3.568 -19.368 19.873 1.00 88.38 364 GLY A N 1
ATOM 2918 C CA . GLY A 1 364 ? -4.356 -20.413 19.233 1.00 88.38 364 GLY A CA 1
ATOM 2919 C C . GLY A 1 364 ? -5.821 -20.418 19.673 1.00 88.38 364 GLY A C 1
ATOM 2920 O O . GLY A 1 364 ? -6.154 -20.098 20.815 1.00 88.38 364 GLY A O 1
ATOM 2921 N N . PHE A 1 365 ? -6.707 -20.831 18.764 1.00 94.25 365 PHE A N 1
ATOM 2922 C CA . PHE A 1 365 ? -8.084 -21.208 19.084 1.00 94.25 365 PHE A CA 1
ATOM 2923 C C . PHE A 1 365 ? -8.143 -22.705 19.407 1.00 94.25 365 PHE A C 1
ATOM 2925 O O . PHE A 1 365 ? -7.646 -23.532 18.643 1.00 94.25 365 PHE A O 1
ATOM 2932 N N . LYS A 1 366 ? -8.755 -23.068 20.539 1.00 95.00 366 LYS A N 1
ATOM 2933 C CA . LYS A 1 366 ? -8.889 -24.463 20.991 1.00 95.00 366 LYS A CA 1
ATOM 2934 C C . LYS A 1 366 ? -10.332 -24.935 20.944 1.00 95.00 366 LYS A C 1
ATOM 2936 O O . LYS A 1 366 ? -10.611 -26.009 20.416 1.00 95.00 366 LYS A O 1
ATOM 2941 N N . SER A 1 367 ? -11.251 -24.172 21.536 1.00 96.19 367 SER A N 1
ATOM 2942 C CA . SER A 1 367 ? -12.653 -24.583 21.588 1.00 96.19 367 SER A CA 1
ATOM 2943 C C . SER A 1 367 ? -13.609 -23.469 21.973 1.00 96.19 367 SER A C 1
ATOM 2945 O O . SER A 1 367 ? -13.311 -22.681 22.864 1.00 96.19 367 SER A O 1
ATOM 2947 N N . PHE A 1 368 ? -14.813 -23.525 21.409 1.00 96.81 368 PHE A N 1
ATOM 2948 C CA . PHE A 1 368 ? -15.990 -22.812 21.890 1.00 96.81 368 PHE A CA 1
ATOM 2949 C C . PHE A 1 368 ? -17.025 -23.807 22.435 1.00 96.81 368 PHE A C 1
ATOM 2951 O O . PHE A 1 368 ? -17.388 -24.753 21.730 1.00 96.81 368 PHE A O 1
ATOM 2958 N N . THR A 1 369 ? -17.484 -23.630 23.678 1.00 95.62 369 THR A N 1
ATOM 2959 C CA . THR A 1 369 ? -18.450 -24.549 24.316 1.00 95.62 369 THR A CA 1
ATOM 2960 C C . THR A 1 369 ? -19.551 -23.823 25.080 1.00 95.62 369 THR A C 1
ATOM 2962 O O . THR A 1 369 ? -19.343 -22.748 25.633 1.00 95.62 369 THR A O 1
ATOM 2965 N N . ARG A 1 370 ? -20.717 -24.456 25.180 1.00 94.12 370 ARG A N 1
ATOM 2966 C CA . ARG A 1 370 ? -21.838 -24.001 26.009 1.00 94.12 370 ARG A CA 1
ATOM 2967 C C . ARG A 1 370 ? -21.625 -24.385 27.482 1.00 94.12 370 ARG A C 1
ATOM 2969 O O . ARG A 1 370 ? -21.142 -25.484 27.747 1.00 94.12 370 ARG A O 1
ATOM 2976 N N . SER A 1 371 ? -22.012 -23.519 28.420 1.00 89.44 371 SER A N 1
ATOM 2977 C CA . SER A 1 371 ? -21.898 -23.751 29.868 1.00 89.44 371 SER A CA 1
ATOM 2978 C C . SER A 1 371 ? -23.173 -23.340 30.626 1.00 89.44 371 SER A C 1
ATOM 2980 O O . SER A 1 371 ? -23.577 -22.185 30.510 1.00 89.44 371 SER A O 1
ATOM 2982 N N . PRO A 1 372 ? -23.793 -24.233 31.427 1.00 81.00 372 PRO A N 1
ATOM 2983 C CA . PRO A 1 372 ? -25.062 -23.937 32.091 1.00 81.00 372 PRO A CA 1
ATOM 2984 C C . PRO A 1 372 ? -24.977 -23.350 33.506 1.00 81.00 372 PRO A C 1
ATOM 2986 O O . PRO A 1 372 ? -26.015 -23.058 34.091 1.00 81.00 372 PRO A O 1
ATOM 2989 N N . ASN A 1 373 ? -23.793 -23.211 34.114 1.00 67.19 373 ASN A N 1
ATOM 2990 C CA . ASN A 1 373 ? -23.666 -22.984 35.567 1.00 67.19 373 ASN A CA 1
ATOM 2991 C C . ASN A 1 373 ? -22.662 -21.883 35.932 1.00 67.19 373 ASN A C 1
ATOM 2993 O O . ASN A 1 373 ? -21.693 -22.139 36.641 1.00 67.19 373 ASN A O 1
ATOM 2997 N N . GLN A 1 374 ? -22.860 -20.669 35.418 1.00 70.62 374 GLN A N 1
ATOM 2998 C CA . GLN A 1 374 ? -21.864 -19.599 35.530 1.00 70.62 374 GLN A CA 1
ATOM 2999 C C . GLN A 1 374 ? -22.502 -18.235 35.831 1.00 70.62 374 GLN A C 1
ATOM 3001 O O . GLN A 1 374 ? -23.667 -18.003 35.499 1.00 70.62 374 GLN A O 1
ATOM 3006 N N . SER A 1 375 ? -21.736 -17.336 36.456 1.00 77.62 375 SER A N 1
ATOM 3007 C CA . SER A 1 375 ? -22.147 -15.964 36.812 1.00 77.62 375 SER A CA 1
ATOM 3008 C C . SER A 1 375 ? -21.749 -14.903 35.775 1.00 77.62 375 SER A C 1
ATOM 3010 O O . SER A 1 375 ? -21.900 -13.713 36.035 1.00 77.62 375 SER A O 1
ATOM 3012 N N . TYR A 1 376 ? -21.223 -15.313 34.623 1.00 83.38 376 TYR A N 1
ATOM 3013 C CA . TYR A 1 376 ? -20.781 -14.442 33.530 1.00 83.38 376 TYR A CA 1
ATOM 3014 C C . TYR A 1 376 ? -21.614 -14.688 32.260 1.00 83.38 376 TYR A C 1
ATOM 3016 O O . TYR A 1 376 ? -22.321 -15.695 32.167 1.00 83.38 376 TYR A O 1
ATOM 3024 N N . LEU A 1 377 ? -21.492 -13.812 31.256 1.00 89.19 377 LEU A N 1
ATOM 3025 C CA . LEU A 1 377 ? -22.105 -14.014 29.934 1.00 89.19 377 LEU A CA 1
ATOM 3026 C C . LEU A 1 377 ? -21.235 -14.892 29.024 1.00 89.19 377 LEU A C 1
ATOM 3028 O O . LEU A 1 377 ? -21.718 -15.887 28.479 1.00 89.19 377 LEU A O 1
ATOM 3032 N N . LEU A 1 378 ? -19.946 -14.559 28.924 1.00 91.94 378 LEU A N 1
ATOM 3033 C CA . LEU A 1 378 ? -18.901 -15.387 28.333 1.00 91.94 378 LEU A CA 1
ATOM 3034 C C . LEU A 1 378 ? -17.677 -15.425 29.260 1.00 91.94 378 LEU A C 1
ATOM 3036 O O . LEU A 1 378 ? -17.567 -14.610 30.172 1.00 91.94 378 LEU A O 1
ATOM 3040 N N . GLU A 1 379 ? -16.813 -16.417 29.061 1.00 90.00 379 GLU A N 1
ATOM 3041 C CA . GLU A 1 379 ? -15.480 -16.444 29.663 1.00 90.00 379 GLU A CA 1
ATOM 3042 C C . GLU A 1 379 ? -14.466 -17.086 28.721 1.00 90.00 379 GLU A C 1
ATOM 3044 O O . GLU A 1 379 ? -14.810 -17.886 27.841 1.00 90.00 379 GLU A O 1
ATOM 3049 N N . THR A 1 380 ? -13.196 -16.851 29.018 1.00 89.50 380 THR A N 1
ATOM 3050 C CA . THR A 1 380 ? -12.063 -17.485 28.362 1.00 89.50 380 THR A CA 1
ATOM 3051 C C . THR A 1 380 ? -11.002 -17.892 29.371 1.00 89.50 380 THR A C 1
ATOM 3053 O O . THR A 1 380 ? -10.823 -17.256 30.407 1.00 89.50 380 THR A O 1
ATOM 3056 N N . ASP A 1 381 ? -10.250 -18.947 29.059 1.00 85.19 381 ASP A N 1
ATOM 3057 C CA . ASP A 1 381 ? -9.000 -19.236 29.778 1.00 85.19 381 ASP A CA 1
ATOM 3058 C C . ASP A 1 381 ? -7.803 -18.442 29.220 1.00 85.19 381 ASP A C 1
ATOM 3060 O O . ASP A 1 381 ? -6.664 -18.645 29.639 1.00 85.19 381 ASP A O 1
ATOM 3064 N N . GLY A 1 382 ? -8.055 -17.580 28.226 1.00 82.44 382 GLY A N 1
ATOM 3065 C CA . GLY A 1 382 ? -7.068 -16.800 27.478 1.00 82.44 382 GLY A CA 1
ATOM 3066 C C . GLY A 1 382 ? -6.077 -17.633 26.673 1.00 82.44 382 GLY A C 1
ATOM 3067 O O . GLY A 1 382 ? -5.216 -17.080 26.004 1.00 82.44 382 GLY A O 1
ATOM 3068 N N . SER A 1 383 ? -6.209 -18.956 26.676 1.00 84.75 383 SER A N 1
ATOM 3069 C CA . SER A 1 383 ? -5.359 -19.888 25.938 1.00 84.75 383 SER A CA 1
ATOM 3070 C C . SER A 1 383 ? -6.104 -20.560 24.781 1.00 84.75 383 SER A C 1
ATOM 3072 O O . SER A 1 383 ? -5.641 -21.567 24.250 1.00 84.75 383 SER A O 1
ATOM 3074 N N . GLY A 1 384 ? -7.279 -20.040 24.417 1.00 87.44 384 GLY A N 1
ATOM 3075 C CA . GLY A 1 384 ? -8.033 -20.456 23.229 1.00 87.44 384 GLY A CA 1
ATOM 3076 C C . GLY A 1 384 ? -9.327 -21.190 23.525 1.00 87.44 384 GLY A C 1
ATOM 3077 O O . GLY A 1 384 ? -10.011 -21.600 22.585 1.00 87.44 384 GLY A O 1
ATOM 3078 N N . ARG A 1 385 ? -9.676 -21.381 24.800 1.00 92.50 385 ARG A N 1
ATOM 3079 C CA . ARG A 1 385 ? -10.970 -21.936 25.193 1.00 92.50 385 ARG A CA 1
ATOM 3080 C C . ARG A 1 385 ? -11.908 -20.811 25.599 1.00 92.50 385 ARG A C 1
ATOM 3082 O O . ARG A 1 385 ? -11.644 -20.144 26.589 1.00 92.50 385 ARG A O 1
ATOM 3089 N N . ILE A 1 386 ? -13.018 -20.684 24.882 1.00 94.56 386 ILE A N 1
ATOM 3090 C CA . ILE A 1 386 ? -14.096 -19.731 25.153 1.00 94.56 386 ILE A CA 1
ATOM 3091 C C . ILE A 1 386 ? -15.355 -20.510 25.545 1.00 94.56 386 ILE A C 1
ATOM 3093 O O . ILE A 1 386 ? -15.669 -21.549 24.949 1.00 94.56 386 ILE A O 1
ATOM 3097 N N . ARG A 1 387 ? -16.084 -20.032 26.554 1.00 94.25 387 ARG A N 1
ATOM 3098 C CA . ARG A 1 387 ? -17.355 -20.617 26.991 1.00 94.25 387 ARG A CA 1
ATOM 3099 C C . ARG A 1 387 ? -18.447 -19.560 27.025 1.00 94.25 387 ARG A C 1
ATOM 3101 O O . ARG A 1 387 ? -18.210 -18.444 27.465 1.00 94.25 387 ARG A O 1
ATOM 3108 N N . VAL A 1 388 ? -19.643 -19.927 26.574 1.00 95.44 388 VAL A N 1
ATOM 3109 C CA . VAL A 1 388 ? -20.828 -19.056 26.567 1.00 95.44 388 VAL A CA 1
ATOM 3110 C C . VAL A 1 388 ? -21.892 -19.603 27.508 1.00 95.44 388 VAL A C 1
ATOM 3112 O O . VAL A 1 388 ? -22.133 -20.816 27.547 1.00 95.44 388 VAL A O 1
ATOM 3115 N N . ASN A 1 389 ? -22.523 -18.713 28.267 1.00 94.19 389 ASN A N 1
ATOM 3116 C CA . ASN A 1 389 ? -23.591 -19.066 29.191 1.00 94.19 389 ASN A CA 1
ATOM 3117 C C . ASN A 1 389 ? -24.916 -19.295 28.450 1.00 94.19 389 ASN A C 1
ATOM 3119 O O . ASN A 1 389 ? -25.251 -18.559 27.527 1.00 94.19 389 ASN A O 1
ATOM 3123 N N . ASP A 1 390 ? -25.685 -20.305 28.846 1.00 93.75 390 ASP A N 1
ATOM 3124 C CA . ASP A 1 390 ? -26.998 -20.594 28.252 1.00 93.75 390 ASP A CA 1
ATOM 3125 C C . ASP A 1 390 ? -28.193 -20.115 29.086 1.00 93.75 390 ASP A C 1
ATOM 3127 O O . ASP A 1 390 ? -29.344 -20.341 28.697 1.00 93.75 390 ASP A O 1
ATOM 3131 N N . ARG A 1 391 ? -27.940 -19.461 30.224 1.00 92.19 391 ARG A N 1
ATOM 3132 C CA . ARG A 1 391 ? -28.983 -18.912 31.088 1.00 92.19 391 ARG A CA 1
ATOM 3133 C C . ARG A 1 391 ? -29.467 -17.558 30.598 1.00 92.19 391 ARG A C 1
ATOM 3135 O O . ARG A 1 391 ? -28.750 -16.791 29.962 1.00 92.19 391 ARG A O 1
ATOM 3142 N N . THR A 1 392 ? -30.703 -17.260 30.969 1.00 92.12 392 THR A N 1
ATOM 3143 C CA . THR A 1 392 ? -31.321 -15.962 30.734 1.00 92.12 392 THR A CA 1
ATOM 3144 C C . THR A 1 392 ? -31.033 -15.022 31.901 1.00 92.12 392 THR A C 1
ATOM 3146 O O . THR A 1 392 ? -31.283 -15.360 33.059 1.00 92.12 392 THR A O 1
ATOM 3149 N N . PHE A 1 393 ? -30.558 -13.823 31.586 1.00 89.81 393 PHE A N 1
ATOM 3150 C CA . PHE A 1 393 ? -30.248 -12.755 32.525 1.00 89.81 393 PHE A CA 1
ATOM 3151 C C . PHE A 1 393 ? -31.234 -11.604 32.354 1.00 89.81 393 PHE A C 1
ATOM 3153 O O . PHE A 1 393 ? -31.639 -11.279 31.238 1.00 89.81 393 PHE A O 1
ATOM 3160 N N . LYS A 1 394 ? -31.601 -10.968 33.469 1.00 90.50 394 LYS A N 1
ATOM 3161 C CA . LYS A 1 394 ? -32.339 -9.704 33.475 1.00 90.50 394 LYS A CA 1
ATOM 3162 C C . LYS A 1 394 ? -31.364 -8.590 33.823 1.00 90.50 394 LYS A C 1
ATOM 3164 O O . LYS A 1 394 ? -30.859 -8.565 34.943 1.00 90.50 394 LYS A O 1
ATOM 3169 N N . VAL A 1 395 ? -31.100 -7.697 32.878 1.00 84.50 395 VAL A N 1
ATOM 3170 C CA . VAL A 1 395 ? -30.177 -6.572 33.058 1.00 84.50 395 VAL A CA 1
ATOM 3171 C C . VAL A 1 395 ? -30.898 -5.296 32.652 1.00 84.50 395 VAL A C 1
ATOM 3173 O O . VAL A 1 395 ? -31.277 -5.136 31.497 1.00 84.50 395 VAL A O 1
ATOM 3176 N N . GLU A 1 396 ? -31.129 -4.408 33.623 1.00 73.50 396 GLU A N 1
ATOM 3177 C CA . GLU A 1 396 ? -31.707 -3.072 33.394 1.00 73.50 396 GLU A CA 1
ATOM 3178 C C . GLU A 1 396 ? -33.025 -3.085 32.601 1.00 73.50 396 GLU A C 1
ATOM 3180 O O . GLU A 1 396 ? -33.233 -2.311 31.671 1.00 73.50 396 GLU A O 1
ATOM 3185 N N . GLY A 1 397 ? -33.918 -4.015 32.943 1.00 79.94 397 GLY A N 1
ATOM 3186 C CA . GLY A 1 397 ? -35.210 -4.173 32.268 1.00 79.94 397 GLY A CA 1
ATOM 3187 C C . GLY A 1 397 ? -35.156 -4.951 30.949 1.00 79.94 397 GLY A C 1
ATOM 3188 O O . GLY A 1 397 ? -36.208 -5.333 30.444 1.00 79.94 397 GLY A O 1
ATOM 3189 N N . ASN A 1 398 ? -33.965 -5.265 30.433 1.00 85.69 398 ASN A N 1
ATOM 3190 C CA . ASN A 1 398 ? -33.781 -6.127 29.269 1.00 85.69 398 ASN A CA 1
ATOM 3191 C C . ASN A 1 398 ? -33.580 -7.588 29.681 1.00 85.69 398 ASN A C 1
ATOM 3193 O O . ASN A 1 398 ? -33.115 -7.894 30.783 1.00 85.69 398 ASN A O 1
ATOM 3197 N N . VAL A 1 399 ? -33.920 -8.497 28.770 1.00 92.31 399 VAL A N 1
ATOM 3198 C CA . VAL A 1 399 ? -33.747 -9.942 28.928 1.00 92.31 399 VAL A CA 1
ATOM 3199 C C . VAL A 1 399 ? -32.757 -10.416 27.871 1.00 92.31 399 VAL A C 1
ATOM 3201 O O . VAL A 1 399 ? -33.022 -10.245 26.686 1.00 92.31 399 VAL A O 1
ATOM 3204 N N . ILE A 1 400 ? -31.633 -10.993 28.296 1.00 93.44 400 ILE A N 1
ATOM 3205 C CA . ILE A 1 400 ? -30.567 -11.484 27.410 1.00 93.44 400 ILE A CA 1
ATOM 3206 C C . ILE A 1 400 ? -30.275 -12.958 27.700 1.00 93.44 400 ILE A C 1
ATOM 3208 O O . ILE A 1 400 ? -30.234 -13.373 28.859 1.00 93.44 400 ILE A O 1
ATOM 3212 N N . ASN A 1 401 ? -30.056 -13.754 26.660 1.00 95.25 401 ASN A N 1
ATOM 3213 C CA . ASN A 1 401 ? -29.520 -15.106 26.754 1.00 95.25 401 ASN A CA 1
ATOM 3214 C C . ASN A 1 401 ? -28.329 -15.212 25.789 1.00 95.25 401 ASN A C 1
ATOM 3216 O O . ASN A 1 401 ? -28.535 -15.459 24.601 1.00 95.25 401 ASN A O 1
ATOM 3220 N N . PRO A 1 402 ? -27.082 -15.053 26.271 1.00 95.00 402 PRO A N 1
ATOM 3221 C CA . PRO A 1 402 ? -25.941 -14.825 25.389 1.00 95.00 402 PRO A CA 1
ATOM 3222 C C . PRO A 1 402 ? -25.707 -15.982 24.412 1.00 95.00 402 PRO A C 1
ATOM 3224 O O . PRO A 1 402 ? -25.309 -15.741 23.278 1.00 95.00 402 PRO A O 1
ATOM 3227 N N . TYR A 1 403 ? -26.009 -17.229 24.786 1.00 96.56 403 TYR A N 1
ATOM 3228 C CA . TYR A 1 403 ? -25.943 -18.358 23.857 1.00 96.56 403 TYR A CA 1
ATOM 3229 C C . TYR A 1 403 ? -26.981 -18.268 22.729 1.00 96.56 403 TYR A C 1
ATOM 3231 O O . TYR A 1 403 ? -26.633 -18.464 21.563 1.00 96.56 403 TYR A O 1
ATOM 3239 N N . GLN A 1 404 ? -28.245 -17.989 23.060 1.00 97.00 404 GLN A N 1
ATOM 3240 C CA . GLN A 1 404 ? -29.317 -17.888 22.062 1.00 97.00 404 GLN A CA 1
ATOM 3241 C C . GLN A 1 404 ? -29.142 -16.653 21.176 1.00 97.00 404 GLN A C 1
ATOM 3243 O O . GLN A 1 404 ? -29.266 -16.758 19.956 1.00 97.00 404 GLN A O 1
ATOM 3248 N N . ASP A 1 405 ? -28.787 -15.518 21.777 1.00 97.62 405 ASP A N 1
ATOM 3249 C CA . ASP A 1 405 ? -28.526 -14.266 21.071 1.00 97.62 405 ASP A CA 1
ATOM 3250 C C . ASP A 1 405 ? -27.342 -14.424 20.108 1.00 97.62 405 ASP A C 1
ATOM 3252 O O . ASP A 1 405 ? -27.442 -14.024 18.952 1.00 97.62 405 ASP A O 1
ATOM 3256 N N . LEU A 1 406 ? -26.265 -15.110 20.512 1.00 97.12 406 LEU A N 1
ATOM 3257 C CA . LEU A 1 406 ? -25.132 -15.385 19.625 1.00 97.12 406 LEU A CA 1
ATOM 3258 C C . LEU A 1 406 ? -25.521 -16.310 18.460 1.00 97.12 406 LEU A C 1
ATOM 3260 O O . LEU A 1 406 ? -25.181 -16.033 17.311 1.00 97.12 406 LEU A O 1
ATOM 3264 N N . ILE A 1 407 ? -26.266 -17.393 18.713 1.00 97.44 407 ILE A N 1
ATOM 3265 C CA . ILE A 1 407 ? -26.752 -18.270 17.632 1.00 97.44 407 ILE A CA 1
ATOM 3266 C C . ILE A 1 407 ? -27.640 -17.494 16.653 1.00 97.44 407 ILE A C 1
ATOM 3268 O O . ILE A 1 407 ? -27.495 -17.649 15.434 1.00 97.44 407 ILE A O 1
ATOM 3272 N N . SER A 1 408 ? -28.548 -16.665 17.167 1.00 97.88 408 SER A N 1
ATOM 3273 C CA . SER A 1 408 ? -29.412 -15.823 16.341 1.00 97.88 408 SER A CA 1
ATOM 3274 C C . SER A 1 408 ? -28.585 -14.837 15.511 1.00 97.88 408 SER A C 1
ATOM 3276 O O . SER A 1 408 ? -28.758 -14.770 14.291 1.00 97.88 408 SER A O 1
ATOM 3278 N N . ALA A 1 409 ? -27.602 -14.176 16.127 1.00 97.94 409 ALA A N 1
ATOM 3279 C CA . ALA A 1 409 ? -26.737 -13.202 15.474 1.00 97.94 409 ALA A CA 1
ATOM 3280 C C . ALA A 1 409 ? -25.985 -13.799 14.274 1.00 97.94 409 ALA A C 1
ATOM 3282 O O . ALA A 1 409 ? -26.061 -13.263 13.169 1.00 97.94 409 ALA A O 1
ATOM 3283 N N . PHE A 1 410 ? -25.332 -14.957 14.432 1.00 96.94 410 PHE A N 1
ATOM 3284 C CA . PHE A 1 410 ? -24.615 -15.592 13.317 1.00 96.94 410 PHE A CA 1
ATOM 3285 C C . PHE A 1 410 ? -25.561 -16.029 12.181 1.00 96.94 410 PHE A C 1
ATOM 3287 O O . PHE A 1 410 ? -25.200 -15.936 11.005 1.00 96.94 410 PHE A O 1
ATOM 3294 N N . ASN A 1 411 ? -26.781 -16.483 12.495 1.00 97.12 411 ASN A N 1
ATOM 3295 C CA . ASN A 1 411 ? -27.772 -16.808 11.463 1.00 97.12 411 ASN A CA 1
ATOM 3296 C C . ASN A 1 411 ? -28.282 -15.560 10.733 1.00 97.12 411 ASN A C 1
ATOM 3298 O O . ASN A 1 411 ? -28.484 -15.604 9.519 1.00 97.12 411 ASN A O 1
ATOM 3302 N N . LYS A 1 412 ? -28.477 -14.447 11.441 1.00 96.88 412 LYS A N 1
ATOM 3303 C CA . LYS A 1 412 ? -28.862 -13.174 10.830 1.00 96.88 412 LYS A CA 1
ATOM 3304 C C . LYS A 1 412 ? -27.760 -12.607 9.947 1.00 96.88 412 LYS A C 1
ATOM 3306 O O . LYS A 1 412 ? -28.050 -12.233 8.816 1.00 96.88 412 LYS A O 1
ATOM 3311 N N . ILE A 1 413 ? -26.503 -12.675 10.385 1.00 94.25 413 ILE A N 1
ATOM 3312 C CA . ILE A 1 413 ? -25.336 -12.322 9.566 1.00 94.25 413 ILE A CA 1
ATOM 3313 C C . ILE A 1 413 ? -25.312 -13.145 8.275 1.00 94.25 413 ILE A C 1
ATOM 3315 O O . ILE A 1 413 ? -25.216 -12.584 7.182 1.00 94.25 413 ILE A O 1
ATOM 3319 N N . LYS A 1 414 ? -25.488 -14.470 8.380 1.00 91.69 414 LYS A N 1
ATOM 3320 C CA . LYS A 1 414 ? -25.611 -15.356 7.212 1.00 91.69 414 LYS A CA 1
ATOM 3321 C C . LYS A 1 414 ? -26.714 -14.899 6.253 1.00 91.69 414 LYS A C 1
ATOM 3323 O O . LYS A 1 414 ? -26.512 -14.905 5.042 1.00 91.69 414 LYS A O 1
ATOM 3328 N N . ASN A 1 415 ? -27.875 -14.536 6.790 1.00 90.25 415 ASN A N 1
ATOM 3329 C CA . ASN A 1 415 ? -29.056 -14.181 6.006 1.00 90.25 415 ASN A CA 1
ATOM 3330 C C . ASN A 1 415 ? -29.138 -12.682 5.659 1.00 90.25 415 ASN A C 1
ATOM 3332 O O . ASN A 1 415 ? -30.141 -12.272 5.082 1.00 90.25 415 ASN A O 1
ATOM 3336 N N . LYS A 1 416 ? -28.112 -11.881 5.988 1.00 89.88 416 LYS A N 1
ATOM 3337 C CA . LYS A 1 416 ? -28.078 -10.423 5.772 1.00 89.88 416 LYS A CA 1
ATOM 3338 C C . LYS A 1 416 ? -29.262 -9.689 6.413 1.00 89.88 416 LYS A C 1
ATOM 3340 O O . LYS A 1 416 ? -29.857 -8.805 5.810 1.00 89.88 416 LYS A O 1
ATOM 3345 N N . VAL A 1 417 ? -29.607 -10.095 7.632 1.00 93.50 417 VAL A N 1
ATOM 3346 C CA . VAL A 1 417 ? -30.654 -9.478 8.454 1.00 93.50 417 VAL A CA 1
ATOM 3347 C C . VAL A 1 417 ? -30.004 -8.645 9.553 1.00 93.50 417 VAL A C 1
ATOM 3349 O O . VAL A 1 417 ? -29.028 -9.085 10.162 1.00 93.50 417 VAL A O 1
ATOM 3352 N N . ASP A 1 418 ? -30.585 -7.483 9.832 1.00 95.25 418 ASP A N 1
ATOM 3353 C CA . ASP A 1 418 ? -30.118 -6.572 10.873 1.00 95.25 418 ASP A CA 1
ATOM 3354 C C . ASP A 1 418 ? -30.140 -7.208 12.269 1.00 95.25 418 ASP A C 1
ATOM 3356 O O . ASP A 1 418 ? -31.094 -7.887 12.685 1.00 95.25 418 ASP A O 1
ATOM 3360 N N . LEU A 1 419 ? -29.056 -6.965 13.005 1.00 96.25 419 LEU A N 1
ATOM 3361 C CA . LEU A 1 419 ? -28.885 -7.426 14.373 1.00 96.25 419 LEU A CA 1
ATOM 3362 C C . LEU A 1 419 ? -29.641 -6.515 15.340 1.00 96.25 419 LEU A C 1
ATOM 3364 O O . LEU A 1 419 ? -29.635 -5.290 15.227 1.00 96.25 419 LEU A O 1
ATOM 3368 N N . THR A 1 420 ? -30.277 -7.127 16.330 1.00 97.06 420 THR A N 1
ATOM 3369 C CA . THR A 1 420 ? -30.776 -6.412 17.506 1.00 97.06 420 THR A CA 1
ATOM 3370 C C . THR A 1 420 ? -29.618 -6.033 18.422 1.00 97.06 420 THR A C 1
ATOM 3372 O O . THR A 1 420 ? -28.536 -6.620 18.358 1.00 97.06 420 THR A O 1
ATOM 3375 N N . PHE A 1 421 ? -29.876 -5.109 19.348 1.00 96.44 421 PHE A N 1
ATOM 3376 C CA . PHE A 1 421 ? -28.915 -4.731 20.381 1.00 96.44 421 PHE A CA 1
ATOM 3377 C C . PHE A 1 421 ? -28.330 -5.944 21.126 1.00 96.44 421 PHE A C 1
ATOM 3379 O O . PHE A 1 421 ? -27.116 -6.035 21.257 1.00 96.44 421 PHE A O 1
ATOM 3386 N N . ASN A 1 422 ? -29.160 -6.898 21.571 1.00 96.75 422 ASN A N 1
ATOM 3387 C CA . ASN A 1 422 ? -28.695 -8.066 22.336 1.00 96.75 422 ASN A CA 1
ATOM 3388 C C . ASN A 1 422 ? -27.836 -9.024 21.504 1.00 96.75 422 ASN A C 1
ATOM 3390 O O . ASN A 1 422 ? -26.851 -9.555 22.007 1.00 96.75 422 ASN A O 1
ATOM 3394 N N . GLU A 1 423 ? -28.197 -9.235 20.238 1.00 97.69 423 GLU A N 1
ATOM 3395 C CA . GLU A 1 423 ? -27.444 -10.085 19.308 1.00 97.69 423 GLU A CA 1
ATOM 3396 C C . GLU A 1 423 ? -26.067 -9.488 19.006 1.00 97.69 423 GLU A C 1
ATOM 3398 O O . GLU A 1 423 ? -25.056 -10.188 19.030 1.00 97.69 423 GLU A O 1
ATOM 3403 N N . GLU A 1 424 ? -26.019 -8.179 18.766 1.00 97.31 424 GLU A N 1
ATOM 3404 C CA . GLU A 1 424 ? -24.776 -7.457 18.514 1.00 97.31 424 GLU A CA 1
ATOM 3405 C C . GLU A 1 424 ? -23.911 -7.364 19.783 1.00 97.31 424 GLU A C 1
ATOM 3407 O O . GLU A 1 424 ? -22.704 -7.593 19.735 1.00 97.31 424 GLU A O 1
ATOM 3412 N N . TYR A 1 425 ? -24.535 -7.148 20.943 1.00 96.81 425 TYR A N 1
ATOM 3413 C CA . TYR A 1 425 ? -23.869 -7.144 22.243 1.00 96.81 425 TYR A CA 1
ATOM 3414 C C . TYR A 1 425 ? -23.321 -8.532 22.631 1.00 96.81 425 TYR A C 1
ATOM 3416 O O . TYR A 1 425 ? -22.244 -8.634 23.216 1.00 96.81 425 TYR A O 1
ATOM 3424 N N . ALA A 1 426 ? -23.999 -9.624 22.265 1.00 96.69 426 ALA A N 1
ATOM 3425 C CA . ALA A 1 426 ? -23.463 -10.974 22.446 1.00 96.69 426 ALA A CA 1
ATOM 3426 C C . ALA A 1 426 ? -22.191 -11.203 21.604 1.00 96.69 426 ALA A C 1
ATOM 3428 O O . ALA A 1 426 ? -21.264 -11.874 22.066 1.00 96.69 426 ALA A O 1
ATOM 3429 N N . ILE A 1 427 ? -22.120 -10.625 20.397 1.00 97.44 427 ILE A N 1
ATOM 3430 C CA . ILE A 1 427 ? -20.903 -10.641 19.572 1.00 97.44 427 ILE A CA 1
ATOM 3431 C C . ILE A 1 427 ? -19.802 -9.760 20.177 1.00 97.44 427 ILE A C 1
ATOM 3433 O O . ILE A 1 427 ? -18.642 -10.167 20.175 1.00 97.44 427 ILE A O 1
ATOM 3437 N N . GLU A 1 428 ? -20.138 -8.593 20.728 1.00 97.38 428 GLU A N 1
ATOM 3438 C CA . GLU A 1 428 ? -19.180 -7.746 21.449 1.00 97.38 428 GLU A CA 1
ATOM 3439 C C . GLU A 1 428 ? -18.542 -8.497 22.624 1.00 97.38 428 GLU A C 1
ATOM 3441 O O . GLU A 1 428 ? -17.315 -8.549 22.723 1.00 97.38 428 GLU A O 1
ATOM 3446 N N . GLY A 1 429 ? -19.356 -9.179 23.435 1.00 95.69 429 GLY A N 1
ATOM 3447 C CA . GLY A 1 429 ? -18.870 -10.036 24.515 1.00 95.69 429 GLY A CA 1
ATOM 3448 C C . GLY A 1 429 ? -17.996 -11.189 24.012 1.00 95.69 429 GLY A C 1
ATOM 3449 O O . GLY A 1 429 ? -16.983 -11.508 24.622 1.00 95.69 429 GLY A O 1
ATOM 3450 N N . LEU A 1 430 ? -18.319 -11.793 22.864 1.00 96.75 430 LEU A N 1
ATOM 3451 C CA . LEU A 1 430 ? -17.435 -12.777 22.231 1.00 96.75 430 LEU A CA 1
ATOM 3452 C C . LEU A 1 430 ? -16.093 -12.169 21.815 1.00 96.75 430 LEU A C 1
ATOM 3454 O O . LEU A 1 430 ? -15.049 -12.777 22.047 1.00 96.75 430 LEU A O 1
ATOM 3458 N N . TYR A 1 431 ? -16.101 -10.982 21.215 1.00 95.56 431 TYR A N 1
ATOM 3459 C CA . TYR A 1 431 ? -14.877 -10.314 20.789 1.00 95.56 431 TYR A CA 1
ATOM 3460 C C . TYR A 1 431 ? -14.013 -9.873 21.983 1.00 95.56 431 TYR A C 1
ATOM 3462 O O . TYR A 1 431 ? -12.789 -9.973 21.915 1.00 95.56 431 TYR A O 1
ATOM 3470 N N . HIS A 1 432 ? -14.621 -9.503 23.114 1.00 95.00 432 HIS A N 1
ATOM 3471 C CA . HIS A 1 432 ? -13.920 -9.297 24.385 1.00 95.00 432 HIS A CA 1
ATOM 3472 C C . HIS A 1 432 ? -13.101 -10.538 24.798 1.00 95.00 432 HIS A C 1
ATOM 3474 O O . HIS A 1 432 ? -11.907 -10.438 25.096 1.00 95.00 432 HIS A O 1
ATOM 3480 N N . GLU A 1 433 ? -13.696 -11.733 24.728 1.00 93.88 433 GLU A N 1
ATOM 3481 C CA . GLU A 1 433 ? -12.991 -12.989 25.028 1.00 93.88 433 GLU A CA 1
ATOM 3482 C C . GLU A 1 433 ? -11.869 -13.313 24.024 1.00 93.88 433 GLU A C 1
ATOM 3484 O O . GLU A 1 433 ? -10.858 -13.933 24.377 1.00 93.88 433 GLU A O 1
ATOM 3489 N N . ILE A 1 434 ? -12.021 -12.885 22.766 1.00 92.69 434 ILE A N 1
ATOM 3490 C CA . ILE A 1 434 ? -10.974 -12.987 21.737 1.00 92.69 434 ILE A CA 1
ATOM 3491 C C . ILE A 1 434 ? -9.801 -12.058 22.083 1.00 92.69 434 ILE A C 1
ATOM 3493 O O . ILE A 1 434 ? -8.649 -12.492 22.051 1.00 92.69 434 ILE A O 1
ATOM 3497 N N . LEU A 1 435 ? -10.057 -10.816 22.509 1.00 90.50 435 LEU A N 1
ATOM 3498 C CA . LEU A 1 435 ? -8.997 -9.899 22.949 1.00 90.50 435 LEU A CA 1
ATOM 3499 C C . LEU A 1 435 ? -8.218 -10.451 24.146 1.00 90.50 435 LEU A C 1
ATOM 3501 O O . LEU A 1 435 ? -6.988 -10.356 24.189 1.00 90.50 435 LEU A O 1
ATOM 3505 N N . HIS A 1 436 ? -8.905 -11.112 25.079 1.00 88.50 436 HIS A N 1
ATOM 3506 C CA . HIS A 1 436 ? -8.229 -11.841 26.145 1.00 88.50 436 HIS A CA 1
ATOM 3507 C C . HIS A 1 436 ? -7.278 -12.914 25.615 1.00 88.50 436 HIS A C 1
ATOM 3509 O O . HIS A 1 436 ? -6.158 -13.007 26.114 1.00 88.50 436 HIS A O 1
ATOM 3515 N N . ASN A 1 437 ? -7.661 -13.695 24.597 1.00 86.81 437 ASN A N 1
ATOM 3516 C CA . ASN A 1 437 ? -6.749 -14.656 23.963 1.00 86.81 437 ASN A CA 1
ATOM 3517 C C . ASN A 1 437 ? -5.518 -13.967 23.365 1.00 86.81 437 ASN A C 1
ATOM 3519 O O . ASN A 1 437 ? -4.399 -14.453 23.527 1.00 86.81 437 ASN A O 1
ATOM 3523 N N . LYS A 1 438 ? -5.724 -12.821 22.724 1.00 82.75 438 LYS A N 1
ATOM 3524 C CA . LYS A 1 438 ? -4.692 -12.077 22.004 1.00 82.75 438 LYS A CA 1
ATOM 3525 C C . LYS A 1 438 ? -3.602 -11.489 22.899 1.00 82.75 438 LYS A C 1
ATOM 3527 O O . LYS A 1 438 ? -2.456 -11.331 22.488 1.00 82.75 438 LYS A O 1
ATOM 3532 N N . ALA A 1 439 ? -3.976 -11.125 24.113 1.00 77.94 439 ALA A N 1
ATOM 3533 C CA . ALA A 1 439 ? -3.177 -10.235 24.929 1.00 77.94 439 ALA A CA 1
ATOM 3534 C C . ALA A 1 439 ? -2.093 -10.980 25.755 1.00 77.94 439 ALA A C 1
ATOM 3536 O O . ALA A 1 439 ? -2.244 -12.140 26.147 1.00 77.94 439 ALA A O 1
ATOM 3537 N N . LYS A 1 440 ? -0.961 -10.317 26.023 1.00 72.00 440 LYS A N 1
ATOM 3538 C CA . LYS A 1 440 ? 0.289 -10.969 26.467 1.00 72.00 440 LYS A CA 1
ATOM 3539 C C . LYS A 1 440 ? 0.419 -11.104 27.991 1.00 72.00 440 LYS A C 1
ATOM 3541 O O . LYS A 1 440 ? 0.455 -10.112 28.708 1.00 72.00 440 LYS A O 1
ATOM 3546 N N . GLY A 1 441 ? 0.618 -12.319 28.508 1.00 65.50 441 GLY A N 1
ATOM 3547 C CA . GLY A 1 441 ? 0.953 -12.550 29.926 1.00 65.50 441 GLY A CA 1
ATOM 3548 C C . GLY A 1 441 ? -0.235 -12.757 30.876 1.00 65.50 441 GLY A C 1
ATOM 3549 O O . GLY A 1 441 ? -0.066 -12.615 32.086 1.00 65.50 441 GLY A O 1
ATOM 3550 N N . LEU A 1 442 ? -1.419 -13.116 30.357 1.00 64.50 442 LEU A N 1
ATOM 3551 C CA . LEU A 1 442 ? -2.577 -13.494 31.187 1.00 64.50 442 LEU A CA 1
ATOM 3552 C C . LEU A 1 442 ? -2.292 -14.741 32.054 1.00 64.50 442 LEU A C 1
ATOM 3554 O O . LEU A 1 442 ? -2.751 -14.803 33.189 1.00 64.50 442 LEU A O 1
ATOM 3558 N N . GLU A 1 443 ? -1.504 -15.709 31.562 1.00 57.31 443 GLU A N 1
ATOM 3559 C CA . GLU A 1 443 ? -1.206 -16.969 32.275 1.00 57.31 443 GLU A CA 1
ATOM 3560 C C . GLU A 1 443 ? -0.440 -16.798 33.600 1.00 57.31 443 GLU A C 1
ATOM 3562 O O . GLU A 1 443 ? -0.371 -17.729 34.401 1.00 57.31 443 GLU A O 1
ATOM 3567 N N . HIS A 1 444 ? 0.130 -15.616 33.842 1.00 56.62 444 HIS A N 1
ATOM 3568 C CA . HIS A 1 444 ? 0.952 -15.320 35.016 1.00 56.62 444 HIS A CA 1
ATOM 3569 C C . HIS A 1 444 ? 0.242 -14.439 36.052 1.00 56.62 444 HIS A C 1
ATOM 3571 O O . HIS A 1 444 ? 0.865 -14.026 37.032 1.00 56.62 444 HIS A O 1
ATOM 3577 N N . LEU A 1 445 ? -1.046 -14.133 35.859 1.00 54.75 445 LEU A N 1
ATOM 3578 C CA . LEU A 1 445 ? -1.817 -13.368 36.834 1.00 54.75 445 LEU A CA 1
ATOM 3579 C C . LEU A 1 445 ? -2.365 -14.286 37.943 1.00 54.75 445 LEU A C 1
ATOM 3581 O O . LEU A 1 445 ? -3.092 -15.234 37.646 1.00 54.75 445 LEU A O 1
ATOM 3585 N N . PRO A 1 446 ? -2.076 -14.008 39.230 1.00 51.66 446 PRO A N 1
ATOM 3586 C CA . PRO A 1 446 ? -2.658 -14.760 40.335 1.00 51.66 446 PRO A CA 1
ATOM 3587 C C . PRO A 1 446 ? -4.187 -14.624 40.346 1.00 51.66 446 PRO A C 1
ATOM 3589 O O . PRO A 1 446 ? -4.719 -13.516 40.248 1.00 51.66 446 PRO A O 1
ATOM 3592 N N . SER A 1 447 ? -4.891 -15.736 40.566 1.00 49.94 447 SER A N 1
ATOM 3593 C CA . SER A 1 447 ? -6.360 -15.850 40.570 1.00 49.94 447 SER A CA 1
ATOM 3594 C C . SER A 1 447 ? -7.090 -14.979 41.609 1.00 49.94 447 SER A C 1
ATOM 3596 O O . SER A 1 447 ? -8.316 -14.889 41.575 1.00 49.94 447 SER A O 1
ATOM 3598 N N . HIS A 1 448 ? -6.369 -14.319 42.524 1.00 45.38 448 HIS A N 1
ATOM 3599 C CA . HIS A 1 448 ? -6.935 -13.661 43.710 1.00 45.38 448 HIS A CA 1
ATOM 3600 C C . HIS A 1 448 ? -6.499 -12.209 43.946 1.00 45.38 448 HIS A C 1
ATOM 3602 O O . HIS A 1 448 ? -6.732 -11.673 45.028 1.00 45.38 448 HIS A O 1
ATOM 3608 N N . ALA A 1 449 ? -5.907 -11.519 42.971 1.00 40.28 449 ALA A N 1
ATOM 3609 C CA . ALA A 1 449 ? -5.574 -10.115 43.188 1.00 40.28 449 ALA A CA 1
ATOM 3610 C C . ALA A 1 449 ? -6.817 -9.225 43.000 1.00 40.28 449 ALA A C 1
ATOM 3612 O O . ALA A 1 449 ? -7.102 -8.776 41.890 1.00 40.28 449 ALA A O 1
ATOM 3613 N N . ALA A 1 450 ? -7.521 -8.928 44.098 1.00 50.78 450 ALA A N 1
ATOM 3614 C CA . ALA A 1 450 ? -8.448 -7.799 44.244 1.00 50.78 450 ALA A CA 1
ATOM 3615 C C . ALA A 1 450 ? -7.691 -6.461 44.091 1.00 50.78 450 ALA A C 1
ATOM 3617 O O . ALA A 1 450 ? -7.575 -5.660 45.015 1.00 50.78 450 ALA A O 1
ATOM 3618 N N . SER A 1 451 ? -7.076 -6.261 42.929 1.00 65.69 451 SER A N 1
ATOM 3619 C CA . SER A 1 451 ? -6.174 -5.157 42.641 1.00 65.69 451 SER A CA 1
ATOM 3620 C C . SER A 1 451 ? -6.657 -4.422 41.404 1.00 65.69 451 SER A C 1
ATOM 3622 O O . SER A 1 451 ? -7.102 -5.035 40.433 1.00 65.69 451 SER A O 1
ATOM 3624 N N . PHE A 1 452 ? -6.501 -3.099 41.421 1.00 75.44 452 PHE A N 1
ATOM 3625 C CA . PHE A 1 452 ? -6.813 -2.229 40.288 1.00 75.44 452 PHE A CA 1
ATOM 3626 C C . PHE A 1 452 ? -6.135 -2.674 38.979 1.00 75.44 452 PHE A C 1
ATOM 3628 O O . PHE A 1 452 ? -6.605 -2.312 37.913 1.00 75.44 452 PHE A O 1
ATOM 3635 N N . LYS A 1 453 ? -5.083 -3.502 39.031 1.00 77.56 453 LYS A N 1
ATOM 3636 C CA . LYS A 1 453 ? -4.446 -4.096 37.847 1.00 77.56 453 LYS A CA 1
ATOM 3637 C C . LYS A 1 453 ? -5.431 -4.887 36.988 1.00 77.56 453 LYS A C 1
ATOM 3639 O O . LYS A 1 453 ? -5.492 -4.682 35.781 1.00 77.56 453 LYS A O 1
ATOM 3644 N N . ARG A 1 454 ? -6.235 -5.758 37.617 1.00 77.19 454 ARG A N 1
ATOM 3645 C CA . ARG A 1 454 ? -7.262 -6.526 36.900 1.00 77.19 454 ARG A CA 1
ATOM 3646 C C . ARG A 1 454 ? -8.312 -5.579 36.338 1.00 77.19 454 ARG A C 1
ATOM 3648 O O . ARG A 1 454 ? -8.624 -5.664 35.164 1.00 77.19 454 ARG A O 1
ATOM 3655 N N . THR A 1 455 ? -8.789 -4.632 37.140 1.00 82.44 455 THR A N 1
ATOM 3656 C CA . THR A 1 455 ? -9.794 -3.661 36.694 1.00 82.44 455 THR A CA 1
ATOM 3657 C C . THR A 1 455 ? -9.314 -2.800 35.527 1.00 82.44 455 THR A C 1
ATOM 3659 O O . THR A 1 455 ? -10.047 -2.633 34.564 1.00 82.44 455 THR A O 1
ATOM 3662 N N . ALA A 1 456 ? -8.086 -2.282 35.577 1.00 85.69 456 ALA A N 1
ATOM 3663 C CA . ALA A 1 456 ? -7.495 -1.481 34.507 1.00 85.69 456 ALA A CA 1
ATOM 3664 C C . ALA A 1 456 ? -7.420 -2.264 33.195 1.00 85.69 456 ALA A C 1
ATOM 3666 O O . ALA A 1 456 ? -7.695 -1.722 32.127 1.00 85.69 456 ALA A O 1
ATOM 3667 N N . MET A 1 457 ? -7.092 -3.550 33.295 1.00 85.25 457 MET A N 1
ATOM 3668 C CA . MET A 1 457 ? -7.124 -4.451 32.161 1.00 85.25 457 MET A CA 1
ATOM 3669 C C . MET A 1 457 ? -8.545 -4.647 31.628 1.00 85.25 457 MET A C 1
ATOM 3671 O O . MET A 1 457 ? -8.743 -4.426 30.441 1.00 85.25 457 MET A O 1
ATOM 3675 N N . GLU A 1 458 ? -9.526 -4.995 32.468 1.00 88.19 458 GLU A N 1
ATOM 3676 C CA . GLU A 1 458 ? -10.917 -5.206 32.025 1.00 88.19 458 GLU A CA 1
ATOM 3677 C C . GLU A 1 458 ? -11.493 -3.932 31.385 1.00 88.19 458 GLU A C 1
ATOM 3679 O O . GLU A 1 458 ? -12.178 -4.006 30.369 1.00 88.19 458 GLU A O 1
ATOM 3684 N N . ILE A 1 459 ? -11.155 -2.753 31.929 1.00 91.25 459 ILE A N 1
ATOM 3685 C CA . ILE A 1 459 ? -11.505 -1.447 31.351 1.00 91.25 459 ILE A CA 1
ATOM 3686 C C . ILE A 1 459 ? -10.915 -1.316 29.950 1.00 91.25 459 ILE A C 1
ATOM 3688 O O . ILE A 1 459 ? -11.655 -1.042 29.011 1.00 91.25 459 ILE A O 1
ATOM 3692 N N . ALA A 1 460 ? -9.604 -1.519 29.793 1.00 91.00 460 ALA A N 1
ATOM 3693 C CA . ALA A 1 460 ? -8.948 -1.400 28.495 1.00 91.00 460 ALA A CA 1
ATOM 3694 C C . ALA A 1 460 ? -9.502 -2.421 27.487 1.00 91.00 460 ALA A C 1
ATOM 3696 O O . ALA A 1 460 ? -9.811 -2.062 26.354 1.00 91.00 460 ALA A O 1
ATOM 3697 N N . ASN A 1 461 ? -9.678 -3.673 27.910 1.00 91.31 461 ASN A N 1
ATOM 3698 C CA . ASN A 1 461 ? -10.138 -4.768 27.063 1.00 91.31 461 ASN A CA 1
ATOM 3699 C C . ASN A 1 461 ? -11.583 -4.545 26.600 1.00 91.31 461 ASN A C 1
ATOM 3701 O O . ASN A 1 461 ? -11.866 -4.621 25.408 1.00 91.31 461 ASN A O 1
ATOM 3705 N N . GLN A 1 462 ? -12.485 -4.187 27.517 1.00 94.31 462 GLN A N 1
ATOM 3706 C CA . GLN A 1 462 ? -13.877 -3.878 27.194 1.00 94.31 462 GLN A CA 1
ATOM 3707 C C . GLN A 1 462 ? -14.004 -2.588 26.374 1.00 94.31 462 GLN A C 1
ATOM 3709 O O . GLN A 1 462 ? -14.813 -2.535 25.451 1.00 94.31 462 GLN A O 1
ATOM 3714 N N . PHE A 1 463 ? -13.211 -1.554 26.673 1.00 94.56 463 PHE A N 1
ATOM 3715 C CA . PHE A 1 463 ? -13.200 -0.325 25.882 1.00 94.56 463 PHE A CA 1
ATOM 3716 C C . PHE A 1 463 ? -12.810 -0.621 24.431 1.00 94.56 463 PHE A C 1
ATOM 3718 O O . PHE A 1 463 ? -13.540 -0.243 23.519 1.00 94.56 463 PHE A O 1
ATOM 3725 N N . VAL A 1 464 ? -11.722 -1.364 24.205 1.00 92.50 464 VAL A N 1
ATOM 3726 C CA . VAL A 1 464 ? -11.310 -1.778 22.855 1.00 92.50 464 VAL A CA 1
ATOM 3727 C C . VAL A 1 464 ? -12.355 -2.696 22.216 1.00 92.50 464 VAL A C 1
ATOM 3729 O O . VAL A 1 464 ? -12.680 -2.507 21.047 1.00 92.50 464 VAL A O 1
ATOM 3732 N N . ALA A 1 465 ? -12.941 -3.637 22.965 1.00 94.38 465 ALA A N 1
ATOM 3733 C CA . ALA A 1 465 ? -13.961 -4.544 22.443 1.00 94.38 465 ALA A CA 1
ATOM 3734 C C . ALA A 1 465 ? -15.164 -3.788 21.863 1.00 94.38 465 ALA A C 1
ATOM 3736 O O . ALA A 1 465 ? -15.515 -4.021 20.708 1.00 94.38 465 ALA A O 1
ATOM 3737 N N . ARG A 1 466 ? -15.726 -2.819 22.599 1.00 95.06 466 ARG A N 1
ATOM 3738 C CA . ARG A 1 466 ? -16.875 -2.011 22.142 1.00 95.06 466 ARG A CA 1
ATOM 3739 C C . ARG A 1 466 ? -16.571 -1.161 20.899 1.00 95.06 466 ARG A C 1
ATOM 3741 O O . ARG A 1 466 ? -17.474 -0.900 20.106 1.00 95.06 466 ARG A O 1
ATOM 3748 N N . HIS A 1 467 ? -15.317 -0.761 20.698 1.00 92.12 467 HIS A N 1
ATOM 3749 C CA . HIS A 1 467 ? -14.895 -0.007 19.512 1.00 92.12 467 HIS A CA 1
ATOM 3750 C C . HIS A 1 467 ? -14.565 -0.895 18.306 1.00 92.12 467 HIS A C 1
ATOM 3752 O O . HIS A 1 467 ? -14.781 -0.487 17.166 1.00 92.12 467 HIS A O 1
ATOM 3758 N N . ASP A 1 468 ? -14.080 -2.115 18.535 1.00 89.88 468 ASP A N 1
ATOM 3759 C CA . ASP A 1 468 ? -13.506 -2.942 17.469 1.00 89.88 468 ASP A CA 1
ATOM 3760 C C . ASP A 1 468 ? -14.383 -4.139 17.069 1.00 89.88 468 ASP A C 1
ATOM 3762 O O . ASP A 1 468 ? -14.157 -4.719 16.006 1.00 89.88 468 ASP A O 1
ATOM 3766 N N . TYR A 1 469 ? -15.410 -4.511 17.845 1.00 94.00 469 TYR A N 1
ATOM 3767 C CA . TYR A 1 469 ? -16.250 -5.670 17.504 1.00 94.00 469 TYR A CA 1
ATOM 3768 C C . TYR A 1 469 ? -16.997 -5.492 16.169 1.00 94.00 469 TYR A C 1
ATOM 3770 O O . TYR A 1 469 ? -17.302 -6.480 15.501 1.00 94.00 469 TYR A O 1
ATOM 3778 N N . ALA A 1 470 ? -17.269 -4.253 15.741 1.00 89.81 470 ALA A N 1
ATOM 3779 C CA . ALA A 1 470 ? -17.893 -3.978 14.448 1.00 89.81 470 ALA A CA 1
ATOM 3780 C C . ALA A 1 470 ? -17.043 -4.518 13.286 1.00 89.81 470 ALA A C 1
ATOM 3782 O O . ALA A 1 470 ? -17.574 -5.088 12.332 1.00 89.81 470 ALA A O 1
ATOM 3783 N N . ARG A 1 471 ? -15.713 -4.433 13.416 1.00 86.06 471 ARG A N 1
ATOM 3784 C CA . ARG A 1 471 ? -14.763 -5.035 12.477 1.00 86.06 471 ARG A CA 1
ATOM 3785 C C . ARG A 1 471 ? -14.854 -6.558 12.497 1.00 86.06 471 ARG A C 1
ATOM 3787 O O . ARG A 1 471 ? -14.833 -7.182 11.445 1.00 86.06 471 ARG A O 1
ATOM 3794 N N . PHE A 1 472 ? -15.003 -7.169 13.672 1.00 89.44 472 PHE A N 1
ATOM 3795 C CA . PHE A 1 472 ? -15.235 -8.614 13.765 1.00 89.44 472 PHE A CA 1
ATOM 3796 C C . PHE A 1 472 ? -16.531 -9.033 13.057 1.00 89.44 472 PHE A C 1
ATOM 3798 O O . PHE A 1 472 ? -16.531 -10.027 12.335 1.00 89.44 472 PHE A O 1
ATOM 3805 N N . ILE A 1 473 ? -17.610 -8.258 13.200 1.00 90.69 473 ILE A N 1
ATOM 3806 C CA . ILE A 1 473 ? -18.875 -8.491 12.488 1.00 90.69 473 ILE A CA 1
ATOM 3807 C C . ILE A 1 473 ? -18.680 -8.396 10.970 1.00 90.69 473 ILE A C 1
ATOM 3809 O O . ILE A 1 473 ? -19.113 -9.300 10.254 1.00 90.69 473 ILE A O 1
ATOM 3813 N N . ASP A 1 474 ? -17.992 -7.363 10.480 1.00 85.94 474 ASP A N 1
ATOM 3814 C CA . ASP A 1 474 ? -17.657 -7.204 9.057 1.00 85.94 474 ASP A CA 1
ATOM 3815 C C . ASP A 1 474 ? -16.849 -8.407 8.530 1.00 85.94 474 ASP A C 1
ATOM 3817 O O . ASP A 1 474 ? -17.217 -9.037 7.533 1.00 85.94 474 ASP A O 1
ATOM 3821 N N . ARG A 1 475 ? -15.835 -8.842 9.293 1.00 85.31 475 ARG A N 1
ATOM 3822 C CA . ARG A 1 475 ? -15.005 -10.027 9.012 1.00 85.31 475 ARG A CA 1
ATOM 3823 C C . ARG A 1 475 ? -15.774 -11.338 8.938 1.00 85.31 475 ARG A C 1
ATOM 3825 O O . ARG A 1 475 ? -15.266 -12.277 8.337 1.00 85.31 475 ARG A O 1
ATOM 3832 N N . ILE A 1 476 ? -16.955 -11.461 9.537 1.00 88.75 476 ILE A N 1
ATOM 3833 C CA . ILE A 1 476 ? -17.813 -12.657 9.404 1.00 88.75 476 ILE A CA 1
ATOM 3834 C C . ILE A 1 476 ? -18.999 -12.426 8.458 1.00 88.75 476 ILE A C 1
ATOM 3836 O O . ILE A 1 476 ? -19.923 -13.238 8.390 1.00 88.75 476 ILE A O 1
ATOM 3840 N N . GLY A 1 477 ? -18.953 -11.329 7.695 1.00 83.50 477 GLY A N 1
ATOM 3841 C CA . GLY A 1 477 ? -19.910 -10.991 6.652 1.00 83.50 477 GLY A CA 1
ATOM 3842 C C . GLY A 1 477 ? -21.162 -10.275 7.151 1.00 83.50 477 GLY A C 1
ATOM 3843 O O . GLY A 1 477 ? -22.183 -10.337 6.467 1.00 83.50 477 GLY A O 1
ATOM 3844 N N . GLY A 1 478 ? -21.130 -9.646 8.321 1.00 85.94 478 GLY A N 1
ATOM 3845 C CA . GLY A 1 478 ? -22.244 -8.885 8.884 1.00 85.94 478 GLY A CA 1
ATOM 3846 C C . GLY A 1 478 ? -22.082 -7.375 8.736 1.00 85.94 478 GLY A C 1
ATOM 3847 O O . GLY A 1 478 ? -21.133 -6.885 8.132 1.00 85.94 478 GLY A O 1
ATOM 3848 N N . THR A 1 479 ? -23.008 -6.626 9.328 1.00 88.50 479 THR A N 1
ATOM 3849 C CA . THR A 1 479 ? -22.900 -5.173 9.487 1.00 88.50 479 THR A CA 1
ATOM 3850 C C . THR A 1 479 ? -23.360 -4.815 10.894 1.00 88.50 479 THR A C 1
ATOM 3852 O O . THR A 1 479 ? -24.424 -5.253 11.328 1.00 88.50 479 THR A O 1
ATOM 3855 N N . ALA A 1 480 ? -22.523 -4.080 11.623 1.00 88.06 480 ALA A N 1
ATOM 3856 C CA . ALA A 1 480 ? -22.831 -3.583 12.957 1.00 88.06 480 ALA A CA 1
ATOM 3857 C C . ALA A 1 480 ? -23.650 -2.295 12.837 1.00 88.06 480 ALA A C 1
ATOM 3859 O O . ALA A 1 480 ? -23.246 -1.383 12.115 1.00 88.06 480 ALA A O 1
ATOM 3860 N N . ILE A 1 481 ? -24.784 -2.216 13.531 1.00 91.56 481 ILE A N 1
ATOM 3861 C CA . ILE A 1 481 ? -25.669 -1.037 13.492 1.00 91.56 481 ILE A CA 1
ATOM 3862 C C . ILE A 1 481 ? -25.970 -0.486 14.890 1.00 91.56 481 ILE A C 1
ATOM 3864 O O . ILE A 1 481 ? -26.505 0.613 15.017 1.00 91.56 481 ILE A O 1
ATOM 3868 N N . ASN A 1 482 ? -25.600 -1.214 15.948 1.00 94.50 482 ASN A N 1
ATOM 3869 C CA . ASN A 1 482 ? -25.857 -0.845 17.340 1.00 94.50 482 ASN A CA 1
ATOM 3870 C C . ASN A 1 482 ? -24.597 -0.362 18.082 1.00 94.50 482 ASN A C 1
ATOM 3872 O O . ASN A 1 482 ? -24.654 -0.175 19.297 1.00 94.50 482 ASN A O 1
ATOM 3876 N N . GLN A 1 483 ? -23.477 -0.110 17.393 1.00 93.75 483 GLN A N 1
ATOM 3877 C CA . GLN A 1 483 ? -22.201 0.258 18.030 1.00 93.75 483 GLN A CA 1
ATOM 3878 C C . GLN A 1 483 ? -22.271 1.483 18.929 1.00 93.75 483 GLN A C 1
ATOM 3880 O O . GLN A 1 483 ? -21.819 1.424 20.072 1.00 93.75 483 GLN A O 1
ATOM 3885 N N . SER A 1 484 ? -22.902 2.560 18.469 1.00 91.69 484 SER A N 1
ATOM 3886 C CA . SER A 1 484 ? -23.107 3.747 19.303 1.00 91.69 484 SER A CA 1
ATOM 3887 C C . SER A 1 484 ? -23.893 3.410 20.581 1.00 91.69 484 SER A C 1
ATOM 3889 O O . SER A 1 484 ? -23.495 3.798 21.679 1.00 91.69 484 SER A O 1
ATOM 3891 N N . ALA A 1 485 ? -24.947 2.593 20.471 1.00 93.31 485 ALA A N 1
ATOM 3892 C CA . ALA A 1 485 ? -25.729 2.169 21.627 1.00 93.31 485 ALA A CA 1
ATOM 3893 C C . ALA A 1 485 ? -24.937 1.247 22.567 1.00 93.31 485 ALA A C 1
ATOM 3895 O O . ALA A 1 485 ? -25.080 1.359 23.783 1.00 93.31 485 ALA A O 1
ATOM 3896 N N . ILE A 1 486 ? -24.103 0.345 22.043 1.00 94.50 486 ILE A N 1
ATOM 3897 C CA . ILE A 1 486 ? -23.285 -0.586 22.836 1.00 94.50 486 ILE A CA 1
ATOM 3898 C C . ILE A 1 486 ? -22.161 0.151 23.575 1.00 94.50 486 ILE A C 1
ATOM 3900 O O . ILE A 1 486 ? -21.896 -0.156 24.741 1.00 94.50 486 ILE A O 1
ATOM 3904 N N . LEU A 1 487 ? -21.562 1.174 22.958 1.00 90.75 487 LEU A N 1
ATOM 3905 C CA . LEU A 1 487 ? -20.592 2.055 23.611 1.00 90.75 487 LEU A CA 1
ATOM 3906 C C . LEU A 1 487 ? -21.174 2.701 24.880 1.00 90.75 487 LEU A C 1
ATOM 3908 O O . LEU A 1 487 ? -20.502 2.725 25.915 1.00 90.75 487 LEU A O 1
ATOM 3912 N N . ASP A 1 488 ? -22.431 3.148 24.835 1.00 87.81 488 ASP A N 1
ATOM 3913 C CA . ASP A 1 488 ? -23.108 3.818 25.956 1.00 87.81 488 ASP A CA 1
ATOM 3914 C C . ASP A 1 488 ? -23.777 2.849 26.954 1.00 87.81 488 ASP A C 1
ATOM 3916 O O . ASP A 1 488 ? -23.755 3.061 28.171 1.00 87.81 488 ASP A O 1
ATOM 3920 N N . LYS A 1 489 ? -24.419 1.790 26.451 1.00 90.56 489 LYS A N 1
ATOM 3921 C CA . LYS A 1 489 ? -25.391 0.970 27.201 1.00 90.56 489 LYS A CA 1
ATOM 3922 C C . LYS A 1 489 ? -25.030 -0.512 27.287 1.00 90.56 489 LYS A C 1
ATOM 3924 O O . LYS A 1 489 ? -25.818 -1.283 27.825 1.00 90.56 489 LYS A O 1
ATOM 3929 N N . GLY A 1 490 ? -23.866 -0.930 26.784 1.00 92.31 490 GLY A N 1
ATOM 3930 C CA . GLY A 1 490 ? -23.404 -2.313 26.921 1.00 92.31 490 GLY A CA 1
ATOM 3931 C C . GLY A 1 490 ? -23.388 -2.761 28.389 1.00 92.31 490 GLY A C 1
ATOM 3932 O O . GLY A 1 490 ? -22.984 -1.995 29.270 1.00 92.31 490 GLY A O 1
ATOM 3933 N N . TYR A 1 491 ? -23.828 -3.992 28.652 1.00 91.56 491 TYR A N 1
ATOM 3934 C CA . TYR A 1 491 ? -24.106 -4.481 30.007 1.00 91.56 491 TYR A CA 1
ATOM 3935 C C . TYR A 1 491 ? -22.838 -4.729 30.846 1.00 91.56 491 TYR A C 1
ATOM 3937 O O . TYR A 1 491 ? -22.787 -4.388 32.028 1.00 91.56 491 TYR A O 1
ATOM 3945 N N . GLY A 1 492 ? -21.795 -5.304 30.247 1.00 87.19 492 GLY A N 1
ATOM 3946 C CA . GLY A 1 492 ? -20.554 -5.705 30.907 1.00 87.19 492 GLY A CA 1
ATOM 3947 C C . GLY A 1 492 ? -19.698 -4.503 31.279 1.00 87.19 492 GLY A C 1
ATOM 3948 O O . GLY A 1 492 ? -19.447 -3.637 30.444 1.00 87.19 492 GLY A O 1
ATOM 3949 N N . TYR A 1 493 ? -19.274 -4.431 32.543 1.00 89.50 493 TYR A N 1
ATOM 3950 C CA . TYR A 1 493 ? -18.447 -3.345 33.088 1.00 89.50 493 TYR A CA 1
ATOM 3951 C C . TYR A 1 493 ? -18.995 -1.927 32.838 1.00 89.50 493 TYR A C 1
ATOM 3953 O O . TYR A 1 493 ? -18.233 -0.958 32.833 1.00 89.50 493 TYR A O 1
ATOM 3961 N N . ARG A 1 494 ? -20.319 -1.786 32.657 1.00 89.50 494 ARG A N 1
ATOM 3962 C CA . ARG A 1 494 ? -20.979 -0.537 32.243 1.00 89.50 494 ARG A CA 1
ATOM 3963 C C . ARG A 1 494 ? -20.520 0.683 33.039 1.00 89.50 494 ARG A C 1
ATOM 3965 O O . ARG A 1 494 ? -20.119 1.678 32.445 1.00 89.50 494 ARG A O 1
ATOM 3972 N N . GLY A 1 495 ? -20.546 0.594 34.370 1.00 89.69 495 GLY A N 1
ATOM 3973 C CA . GLY A 1 495 ? -20.167 1.705 35.244 1.00 89.69 495 GLY A CA 1
ATOM 3974 C C . GLY A 1 495 ? -18.711 2.142 35.066 1.00 89.69 495 GLY A C 1
ATOM 3975 O O . GLY A 1 495 ? -18.430 3.336 35.044 1.00 89.69 495 GLY A O 1
ATOM 3976 N N . TRP A 1 496 ? -17.783 1.198 34.880 1.00 92.56 496 TRP A N 1
ATOM 3977 C CA . TRP A 1 496 ? -16.367 1.524 34.687 1.00 92.56 496 TRP A CA 1
ATOM 3978 C C . TRP A 1 496 ? -16.113 2.154 33.319 1.00 92.56 496 TRP A C 1
ATOM 3980 O O . TRP A 1 496 ? -15.384 3.140 33.228 1.00 92.56 496 TRP A O 1
ATOM 3990 N N . ILE A 1 497 ? -16.748 1.625 32.270 1.00 94.62 497 ILE A N 1
ATOM 3991 C CA . ILE A 1 497 ? -16.619 2.168 30.914 1.00 94.62 497 ILE A CA 1
ATOM 3992 C C . ILE A 1 497 ? -17.268 3.545 30.804 1.00 94.62 497 ILE A C 1
ATOM 3994 O O . ILE A 1 497 ? -16.652 4.437 30.233 1.00 94.62 497 ILE A O 1
ATOM 3998 N N . SER A 1 498 ? -18.446 3.752 31.402 1.00 92.75 498 SER A N 1
ATOM 3999 C CA . SER A 1 498 ? -19.085 5.074 31.444 1.00 92.75 498 SER A CA 1
ATOM 4000 C C . SER A 1 498 ? -18.150 6.100 32.071 1.00 92.75 498 SER A C 1
ATOM 4002 O O . SER A 1 498 ? -17.808 7.078 31.425 1.00 92.75 498 SER A O 1
ATOM 4004 N N . ARG A 1 499 ? -17.629 5.814 33.269 1.00 94.06 499 ARG A N 1
ATOM 4005 C CA . ARG A 1 499 ? -16.710 6.710 33.981 1.00 94.06 499 ARG A CA 1
ATOM 4006 C C . ARG A 1 499 ? -15.428 6.998 33.204 1.00 94.06 499 ARG A C 1
ATOM 4008 O O . ARG A 1 499 ? -14.955 8.129 33.200 1.00 94.06 499 ARG A O 1
ATOM 4015 N N . PHE A 1 500 ? -14.856 5.996 32.536 1.00 95.00 500 PHE A N 1
ATOM 4016 C CA . PHE A 1 500 ? -13.682 6.210 31.689 1.00 95.00 500 PHE A CA 1
ATOM 4017 C C . PHE A 1 500 ? -13.999 7.133 30.503 1.00 95.00 500 PHE A C 1
ATOM 4019 O O . PHE A 1 500 ? -13.237 8.055 30.220 1.00 95.00 500 PHE A O 1
ATOM 4026 N N . ARG A 1 501 ? -15.157 6.946 29.860 1.00 94.56 501 ARG A N 1
ATOM 4027 C CA . ARG A 1 501 ? -15.636 7.818 28.778 1.00 94.56 501 ARG A CA 1
ATOM 4028 C C . ARG A 1 501 ? -16.023 9.211 29.269 1.00 94.56 501 ARG A C 1
ATOM 4030 O O . ARG A 1 501 ? -15.840 10.170 28.528 1.00 94.56 501 ARG A O 1
ATOM 4037 N N . ASP A 1 502 ? -16.493 9.349 30.504 1.00 93.94 502 ASP A N 1
ATOM 4038 C CA . ASP A 1 502 ? -16.784 10.648 31.115 1.00 93.94 502 ASP A CA 1
ATOM 4039 C C . ASP A 1 502 ? -15.500 11.471 31.299 1.00 93.94 502 ASP A C 1
ATOM 4041 O O . ASP A 1 502 ? -15.513 12.670 31.028 1.00 93.94 502 ASP A O 1
ATOM 4045 N N . ILE A 1 503 ? -14.371 10.832 31.645 1.00 94.38 503 ILE A N 1
ATOM 4046 C CA . ILE A 1 503 ? -13.046 11.484 31.648 1.00 94.38 503 ILE A CA 1
ATOM 4047 C C . ILE A 1 503 ? -12.691 11.976 30.241 1.00 94.38 503 ILE A C 1
ATOM 4049 O O . ILE A 1 503 ? -12.362 13.147 30.084 1.00 94.38 503 ILE A O 1
ATOM 4053 N N . ILE A 1 504 ? -12.806 11.114 29.224 1.00 93.81 504 ILE A N 1
ATOM 4054 C CA . ILE A 1 504 ? -12.493 11.451 27.820 1.00 93.81 504 ILE A CA 1
ATOM 4055 C C . ILE A 1 504 ? -13.328 12.651 27.345 1.00 93.81 504 ILE A C 1
ATOM 4057 O O . ILE A 1 504 ? -12.790 13.618 26.803 1.00 93.81 504 ILE A O 1
ATOM 4061 N N . LYS A 1 505 ? -14.642 12.615 27.601 1.00 92.94 505 LYS A N 1
ATOM 4062 C CA . LYS A 1 505 ? -15.577 13.692 27.249 1.00 92.94 505 LYS A CA 1
ATOM 4063 C C . LYS A 1 505 ? -15.244 14.992 27.976 1.00 92.94 505 LYS A C 1
ATOM 4065 O O . LYS A 1 505 ? -15.257 16.048 27.352 1.00 92.94 505 LYS A O 1
ATOM 4070 N N . LYS A 1 506 ? -14.933 14.927 29.275 1.00 93.06 506 LYS A N 1
ATOM 4071 C CA . LYS A 1 506 ? -14.599 16.103 30.092 1.00 93.06 506 LYS A CA 1
ATOM 4072 C C . LYS A 1 506 ? -13.348 16.818 29.585 1.00 93.06 506 LYS A C 1
ATOM 4074 O O . LYS A 1 506 ? -13.318 18.042 29.610 1.00 93.06 506 LYS A O 1
ATOM 4079 N N . THR A 1 507 ? -12.348 16.073 29.121 1.00 91.50 507 THR A N 1
ATOM 4080 C CA . THR A 1 507 ? -11.088 16.640 28.619 1.00 91.50 507 THR A CA 1
ATOM 4081 C C . THR A 1 507 ? -11.143 17.050 27.147 1.00 91.50 507 THR A C 1
ATOM 4083 O O . THR A 1 507 ? -10.162 17.580 26.636 1.00 91.50 507 THR A O 1
ATOM 4086 N N . GLY A 1 508 ? -12.238 16.759 26.435 1.00 89.31 508 GLY A N 1
ATOM 4087 C CA . GLY A 1 508 ? -12.321 16.957 24.984 1.00 89.31 508 GLY A CA 1
ATOM 4088 C C . GLY A 1 508 ? -11.349 16.076 24.189 1.00 89.31 508 GLY A C 1
ATOM 4089 O O . GLY A 1 508 ? -10.996 16.420 23.065 1.00 89.31 508 GLY A O 1
ATOM 4090 N N . ALA A 1 509 ? -10.888 14.963 24.770 1.00 86.38 509 ALA A N 1
ATOM 4091 C CA . ALA A 1 509 ? -9.987 14.044 24.083 1.00 86.38 509 ALA A CA 1
ATOM 4092 C C . ALA A 1 509 ? -10.763 13.219 23.044 1.00 86.38 509 ALA A C 1
ATOM 4094 O O . ALA A 1 509 ? -11.903 12.823 23.290 1.00 86.38 509 ALA A O 1
ATOM 4095 N N . ASP A 1 510 ? -10.139 12.925 21.901 1.00 84.44 510 ASP A N 1
ATOM 4096 C CA . ASP A 1 510 ? -10.737 12.054 20.887 1.00 84.44 510 ASP A CA 1
ATOM 4097 C C . ASP A 1 510 ? -10.664 10.587 21.338 1.00 84.44 510 ASP A C 1
ATOM 4099 O O . ASP A 1 510 ? -9.587 10.039 21.597 1.00 84.44 510 ASP A O 1
ATOM 4103 N N . GLU A 1 511 ? -11.825 9.935 21.410 1.00 86.38 511 GLU A N 1
ATOM 4104 C CA . GLU A 1 511 ? -11.962 8.525 21.772 1.00 86.38 511 GLU A CA 1
ATOM 4105 C C . GLU A 1 511 ? -11.136 7.608 20.839 1.00 86.38 511 GLU A C 1
ATOM 4107 O O . GLU A 1 511 ? -10.557 6.610 21.284 1.00 86.38 511 GLU A O 1
ATOM 4112 N N . SER A 1 512 ? -10.978 8.004 19.572 1.00 81.88 512 SER A N 1
ATOM 4113 C CA . SER A 1 512 ? -10.167 7.327 18.553 1.00 81.88 512 SER A CA 1
ATOM 4114 C C . SER A 1 512 ? -8.669 7.383 18.860 1.00 81.88 512 SER A C 1
ATOM 4116 O O . SER A 1 512 ? -7.962 6.388 18.678 1.00 81.88 512 SER A O 1
ATOM 4118 N N . ASP A 1 513 ? -8.163 8.507 19.375 1.00 82.69 513 ASP A N 1
ATOM 4119 C CA . ASP A 1 513 ? -6.755 8.633 19.772 1.00 82.69 513 ASP A CA 1
ATOM 4120 C C . ASP A 1 513 ? -6.450 7.762 21.000 1.00 82.69 513 ASP A C 1
ATOM 4122 O O . ASP A 1 513 ? -5.387 7.134 21.087 1.00 82.69 513 ASP A O 1
ATOM 4126 N N . ILE A 1 514 ? -7.402 7.652 21.932 1.00 88.19 514 ILE A N 1
ATOM 4127 C CA . ILE A 1 514 ? -7.290 6.751 23.088 1.00 88.19 514 ILE A CA 1
ATOM 4128 C C . ILE A 1 514 ? -7.270 5.293 22.636 1.00 88.19 514 ILE A C 1
ATOM 4130 O O . ILE A 1 514 ? -6.449 4.503 23.112 1.00 88.19 514 ILE A O 1
ATOM 4134 N N . LEU A 1 515 ? -8.113 4.944 21.667 1.00 86.06 515 LEU A N 1
ATOM 4135 C CA . LEU A 1 515 ? -8.150 3.616 21.070 1.00 86.06 515 LEU A CA 1
ATOM 4136 C C . LEU A 1 515 ? -6.812 3.240 20.409 1.00 86.06 515 LEU A C 1
ATOM 4138 O O . LEU A 1 515 ? -6.312 2.131 20.622 1.00 86.06 515 LEU A O 1
ATOM 4142 N N . VAL A 1 516 ? -6.188 4.164 19.667 1.00 78.25 516 VAL A N 1
ATOM 4143 C CA . VAL A 1 516 ? -4.859 3.968 19.053 1.00 78.25 516 VAL A CA 1
ATOM 4144 C C . VAL A 1 516 ? -3.783 3.695 20.106 1.00 78.25 516 VAL A C 1
ATOM 4146 O O . VAL A 1 516 ? -2.911 2.860 19.870 1.00 78.25 516 VAL A O 1
ATOM 4149 N N . LYS A 1 517 ? -3.857 4.336 21.279 1.00 86.19 517 LYS A N 1
ATOM 4150 C CA . LYS A 1 517 ? -2.928 4.083 22.392 1.00 86.19 517 LYS A CA 1
ATOM 4151 C C . LYS A 1 517 ? -3.193 2.734 23.071 1.00 86.19 517 LYS A C 1
ATOM 4153 O O . LYS A 1 517 ? -2.247 1.996 23.341 1.00 86.19 517 LYS A O 1
ATOM 4158 N N . LEU A 1 518 ? -4.456 2.386 23.333 1.00 86.75 518 LEU A N 1
ATOM 4159 C CA . LEU A 1 518 ? -4.829 1.179 24.086 1.00 86.75 518 LEU A CA 1
ATOM 4160 C C . LEU A 1 518 ? -4.607 -0.128 23.317 1.00 86.75 518 LEU A C 1
ATOM 4162 O O . LEU A 1 518 ? -4.186 -1.116 23.923 1.00 86.75 518 LEU A O 1
ATOM 4166 N N . ARG A 1 519 ? -4.839 -0.146 21.997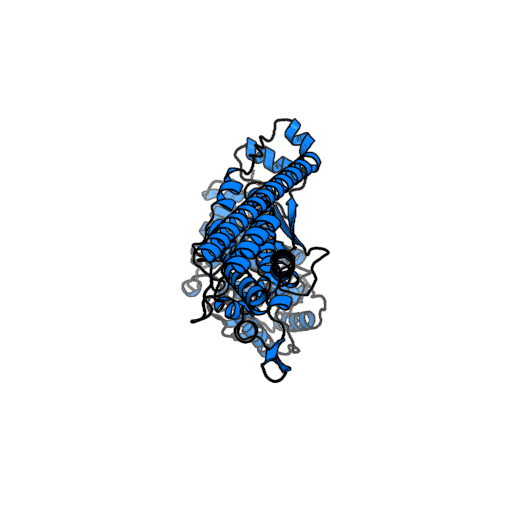 1.00 84.62 519 ARG A N 1
ATOM 4167 C CA . ARG A 1 519 ? -4.645 -1.342 21.157 1.00 84.62 519 ARG A CA 1
ATOM 4168 C C . ARG A 1 519 ? -3.260 -1.988 21.340 1.00 84.62 519 ARG A C 1
ATOM 4170 O O . ARG A 1 519 ? -3.227 -3.142 21.753 1.00 84.62 519 ARG A O 1
ATOM 4177 N N . PRO A 1 520 ? -2.117 -1.313 21.101 1.00 79.75 520 PRO A N 1
ATOM 4178 C CA . PRO A 1 520 ? -0.800 -1.935 21.258 1.00 79.75 520 PRO A CA 1
ATOM 4179 C C . PRO A 1 520 ? -0.492 -2.311 22.713 1.00 79.75 520 PRO A C 1
ATOM 4181 O O . PRO A 1 520 ? 0.154 -3.329 22.951 1.00 79.75 520 PRO A O 1
ATOM 4184 N N . ILE A 1 521 ? -0.997 -1.557 23.700 1.00 80.19 521 ILE A N 1
ATOM 4185 C CA . ILE A 1 521 ? -0.793 -1.865 25.125 1.00 80.19 521 ILE A CA 1
ATOM 4186 C C . ILE A 1 521 ? -1.335 -3.255 25.465 1.00 80.19 521 ILE A C 1
ATOM 4188 O O . ILE A 1 521 ? -0.623 -4.038 26.096 1.00 80.19 521 ILE A O 1
ATOM 4192 N N . LEU A 1 522 ? -2.554 -3.579 25.018 1.00 76.88 522 LEU A N 1
ATOM 4193 C CA . LEU A 1 522 ? -3.163 -4.892 25.254 1.00 76.88 522 LEU A CA 1
ATOM 4194 C C . LEU A 1 522 ? -2.347 -6.030 24.618 1.00 76.88 522 LEU A C 1
ATOM 4196 O O . LEU A 1 522 ? -2.268 -7.125 25.170 1.00 76.88 522 LEU A O 1
ATOM 4200 N N . LEU A 1 523 ? -1.719 -5.782 23.469 1.00 74.19 523 LEU A N 1
ATOM 4201 C CA . LEU A 1 523 ? -1.055 -6.820 22.674 1.00 74.19 523 LEU A CA 1
ATOM 4202 C C . LEU A 1 523 ? 0.411 -7.039 23.057 1.00 74.19 523 LEU A C 1
ATOM 4204 O O . LEU A 1 523 ? 0.920 -8.156 22.973 1.00 74.19 523 LEU A O 1
ATOM 4208 N N . GLU A 1 524 ? 1.105 -5.987 23.481 1.00 73.50 524 GLU A N 1
ATOM 4209 C CA . GLU A 1 524 ? 2.564 -6.002 23.607 1.00 73.50 524 GLU A CA 1
ATOM 4210 C C . GLU A 1 524 ? 3.056 -6.027 25.055 1.00 73.50 524 GLU A C 1
ATOM 4212 O O . GLU A 1 524 ? 4.168 -6.509 25.327 1.00 73.50 524 GLU A O 1
ATOM 4217 N N . LYS A 1 525 ? 2.259 -5.509 25.998 1.00 71.81 525 LYS A N 1
ATOM 4218 C CA . LYS A 1 525 ? 2.657 -5.383 27.403 1.00 71.81 525 LYS A CA 1
ATOM 4219 C C . LYS A 1 525 ? 2.155 -6.570 28.228 1.00 71.81 525 LYS A C 1
ATOM 4221 O O . LYS A 1 525 ? 1.038 -7.031 28.018 1.00 71.81 525 LYS A O 1
ATOM 4226 N N . PRO A 1 526 ? 2.951 -7.054 29.203 1.00 68.31 526 PRO A N 1
ATOM 4227 C CA . PRO A 1 526 ? 2.458 -7.995 30.197 1.00 68.31 526 PRO A CA 1
ATOM 4228 C C . PRO A 1 526 ? 1.237 -7.422 30.925 1.00 68.31 526 PRO A C 1
ATOM 4230 O O . PRO A 1 526 ? 1.303 -6.310 31.451 1.00 68.31 526 PRO A O 1
ATOM 4233 N N . TYR A 1 527 ? 0.163 -8.205 31.000 1.00 64.69 527 TYR A N 1
ATOM 4234 C CA . TYR A 1 527 ? -1.115 -7.864 31.642 1.00 64.69 527 TYR A CA 1
ATOM 4235 C C . TYR A 1 527 ? -1.000 -7.146 33.000 1.00 64.69 527 TYR A C 1
ATOM 4237 O O . TYR A 1 527 ? -1.792 -6.262 33.307 1.00 64.69 527 TYR A O 1
ATOM 4245 N N . GLY A 1 528 ? -0.003 -7.503 33.815 1.00 62.28 528 GLY A N 1
ATOM 4246 C CA . GLY A 1 528 ? 0.222 -6.917 35.140 1.00 62.28 528 GLY A CA 1
ATOM 4247 C C . GLY A 1 528 ? 0.814 -5.502 35.162 1.00 62.28 528 GLY A C 1
ATOM 4248 O O . GLY A 1 528 ? 1.155 -5.052 36.256 1.00 62.28 528 GLY A O 1
ATOM 4249 N N . ASN A 1 529 ? 0.986 -4.865 33.996 1.00 72.81 529 ASN A N 1
ATOM 4250 C CA . ASN A 1 529 ? 1.524 -3.509 33.836 1.00 72.81 529 ASN A CA 1
ATOM 4251 C C . ASN A 1 529 ? 0.561 -2.547 33.112 1.00 72.81 529 ASN A C 1
ATOM 4253 O O . ASN A 1 529 ? 0.918 -1.382 32.913 1.00 72.81 529 ASN A O 1
ATOM 4257 N N . ILE A 1 530 ? -0.627 -3.007 32.695 1.00 80.31 530 ILE A N 1
ATOM 4258 C CA . ILE A 1 530 ? -1.597 -2.196 31.935 1.00 80.31 530 ILE A CA 1
ATOM 4259 C C . ILE A 1 530 ? -2.052 -0.980 32.750 1.00 80.31 530 ILE A C 1
ATOM 4261 O O . ILE A 1 530 ? -2.256 0.095 32.190 1.00 80.31 530 ILE A O 1
ATOM 4265 N N . GLU A 1 531 ? -2.136 -1.102 34.076 1.00 83.88 531 GLU A N 1
ATOM 4266 C CA . GLU A 1 531 ? -2.527 -0.003 34.955 1.00 83.88 531 GLU A CA 1
ATOM 4267 C C . GLU A 1 531 ? -1.606 1.212 34.831 1.00 83.88 531 GLU A C 1
ATOM 4269 O O . GLU A 1 531 ? -2.086 2.340 34.863 1.00 83.88 531 GLU A O 1
ATOM 4274 N N . ASN A 1 532 ? -0.303 1.000 34.621 1.00 83.25 532 ASN A N 1
ATOM 4275 C CA . ASN A 1 532 ? 0.654 2.096 34.481 1.00 83.25 532 ASN A CA 1
ATOM 4276 C C . ASN A 1 532 ? 0.442 2.858 33.176 1.00 83.25 532 ASN A C 1
ATOM 4278 O O . ASN A 1 532 ? 0.568 4.079 33.151 1.00 83.25 532 ASN A O 1
ATOM 4282 N N . GLU A 1 533 ? 0.112 2.149 32.100 1.00 86.56 533 GLU A N 1
ATOM 4283 C CA . GLU A 1 533 ? -0.190 2.785 30.823 1.00 86.56 533 GLU A CA 1
ATOM 4284 C C . GLU A 1 533 ? -1.546 3.496 30.869 1.00 86.56 533 GLU A C 1
ATOM 4286 O O . GLU A 1 533 ? -1.659 4.617 30.381 1.00 86.56 533 GLU A O 1
ATOM 4291 N N . LEU A 1 534 ? -2.542 2.927 31.557 1.00 87.19 534 LEU A N 1
ATOM 4292 C CA . LEU A 1 534 ? -3.812 3.609 31.804 1.00 87.19 534 LEU A CA 1
ATOM 4293 C C . LEU A 1 534 ? -3.609 4.898 32.619 1.00 87.19 534 LEU A C 1
ATOM 4295 O O . LEU A 1 534 ? -4.205 5.921 32.295 1.00 87.19 534 LEU A O 1
ATOM 4299 N N . PHE A 1 535 ? -2.729 4.890 33.628 1.00 88.69 535 PHE A N 1
ATOM 4300 C CA . PHE A 1 535 ? -2.378 6.103 34.379 1.00 88.69 535 PHE A CA 1
ATOM 4301 C C . PHE A 1 535 ? -1.740 7.169 33.493 1.00 88.69 535 PHE A C 1
ATOM 4303 O O . PHE A 1 535 ? -2.086 8.341 33.626 1.00 88.69 535 PHE A O 1
ATOM 4310 N N . LYS A 1 536 ? -0.841 6.780 32.582 1.00 88.19 536 LYS A N 1
ATOM 4311 C CA . LYS A 1 536 ? -0.244 7.710 31.614 1.00 88.19 536 LYS A CA 1
ATOM 4312 C C . LYS A 1 536 ? -1.293 8.271 30.661 1.00 88.19 536 LYS A C 1
ATOM 4314 O O . LYS A 1 536 ? -1.309 9.471 30.451 1.00 88.19 536 LYS A O 1
ATOM 4319 N N . ILE A 1 537 ? -2.207 7.439 30.161 1.00 91.12 537 ILE A N 1
ATOM 4320 C CA . ILE A 1 537 ? -3.300 7.887 29.289 1.00 91.12 537 ILE A CA 1
ATOM 4321 C C . ILE A 1 537 ? -4.182 8.908 30.013 1.00 91.12 537 ILE A C 1
ATOM 4323 O O . ILE A 1 537 ? -4.431 9.980 29.473 1.00 91.12 537 ILE A O 1
ATOM 4327 N N . VAL A 1 538 ? -4.593 8.630 31.255 1.00 90.56 538 VAL A N 1
ATOM 4328 C CA . VAL A 1 538 ? -5.359 9.592 32.067 1.00 90.56 538 VAL A CA 1
ATOM 4329 C C . VAL A 1 538 ? -4.564 10.875 32.295 1.00 90.56 538 VAL A C 1
ATOM 4331 O O . VAL A 1 538 ? -5.114 11.962 32.146 1.00 90.56 538 VAL A O 1
ATOM 4334 N N . LYS A 1 539 ? -3.267 10.774 32.584 1.00 89.56 539 LYS A N 1
ATOM 4335 C CA . LYS A 1 539 ? -2.394 11.937 32.761 1.00 89.56 539 LYS A CA 1
ATOM 4336 C C . LYS A 1 539 ? -2.281 12.789 31.494 1.00 89.56 539 LYS A C 1
ATOM 4338 O O . LYS A 1 539 ? -2.331 14.012 31.579 1.00 89.56 539 LYS A O 1
ATOM 4343 N N . ASP A 1 540 ? -2.122 12.153 30.339 1.00 89.56 540 ASP A N 1
ATOM 4344 C CA . ASP A 1 540 ? -2.003 12.826 29.046 1.00 89.56 540 ASP A CA 1
ATOM 4345 C C . ASP A 1 540 ? -3.304 13.538 28.667 1.00 89.56 540 ASP A C 1
ATOM 4347 O O . ASP A 1 540 ? -3.253 14.656 28.169 1.00 89.56 540 ASP A O 1
ATOM 4351 N N . MET A 1 541 ? -4.459 12.910 28.922 1.00 91.12 541 MET A N 1
ATOM 4352 C CA . MET A 1 541 ? -5.771 13.501 28.632 1.00 91.12 541 MET A CA 1
ATOM 4353 C C . MET A 1 541 ? -6.084 14.691 29.538 1.00 91.12 541 MET A C 1
ATOM 4355 O O . MET A 1 541 ? -6.626 15.689 29.087 1.00 91.12 541 MET A O 1
ATOM 4359 N N . THR A 1 542 ? -5.776 14.569 30.829 1.00 88.31 542 THR A N 1
ATOM 4360 C CA . THR A 1 542 ? -6.252 15.512 31.854 1.00 88.31 542 THR A CA 1
ATOM 4361 C C . THR A 1 542 ? -5.260 16.625 32.178 1.00 88.31 542 THR A C 1
ATOM 4363 O O . THR A 1 542 ? -5.616 17.577 32.864 1.00 88.31 542 THR A O 1
ATOM 4366 N N . GLY A 1 543 ? -3.992 16.488 31.775 1.00 87.12 543 GLY A N 1
ATOM 4367 C CA . GLY A 1 543 ? -2.922 17.413 32.162 1.00 87.12 543 GLY A CA 1
ATOM 4368 C C . GLY A 1 543 ? -2.552 17.374 33.653 1.00 87.12 543 GLY A C 1
ATOM 4369 O O . GLY A 1 543 ? -1.667 18.118 34.078 1.00 87.12 543 GLY A O 1
ATOM 4370 N N . LEU A 1 544 ? -3.180 16.500 34.447 1.00 85.12 544 LEU A N 1
ATOM 4371 C CA . LEU A 1 544 ? -2.948 16.363 35.884 1.00 85.12 544 LEU A CA 1
ATOM 4372 C C . LEU A 1 544 ? -1.518 15.897 36.207 1.00 85.12 544 LEU A C 1
ATOM 4374 O O . LEU A 1 544 ? -0.793 15.333 35.371 1.00 85.12 544 LEU A O 1
ATOM 4378 N N . SER A 1 545 ? -1.109 16.062 37.471 1.00 83.56 545 SER A N 1
ATOM 4379 C CA . SER A 1 545 ? 0.098 15.394 37.961 1.00 83.56 545 SER A CA 1
ATOM 4380 C C . SER A 1 545 ? -0.071 13.870 37.900 1.00 83.56 545 SER A C 1
ATOM 4382 O O . SER A 1 545 ? -1.182 13.330 37.876 1.00 83.56 545 SER A O 1
ATOM 4384 N N . PHE A 1 546 ? 1.043 13.133 37.898 1.00 78.00 546 PHE A N 1
ATOM 4385 C CA . PHE A 1 546 ? 0.986 11.670 37.849 1.00 78.00 546 PHE A CA 1
ATOM 4386 C C . PHE A 1 546 ? 0.205 11.074 39.037 1.00 78.00 546 PHE A C 1
ATOM 4388 O O . PHE A 1 546 ? -0.569 10.140 38.854 1.00 78.00 546 PHE A O 1
ATOM 4395 N N . ILE A 1 547 ? 0.342 11.641 40.242 1.00 79.75 547 ILE A N 1
ATOM 4396 C CA . ILE A 1 547 ? -0.350 11.160 41.451 1.00 79.75 547 ILE A CA 1
ATOM 4397 C C . ILE A 1 547 ? -1.865 11.381 41.349 1.00 79.75 547 ILE A C 1
ATOM 4399 O O . ILE A 1 547 ? -2.644 10.479 41.662 1.00 79.75 547 ILE A O 1
ATOM 4403 N N . GLU A 1 548 ? -2.289 12.554 40.882 1.00 85.19 548 GLU A N 1
ATOM 4404 C CA . GLU A 1 548 ? -3.707 12.873 40.673 1.00 85.19 548 GLU A CA 1
ATOM 4405 C C . GLU A 1 548 ? -4.318 11.992 39.579 1.00 85.19 548 GLU A C 1
ATOM 4407 O O . GLU A 1 548 ? -5.408 11.453 39.759 1.00 85.19 548 GLU A O 1
ATOM 4412 N N . SER A 1 549 ? -3.568 11.734 38.507 1.00 87.12 549 SER A N 1
ATOM 4413 C CA . SER A 1 549 ? -3.978 10.829 37.425 1.00 87.12 549 SER A CA 1
ATOM 4414 C C . SER A 1 549 ? -4.169 9.395 37.920 1.00 87.12 549 SER A C 1
ATOM 4416 O O . SER A 1 549 ? -5.155 8.739 37.586 1.00 87.12 549 SER A O 1
ATOM 4418 N N . VAL A 1 550 ? -3.263 8.910 38.778 1.00 86.00 550 VAL A N 1
ATOM 4419 C CA . VAL A 1 550 ? -3.397 7.605 39.444 1.00 86.00 550 VAL A CA 1
ATOM 4420 C C . VAL A 1 550 ? -4.646 7.570 40.327 1.00 86.00 550 VAL A C 1
ATOM 4422 O O . VAL A 1 550 ? -5.364 6.567 40.327 1.00 86.00 550 VAL A O 1
ATOM 4425 N N . ARG A 1 551 ? -4.921 8.640 41.086 1.00 88.19 551 ARG A N 1
ATOM 4426 C CA . ARG A 1 551 ? -6.102 8.738 41.957 1.00 88.19 551 ARG A CA 1
ATOM 4427 C C . ARG A 1 551 ? -7.397 8.718 41.146 1.00 88.19 551 ARG A C 1
ATOM 4429 O O . ARG A 1 551 ? -8.285 7.938 41.485 1.00 88.19 551 ARG A O 1
ATOM 4436 N N . LEU A 1 552 ? -7.482 9.517 40.085 1.00 91.12 552 LEU A N 1
ATOM 4437 C CA . LEU A 1 552 ? -8.648 9.595 39.206 1.00 91.12 552 LEU A CA 1
ATOM 4438 C C . LEU A 1 552 ? -8.899 8.262 38.486 1.00 91.12 552 LEU A C 1
ATOM 4440 O O . LEU A 1 552 ? -10.007 7.732 38.537 1.00 91.12 552 LEU A O 1
ATOM 4444 N N . ALA A 1 553 ? -7.856 7.658 37.908 1.00 89.69 553 ALA A N 1
ATOM 4445 C CA . ALA A 1 553 ? -7.956 6.355 37.252 1.00 89.69 553 ALA A CA 1
ATOM 4446 C C . ALA A 1 553 ? -8.421 5.256 38.222 1.00 89.69 553 ALA A C 1
ATOM 4448 O O . ALA A 1 553 ? -9.338 4.498 37.910 1.00 89.69 553 ALA A O 1
ATOM 4449 N N . LYS A 1 554 ? -7.851 5.195 39.435 1.00 88.81 554 LYS A N 1
ATOM 4450 C CA . LYS A 1 554 ? -8.326 4.284 40.495 1.00 88.81 554 LYS A CA 1
ATOM 4451 C C . LYS A 1 554 ? -9.754 4.597 40.940 1.00 88.81 554 LYS A C 1
ATOM 4453 O O . LYS A 1 554 ? -10.472 3.686 41.357 1.00 88.81 554 LYS A O 1
ATOM 4458 N N . GLY A 1 555 ? -10.166 5.857 40.836 1.00 89.38 555 GLY A N 1
ATOM 4459 C CA . GLY A 1 555 ? -11.509 6.334 41.138 1.00 89.38 555 GLY A CA 1
ATOM 4460 C C . GLY A 1 555 ? -12.596 5.709 40.270 1.00 89.38 555 GLY A C 1
ATOM 4461 O O . GLY A 1 555 ? -13.681 5.443 40.783 1.00 89.38 555 GLY A O 1
ATOM 4462 N N . ILE A 1 556 ? -12.284 5.345 39.020 1.00 89.81 556 ILE A N 1
ATOM 4463 C CA . ILE A 1 556 ? -13.206 4.616 38.129 1.00 89.81 556 ILE A CA 1
ATOM 4464 C C . ILE A 1 556 ? -13.780 3.376 38.832 1.00 89.81 556 ILE A C 1
ATOM 4466 O O . ILE A 1 556 ? -14.980 3.113 38.743 1.00 89.81 556 ILE A O 1
ATOM 4470 N N . TYR A 1 557 ? -12.932 2.658 39.575 1.00 86.19 557 TYR A N 1
ATOM 4471 C CA . TYR A 1 557 ? -13.288 1.443 40.308 1.00 86.19 557 TYR A CA 1
ATOM 4472 C C . TYR A 1 557 ? -13.708 1.707 41.762 1.00 86.19 557 TYR A C 1
ATOM 4474 O O . TYR A 1 557 ? -14.704 1.153 42.216 1.00 86.19 557 TYR A O 1
ATOM 4482 N N . ASN A 1 558 ? -12.956 2.538 42.494 1.00 87.25 558 ASN A N 1
ATOM 4483 C CA . ASN A 1 558 ? -13.051 2.620 43.959 1.00 87.25 558 ASN A CA 1
ATOM 4484 C C . ASN A 1 558 ? -13.878 3.795 44.505 1.00 87.25 558 ASN A C 1
ATOM 4486 O O . ASN A 1 558 ? -14.175 3.797 45.698 1.00 87.25 558 ASN A O 1
ATOM 4490 N N . MET A 1 559 ? -14.210 4.807 43.698 1.00 88.31 559 MET A N 1
ATOM 4491 C CA . MET A 1 559 ? -15.017 5.942 44.164 1.00 88.31 559 MET A CA 1
ATOM 4492 C C . MET A 1 559 ? -16.510 5.648 44.017 1.00 88.31 559 MET A C 1
ATOM 4494 O O . MET A 1 559 ? -16.948 5.004 43.055 1.00 88.31 559 MET A O 1
ATOM 4498 N N . ASN A 1 560 ? -17.317 6.164 44.944 1.00 91.06 560 ASN A N 1
ATOM 4499 C CA . ASN A 1 560 ? -18.754 6.275 44.701 1.00 91.06 560 ASN A CA 1
ATOM 4500 C C . ASN A 1 560 ? -19.033 7.345 43.624 1.00 91.06 560 ASN A C 1
ATOM 4502 O O . ASN A 1 560 ? -18.127 8.048 43.180 1.00 91.06 560 ASN A O 1
ATOM 4506 N N . GLU A 1 561 ? -20.273 7.425 43.146 1.00 87.31 561 GLU A N 1
ATOM 4507 C CA . GLU A 1 561 ? -20.631 8.308 42.029 1.00 87.31 561 GLU A CA 1
ATOM 4508 C C . GLU A 1 561 ? -20.370 9.791 42.325 1.00 87.31 561 GLU A C 1
ATOM 4510 O O . GLU A 1 561 ? -19.706 10.444 41.529 1.00 87.31 561 GLU A O 1
ATOM 4515 N N . SER A 1 562 ? -20.776 10.286 43.500 1.00 91.19 562 SER A N 1
ATOM 4516 C CA . SER A 1 562 ? -20.520 11.675 43.915 1.00 91.19 562 SER A CA 1
ATOM 4517 C C . SER A 1 562 ? -19.024 11.984 43.958 1.00 91.19 562 SER A C 1
ATOM 4519 O O . SER A 1 562 ? -18.578 12.943 43.346 1.00 91.19 562 SER A O 1
ATOM 4521 N N . GLN A 1 563 ? -18.234 11.126 44.610 1.00 92.44 563 GLN A N 1
ATOM 4522 C CA . GLN A 1 563 ? -16.782 11.293 44.715 1.00 92.44 563 GLN A CA 1
ATOM 4523 C C . GLN A 1 563 ? -16.095 11.319 43.348 1.00 92.44 563 GLN A C 1
ATOM 4525 O O . GLN A 1 563 ? -15.112 12.035 43.166 1.00 92.44 563 GLN A O 1
ATOM 4530 N N . PHE A 1 564 ? -16.578 10.508 42.405 1.00 93.06 564 PHE A N 1
ATOM 4531 C CA . PHE A 1 564 ? -16.028 10.472 41.057 1.00 93.06 564 PHE A CA 1
ATOM 4532 C C . PHE A 1 564 ? -16.390 11.732 40.266 1.00 93.06 564 PHE A C 1
ATOM 4534 O O . PHE A 1 564 ? -15.524 12.285 39.598 1.00 93.06 564 PHE A O 1
ATOM 4541 N N . ILE A 1 565 ? -17.636 12.206 40.372 1.00 91.25 565 ILE A N 1
ATOM 4542 C CA . ILE A 1 565 ? -18.089 13.448 39.730 1.00 91.25 565 ILE A CA 1
ATOM 4543 C C . ILE A 1 565 ? -17.314 14.653 40.272 1.00 91.25 565 ILE A C 1
ATOM 4545 O O . ILE A 1 565 ? -16.862 15.480 39.485 1.00 91.25 565 ILE A O 1
ATOM 4549 N N . ASP A 1 566 ? -17.100 14.728 41.586 1.00 91.19 566 ASP A N 1
ATOM 4550 C CA . ASP A 1 566 ? -16.300 15.793 42.199 1.00 91.19 566 ASP A CA 1
ATOM 4551 C C . ASP A 1 566 ? -14.865 15.776 41.648 1.00 91.19 566 ASP A C 1
ATOM 4553 O O . ASP A 1 566 ? -14.380 16.783 41.138 1.00 91.19 566 ASP A O 1
ATOM 4557 N N . ALA A 1 567 ? -14.224 14.600 41.623 1.00 90.12 567 ALA A N 1
ATOM 4558 C CA . ALA A 1 567 ? -12.883 14.443 41.056 1.00 90.12 567 ALA A CA 1
ATOM 4559 C C . ALA A 1 567 ? -12.812 14.758 39.548 1.00 90.12 567 ALA A C 1
ATOM 4561 O O . ALA A 1 567 ? -11.769 15.191 39.062 1.00 90.12 567 ALA A O 1
ATOM 4562 N N . LEU A 1 568 ? -13.897 14.529 38.803 1.00 91.31 568 LEU A N 1
ATOM 4563 C CA . LEU A 1 568 ? -14.009 14.862 37.383 1.00 91.31 568 LEU A CA 1
ATOM 4564 C C . LEU A 1 568 ? -14.164 16.376 37.166 1.00 91.31 568 LEU A C 1
ATOM 4566 O O . LEU A 1 568 ? -13.635 16.918 36.197 1.00 91.31 568 LEU A O 1
ATOM 4570 N N . ASN A 1 569 ? -14.872 17.066 38.062 1.00 89.31 569 ASN A N 1
ATOM 4571 C CA . ASN A 1 569 ? -15.065 18.516 38.007 1.00 89.31 569 ASN A CA 1
ATOM 4572 C C . ASN A 1 569 ? -13.792 19.304 38.335 1.00 89.31 569 ASN A C 1
ATOM 4574 O O . ASN A 1 569 ? -13.638 20.411 37.825 1.00 89.31 569 ASN A O 1
ATOM 4578 N N . ASP A 1 570 ? -12.880 18.716 39.111 1.00 85.25 570 ASP A N 1
ATOM 4579 C CA . ASP A 1 570 ? -11.573 19.299 39.443 1.00 85.25 570 ASP A CA 1
ATOM 4580 C C . ASP A 1 570 ? -10.574 19.291 38.264 1.00 85.25 570 ASP A C 1
ATOM 4582 O O . ASP A 1 570 ? -9.512 19.917 38.340 1.00 85.25 570 ASP A O 1
ATOM 4586 N N . ILE A 1 571 ? -10.893 18.596 37.164 1.00 85.50 571 ILE A N 1
ATOM 4587 C CA . ILE A 1 571 ? -10.100 18.614 35.928 1.00 85.50 571 ILE A CA 1
ATOM 4588 C C . ILE A 1 571 ? -10.330 19.955 35.221 1.00 85.50 571 ILE A C 1
ATOM 4590 O O . ILE A 1 571 ? -11.471 20.287 34.883 1.00 85.50 571 ILE A O 1
ATOM 4594 N N . LYS A 1 572 ? -9.243 20.713 35.035 1.00 66.19 572 LYS A N 1
ATOM 4595 C CA . LYS A 1 572 ? -9.247 22.059 34.444 1.00 66.19 572 LYS A CA 1
ATOM 4596 C C . LYS A 1 572 ? -9.524 22.068 32.951 1.00 66.19 572 LYS A C 1
ATOM 4598 O O . LYS A 1 572 ? -8.991 21.177 32.256 1.00 66.19 572 LYS A O 1
#

Radius of gyration: 35.15 Å; Cα contacts (8 Å, |Δi|>4): 779; chains: 1; bounding box: 69×62×104 Å